Protein AF-0000000080287563 (afdb_homodimer)

Nearest PDB structures (foldseek):
  5fis-assembly1_B  TM=9.020E-01  e=1.893E-13  Bombyx mori
  5fiq-assembly1_A  TM=8.354E-01  e=3.726E-14  Bombyx mori
  2hbm-assembly1_A  TM=7.225E-01  e=1.061E-07  Saccharomyces cerevisiae
  2fbv-assembly1_A  TM=7.718E-01  e=6.057E-07  Homo sapiens
  2e6m-assembly1_A  TM=7.452E-01  e=3.262E-06  Mus musculus

Foldseek 3Di:
DPDDQPFDFDAQDADPVVRDTDHDRDRDRPLRCDDDDPDPPPDDPDDDDDDPDDDDDDDDDDPPPPPPPPPPPPPPPPPPVLLQEAADDSVRVVQLLVQLVPAAEALECDPSVVVVLVQQQPAQEKEWDWPPQVVQQVDATQWIWIDGPRHIYIYGCVSHVAQDVSNLVCQQDLPSAYQYAPVVSVQSNCCNRHVHRGHNYDHLLVLLCVQVVDNPDDDLLRLLCSRHVDDSCNLDDPVCVVDPFDRNDPDGDSSVSSSRSSSRNSSRVSSVCSVPSTVCVVVVVVVVVVVCPPVVD/DDDDQPFDFDAQDADPVVRDTDHDRDRQRPVRCDDDDPPPPPPDPDDDPDDPDDCDDDDDDDDDPPDDPPPPPPPPPPPPVLLQEAADDPVRVVQLLVQLVPAAEALECDPSVVVVLVQQQPAQEKEWDWPPQVVQQVDATQWIWIDGPRHIYIYGCVSHVAQDVSNLVCQQDLPSAYQYAPVVSVQSNCCNNHVHRGHNYDHLLVLLCVQVVDNPDDDLLRLLCSRHVDDSCVLDDPVCVVDPFDRNDPDGDSNVSSSRSSSRNSSRVSSVCSVPSTVCVVVVVVVVVVVCPPVVD

pLDDT: mean 73.18, std 29.26, range [14.84, 98.81]

Structure (mmCIF, N/CA/C/O backbone):
data_AF-0000000080287563-model_v1
#
loop_
_entity.id
_entity.type
_entity.pdbx_description
1 polymer '3-5 exonuclease domain-containing protein'
#
loop_
_atom_site.group_PDB
_atom_site.id
_atom_site.type_symbol
_atom_site.label_atom_id
_atom_site.label_alt_id
_atom_site.label_comp_id
_atom_site.label_asym_id
_atom_site.label_entity_id
_atom_site.label_seq_id
_atom_site.pdbx_PDB_ins_code
_atom_site.Cartn_x
_atom_site.Cartn_y
_atom_site.Cartn_z
_atom_site.occupancy
_atom_site.B_iso_or_equiv
_atom_site.auth_seq_id
_atom_site.auth_comp_id
_atom_site.auth_asym_id
_atom_site.auth_atom_id
_atom_site.pdbx_PDB_model_num
ATOM 1 N N . MET A 1 1 ? -41.375 5.32 -1.979 1 19.98 1 MET A N 1
ATOM 2 C CA . MET A 1 1 ? -40.875 4.855 -0.683 1 19.98 1 MET A CA 1
ATOM 3 C C . MET A 1 1 ? -39.656 3.951 -0.852 1 19.98 1 MET A C 1
ATOM 5 O O . MET A 1 1 ? -39.781 2.867 -1.427 1 19.98 1 MET A O 1
ATOM 9 N N . HIS A 1 2 ? -38.594 4.203 -1.255 1 27.33 2 HIS A N 1
ATOM 10 C CA . HIS A 1 2 ? -37.5 3.541 -1.929 1 27.33 2 HIS A CA 1
ATOM 11 C C . HIS A 1 2 ? -36.844 2.488 -1.031 1 27.33 2 HIS A C 1
ATOM 13 O O . HIS A 1 2 ? -36.656 2.717 0.166 1 27.33 2 HIS A O 1
ATOM 19 N N . PRO A 1 3 ? -36.875 1.171 -1.39 1 26.02 3 PRO A N 1
ATOM 20 C CA . PRO A 1 3 ? -37.062 0.061 -0.452 1 26.02 3 PRO A CA 1
ATOM 21 C C . PRO A 1 3 ? -36.188 0.192 0.798 1 26.02 3 PRO A C 1
ATOM 23 O O . PRO A 1 3 ? -35.344 1.1 0.885 1 26.02 3 PRO A O 1
ATOM 26 N N . THR A 1 4 ? -35.531 -1.019 1.352 1 27.52 4 THR A N 1
ATOM 27 C CA . THR A 1 4 ? -35.625 -1.832 2.559 1 27.52 4 THR A CA 1
ATOM 28 C C . THR A 1 4 ? -34.5 -1.473 3.545 1 27.52 4 THR A C 1
ATOM 30 O O . THR A 1 4 ? -33.344 -1.868 3.365 1 27.52 4 THR A O 1
ATOM 33 N N . TYR A 1 5 ? -34.438 -0.316 3.891 1 27.59 5 TYR A N 1
ATOM 34 C CA . TYR A 1 5 ? -33.531 0.06 4.973 1 27.59 5 TYR A CA 1
ATOM 35 C C . TYR A 1 5 ? -33.844 -0.756 6.227 1 27.59 5 TYR A C 1
ATOM 37 O O . TYR A 1 5 ? -35 -0.951 6.598 1 27.59 5 TYR A O 1
ATOM 45 N N . PHE A 1 6 ? -33.156 -1.808 6.453 1 27.78 6 PHE A N 1
ATOM 46 C CA . PHE A 1 6 ? -33.375 -2.574 7.668 1 27.78 6 PHE A CA 1
ATOM 47 C C . PHE A 1 6 ? -33.094 -1.73 8.906 1 27.78 6 PHE A C 1
ATOM 49 O O . PHE A 1 6 ? -32.031 -1.108 9.008 1 27.78 6 PHE A O 1
ATOM 56 N N . ARG A 1 7 ? -34.062 -1.027 9.422 1 32.25 7 ARG A N 1
ATOM 57 C CA . ARG A 1 7 ? -34.094 -0.24 10.656 1 32.25 7 ARG A CA 1
ATOM 58 C C . ARG A 1 7 ? -34.156 -1.143 11.883 1 32.25 7 ARG A C 1
ATOM 60 O O . ARG A 1 7 ? -34.969 -2.066 11.953 1 32.25 7 ARG A O 1
ATOM 67 N N . ILE A 1 8 ? -32.969 -1.357 12.438 1 32.41 8 ILE A N 1
ATOM 68 C CA . ILE A 1 8 ? -33.094 -2.053 13.719 1 32.41 8 ILE A CA 1
ATOM 69 C C . ILE A 1 8 ? -33.312 -1.04 14.836 1 32.41 8 ILE A C 1
ATOM 71 O O . ILE A 1 8 ? -32.594 -0.06 14.953 1 32.41 8 ILE A O 1
ATOM 75 N N . GLU A 1 9 ? -34.469 -0.916 15.336 1 34.28 9 GLU A N 1
ATOM 76 C CA . GLU A 1 9 ? -34.875 -0.093 16.484 1 34.28 9 GLU A CA 1
ATOM 77 C C . GLU A 1 9 ? -34.656 -0.834 17.797 1 34.28 9 GLU A C 1
ATOM 79 O O . GLU A 1 9 ? -35.125 -1.952 17.969 1 34.28 9 GLU A O 1
ATOM 84 N N . LEU A 1 10 ? -33.438 -0.652 18.328 1 36.53 10 LEU A N 1
ATOM 85 C CA . LEU A 1 10 ? -33.219 -1.304 19.609 1 36.53 10 LEU A CA 1
ATOM 86 C C . LEU A 1 10 ? -33.844 -0.506 20.75 1 36.53 10 LEU A C 1
ATOM 88 O O . LEU A 1 10 ? -33.812 0.726 20.75 1 36.53 10 LEU A O 1
ATOM 92 N N . ASP A 1 11 ? -34.719 -1.098 21.391 1 42.31 11 ASP A N 1
ATOM 93 C CA . ASP A 1 11 ? -35.344 -0.576 22.594 1 42.31 11 ASP A CA 1
ATOM 94 C C . ASP A 1 11 ? -34.562 -1.013 23.844 1 42.31 11 ASP A C 1
ATOM 96 O O . ASP A 1 11 ? -34 -2.113 23.875 1 42.31 11 ASP A O 1
ATOM 100 N N . ASN A 1 12 ? -34.344 -0.079 24.781 1 45.94 12 ASN A N 1
ATOM 101 C CA . ASN A 1 12 ? -33.719 -0.268 26.094 1 45.94 12 ASN A CA 1
ATOM 102 C C . ASN A 1 12 ? -32.25 -0.589 25.953 1 45.94 12 ASN A C 1
ATOM 104 O O . ASN A 1 12 ? -31.781 -1.651 26.391 1 45.94 12 ASN A O 1
ATOM 108 N N . VAL A 1 13 ? -31.578 0.085 25.031 1 45.06 13 VAL A N 1
ATOM 109 C CA . VAL A 1 13 ? -30.156 -0.131 24.719 1 45.06 13 VAL A CA 1
ATOM 110 C C . VAL A 1 13 ? -29.297 0.541 25.797 1 45.06 13 VAL A C 1
ATOM 112 O O . VAL A 1 13 ? -29.594 1.649 26.234 1 45.06 13 VAL A O 1
ATOM 115 N N . CYS A 1 14 ? -28.438 -0.167 26.391 1 42.16 14 CYS A N 1
ATOM 116 C CA . CYS A 1 14 ? -27.484 0.313 27.391 1 42.16 14 CYS A CA 1
ATOM 117 C C . CYS A 1 14 ? -26.078 0.396 26.812 1 42.16 14 CYS A C 1
ATOM 119 O O . CYS A 1 14 ? -25.656 -0.501 26.078 1 42.16 14 CYS A O 1
ATOM 121 N N . ASP A 1 15 ? -25.453 1.433 26.953 1 40.62 15 ASP A N 1
ATOM 122 C CA . ASP A 1 15 ? -24.031 1.584 26.688 1 40.62 15 ASP A CA 1
ATOM 123 C C . ASP A 1 15 ? -23.188 0.876 27.734 1 40.62 15 ASP A C 1
ATOM 125 O O . ASP A 1 15 ? -23.234 1.231 28.922 1 40.62 15 ASP A O 1
ATOM 129 N N . ILE A 1 16 ? -22.578 -0.118 27.312 1 47.34 16 ILE A N 1
ATOM 130 C CA . ILE A 1 16 ? -21.875 -0.931 28.297 1 47.34 16 ILE A CA 1
ATOM 131 C C . ILE A 1 16 ? -20.734 -0.117 28.922 1 47.34 16 ILE A C 1
ATOM 133 O O . ILE A 1 16 ? -20.422 -0.293 30.109 1 47.34 16 ILE A O 1
ATOM 137 N N . LYS A 1 17 ? -20.141 0.7 28.203 1 42.28 17 LYS A N 1
ATOM 138 C CA . LYS A 1 17 ? -19.031 1.443 28.766 1 42.28 17 LYS A CA 1
ATOM 139 C C . LYS A 1 17 ? -19.516 2.496 29.75 1 42.28 17 LYS A C 1
ATOM 141 O O . LYS A 1 17 ? -18.891 2.693 30.812 1 42.28 17 LYS A O 1
ATOM 146 N N . THR A 1 18 ? -20.578 3.102 29.391 1 44.66 18 THR A N 1
ATOM 147 C CA . THR A 1 18 ? -21.016 4.203 30.234 1 44.66 18 THR A CA 1
ATOM 148 C C . THR A 1 18 ? -22.219 3.791 31.078 1 44.66 18 THR A C 1
ATOM 150 O O . THR A 1 18 ? -22.672 4.547 31.938 1 44.66 18 THR A O 1
ATOM 153 N N . SER A 1 19 ? -22.719 2.693 31.078 1 47.81 19 SER A N 1
ATOM 154 C CA . SER A 1 19 ? -23.906 2.168 31.766 1 47.81 19 SER A CA 1
ATOM 155 C C . SER A 1 19 ? -25.125 3.045 31.5 1 47.81 19 SER A C 1
ATOM 157 O O . SER A 1 19 ? -26.078 3.035 32.281 1 47.81 19 SER A O 1
ATOM 159 N N . PHE A 1 20 ? -25.078 3.879 30.531 1 43.38 20 PHE A N 1
ATOM 160 C CA . PHE A 1 20 ? -26.203 4.773 30.25 1 43.38 20 PHE A CA 1
ATOM 161 C C . PHE A 1 20 ? -27.328 4.035 29.547 1 43.38 20 PHE A C 1
ATOM 163 O O . PHE A 1 20 ? -27.094 3.328 28.562 1 43.38 20 PHE A O 1
ATOM 170 N N . ASN A 1 21 ? -28.516 3.979 30.188 1 47.66 21 ASN A N 1
ATOM 171 C CA . ASN A 1 21 ? -29.75 3.393 29.656 1 47.66 21 ASN A CA 1
ATOM 172 C C . ASN A 1 21 ? -30.484 4.371 28.75 1 47.66 21 ASN A C 1
ATOM 174 O O . ASN A 1 21 ? -30.766 5.5 29.141 1 47.66 21 ASN A O 1
ATOM 178 N N . TYR A 1 22 ? -30.578 4.059 27.5 1 44.16 22 TYR A N 1
ATOM 179 C CA . TYR A 1 22 ? -31.328 4.941 26.594 1 44.16 22 TYR A CA 1
ATOM 180 C C . TYR A 1 22 ? -32.812 4.738 26.75 1 44.16 22 TYR A C 1
ATOM 182 O O . TYR A 1 22 ? -33.312 3.602 26.797 1 44.16 22 TYR A O 1
ATOM 190 N N . THR A 1 23 ? -33.594 5.598 27.25 1 51.06 23 THR A N 1
ATOM 191 C CA . THR A 1 23 ? -35.031 5.523 27.516 1 51.06 23 THR A CA 1
ATOM 192 C C . THR A 1 23 ? -35.812 5.531 26.219 1 51.06 23 THR A C 1
ATOM 194 O O . THR A 1 23 ? -37.031 5.219 26.234 1 51.06 23 THR A O 1
ATOM 197 N N . GLY A 1 24 ? -35.438 6.062 25.125 1 46.19 24 GLY A N 1
ATOM 198 C CA . GLY A 1 24 ? -36.219 6.133 23.891 1 46.19 24 GLY A CA 1
ATOM 199 C C . GLY A 1 24 ? -35.531 5.441 22.719 1 46.19 24 GLY A C 1
ATOM 200 O O . GLY A 1 24 ? -34.375 5.043 22.828 1 46.19 24 GLY A O 1
ATOM 201 N N . ALA A 1 25 ? -36.375 5.137 21.875 1 40.81 25 ALA A N 1
ATOM 202 C CA . ALA A 1 25 ? -35.875 4.512 20.656 1 40.81 25 ALA A CA 1
ATOM 203 C C . ALA A 1 25 ? -34.75 5.332 20.047 1 40.81 25 ALA A C 1
ATOM 205 O O . ALA A 1 25 ? -34.812 6.562 20 1 40.81 25 ALA A O 1
ATOM 206 N N . GLN A 1 26 ? -33.625 4.953 20.234 1 38.62 26 GLN A N 1
ATOM 207 C CA . GLN A 1 26 ? -32.562 5.672 19.562 1 38.62 26 GLN A CA 1
ATOM 208 C C . GLN A 1 26 ? -32.438 5.23 18.109 1 38.62 26 GLN A C 1
ATOM 210 O O . GLN A 1 26 ? -32.562 4.043 17.797 1 38.62 26 GLN A O 1
ATOM 215 N N . ALA A 1 27 ? -32.719 6.035 17.281 1 37.75 27 ALA A N 1
ATOM 216 C CA . ALA A 1 27 ? -32.469 5.797 15.867 1 37.75 27 ALA A CA 1
ATOM 217 C C . ALA A 1 27 ? -30.969 5.785 15.57 1 37.75 27 ALA A C 1
ATOM 219 O O . ALA A 1 27 ? -30.25 6.734 15.906 1 37.75 27 ALA A O 1
ATOM 220 N N . LEU A 1 28 ? -30.531 4.691 15.648 1 37.06 28 LEU A N 1
ATOM 221 C CA . LEU A 1 28 ? -29.125 4.602 15.25 1 37.06 28 LEU A CA 1
ATOM 222 C C . LEU A 1 28 ? -29 4.359 13.75 1 37.06 28 LEU A C 1
ATOM 224 O O . LEU A 1 28 ? -29.781 3.6 13.172 1 37.06 28 LEU A O 1
ATOM 228 N N . ALA A 1 29 ? -28.469 5.207 13.156 1 36.72 29 ALA A N 1
ATOM 229 C CA . ALA A 1 29 ? -28.203 4.93 11.75 1 36.72 29 ALA A CA 1
ATOM 230 C C . ALA A 1 29 ? -27.438 3.617 11.586 1 36.72 29 ALA A C 1
ATOM 232 O O . ALA A 1 29 ? -26.703 3.203 12.484 1 36.72 29 ALA A O 1
ATOM 233 N N . TYR A 1 30 ? -27.797 2.91 10.617 1 37.69 30 TYR A N 1
ATOM 234 C CA . TYR A 1 30 ? -27.203 1.599 10.367 1 37.69 30 TYR A CA 1
ATOM 235 C C . TYR A 1 30 ? -25.719 1.602 10.664 1 37.69 30 TYR A C 1
ATOM 237 O O . TYR A 1 30 ? -25.203 0.668 11.281 1 37.69 30 TYR A O 1
ATOM 245 N N . ASN A 1 31 ? -25.219 2.674 10.266 1 37.44 31 ASN A N 1
ATOM 246 C CA . ASN A 1 31 ? -23.766 2.822 10.328 1 37.44 31 ASN A CA 1
ATOM 247 C C . ASN A 1 31 ? -23.281 2.986 11.766 1 37.44 31 ASN A C 1
ATOM 249 O O . ASN A 1 31 ? -22.078 2.926 12.031 1 37.44 31 ASN A O 1
ATOM 253 N N . ASP A 1 32 ? -24.172 3.223 12.562 1 37.06 32 ASP A N 1
ATOM 254 C CA . ASP A 1 32 ? -23.844 3.453 13.961 1 37.06 32 ASP A CA 1
ATOM 255 C C . ASP A 1 32 ? -23.953 2.16 14.773 1 37.06 32 ASP A C 1
ATOM 257 O O . ASP A 1 32 ? -23.609 2.133 15.953 1 37.06 32 ASP A O 1
ATOM 261 N N . ILE A 1 33 ? -24.609 1.185 14.227 1 35.31 33 ILE A N 1
ATOM 262 C CA . ILE A 1 33 ? -24.875 -0.052 14.953 1 35.31 33 ILE A CA 1
ATOM 263 C C . ILE A 1 33 ? -23.719 -1.034 14.742 1 35.31 33 ILE A C 1
ATOM 265 O O . ILE A 1 33 ? -23.453 -1.445 13.609 1 35.31 33 ILE A O 1
ATOM 269 N N . ILE A 1 34 ? -22.812 -1.144 15.594 1 33.78 34 ILE A N 1
ATOM 270 C CA . ILE A 1 34 ? -21.656 -2.018 15.477 1 33.78 34 ILE A CA 1
ATOM 271 C C . ILE A 1 34 ? -22.062 -3.465 15.742 1 33.78 34 ILE A C 1
ATOM 273 O O . ILE A 1 34 ? -21.672 -4.371 15 1 33.78 34 ILE A O 1
ATOM 277 N N . ASP A 1 35 ? -22.438 -3.881 16.734 1 33.03 35 ASP A N 1
ATOM 278 C CA . ASP A 1 35 ? -22.875 -5.211 17.156 1 33.03 35 ASP A CA 1
ATOM 279 C C . ASP A 1 35 ? -24.188 -5.141 17.922 1 33.03 35 ASP A C 1
ATOM 281 O O . ASP A 1 35 ? -24.469 -4.145 18.594 1 33.03 35 ASP A O 1
ATOM 285 N N . VAL A 1 36 ? -25.266 -5.738 17.266 1 32.78 36 VAL A N 1
ATOM 286 C CA . VAL A 1 36 ? -26.516 -5.875 18.016 1 32.78 36 VAL A CA 1
ATOM 287 C C . VAL A 1 36 ? -26.547 -7.227 18.719 1 32.78 36 VAL A C 1
ATOM 289 O O . VAL A 1 36 ? -26.406 -8.273 18.078 1 32.78 36 VAL A O 1
ATOM 292 N N . LYS A 1 37 ? -26.078 -7.336 19.844 1 30.94 37 LYS A N 1
ATOM 293 C CA . LYS A 1 37 ? -26.297 -8.547 20.625 1 30.94 37 LYS A CA 1
ATOM 294 C C . LYS A 1 37 ? -27.656 -8.531 21.312 1 30.94 37 LYS A C 1
ATOM 296 O O . LYS A 1 37 ? -28.047 -7.516 21.891 1 30.94 37 LYS A O 1
ATOM 301 N N . PHE A 1 38 ? -28.5 -9.391 20.781 1 27.83 38 PHE A N 1
ATOM 302 C CA . PHE A 1 38 ? -29.781 -9.602 21.453 1 27.83 38 PHE A CA 1
ATOM 303 C C . PHE A 1 38 ? -29.578 -10.336 22.781 1 27.83 38 PHE A C 1
ATOM 305 O O . PHE A 1 38 ? -29.016 -11.438 22.797 1 27.83 38 PHE A O 1
ATOM 312 N N . VAL A 1 39 ? -29.281 -9.641 23.703 1 28.97 39 VAL A N 1
ATOM 313 C CA . VAL A 1 39 ? -29.266 -10.297 25.016 1 28.97 39 VAL A CA 1
ATOM 314 C C . VAL A 1 39 ? -30.688 -10.484 25.531 1 28.97 39 VAL A C 1
ATOM 316 O O . VAL A 1 39 ? -31.453 -9.523 25.594 1 28.97 39 VAL A O 1
ATOM 319 N N . SER A 1 40 ? -31.25 -11.648 25.219 1 28.69 40 SER A N 1
ATOM 320 C CA . SER A 1 40 ? -32.5 -12.047 25.844 1 28.69 40 SER A CA 1
ATOM 321 C C . SER A 1 40 ? -32.5 -11.773 27.344 1 28.69 40 SER A C 1
ATOM 323 O O . SER A 1 40 ? -31.578 -12.188 28.047 1 28.69 40 SER A O 1
ATOM 325 N N . ASN A 1 41 ? -32.906 -10.492 27.531 1 29.19 41 ASN A N 1
ATOM 326 C CA . ASN A 1 41 ? -33.156 -10.281 28.953 1 29.19 41 ASN A CA 1
ATOM 327 C C . ASN A 1 41 ? -34.062 -11.375 29.531 1 29.19 41 ASN A C 1
ATOM 329 O O . ASN A 1 41 ? -35.25 -11.43 29.219 1 29.19 41 ASN A O 1
ATOM 333 N N . LYS A 1 42 ? -33.719 -12.508 29.656 1 28.02 42 LYS A N 1
ATOM 334 C CA . LYS A 1 42 ? -34.594 -13.383 30.438 1 28.02 42 LYS A CA 1
ATOM 335 C C . LYS A 1 42 ? -35.031 -12.711 31.734 1 28.02 42 LYS A C 1
ATOM 337 O O . LYS A 1 42 ? -35.562 -13.375 32.625 1 28.02 42 LYS A O 1
ATOM 342 N N . GLY A 1 43 ? -34.594 -11.391 31.875 1 24 43 GLY A N 1
ATOM 343 C CA . GLY A 1 43 ? -35 -11.281 33.281 1 24 43 GLY A CA 1
ATOM 344 C C . GLY A 1 43 ? -36.5 -11.367 33.469 1 24 43 GLY A C 1
ATOM 345 O O . GLY A 1 43 ? -37.25 -11.562 32.531 1 24 43 GLY A O 1
ATOM 346 N N . ASP A 1 44 ? -37.094 -10.289 34.344 1 20.89 44 ASP A N 1
ATOM 347 C CA . ASP A 1 44 ? -38.156 -10.305 35.312 1 20.89 44 ASP A CA 1
ATOM 348 C C . ASP A 1 44 ? -39.531 -10.242 34.656 1 20.89 44 ASP A C 1
ATOM 350 O O . ASP A 1 44 ? -39.719 -9.461 33.719 1 20.89 44 ASP A O 1
ATOM 354 N N . LYS A 1 45 ? -40.344 -11.25 35.031 1 21.86 45 LYS A N 1
ATOM 355 C CA . LYS A 1 45 ? -41.75 -11.617 34.906 1 21.86 45 LYS A CA 1
ATOM 356 C C . LYS A 1 45 ? -42.656 -10.414 35.125 1 21.86 45 LYS A C 1
ATOM 358 O O . LYS A 1 45 ? -43.75 -10.32 34.531 1 21.86 45 LYS A O 1
ATOM 363 N N . ASN A 1 46 ? -42.688 -9.68 36.312 1 17.58 46 ASN A N 1
ATOM 364 C CA . ASN A 1 46 ? -43.969 -9.453 36.938 1 17.58 46 ASN A CA 1
ATOM 365 C C . ASN A 1 46 ? -44.656 -8.203 36.375 1 17.58 46 ASN A C 1
ATOM 367 O O . ASN A 1 46 ? -45.656 -7.75 36.938 1 17.58 46 ASN A O 1
ATOM 371 N N . VAL A 1 47 ? -44.031 -7.207 35.812 1 18.28 47 VAL A N 1
ATOM 372 C CA . VAL A 1 47 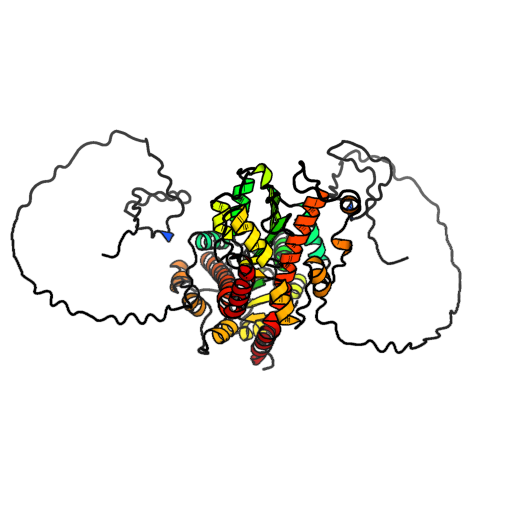? -44.75 -5.992 36.219 1 18.28 47 VAL A CA 1
ATOM 373 C C . VAL A 1 47 ? -46.125 -5.945 35.562 1 18.28 47 VAL A C 1
ATOM 375 O O . VAL A 1 47 ? -46.25 -6.289 34.375 1 18.28 47 VAL A O 1
ATOM 378 N N . ASP A 1 48 ? -47.125 -5.496 36.406 1 16.36 48 ASP A N 1
ATOM 379 C CA . ASP A 1 48 ? -48.562 -5.516 36.531 1 16.36 48 ASP A CA 1
ATOM 380 C C . ASP A 1 48 ? -49.219 -4.742 35.406 1 16.36 48 ASP A C 1
ATOM 382 O O . ASP A 1 48 ? -48.531 -4.16 34.562 1 16.36 48 ASP A O 1
ATOM 386 N N . ARG A 1 49 ? -50.125 -3.768 35.938 1 15.7 49 ARG A N 1
ATOM 387 C CA . ARG A 1 49 ? -51.562 -3.66 35.844 1 15.7 49 ARG A CA 1
ATOM 388 C C . ARG A 1 49 ? -52 -2.793 34.656 1 15.7 49 ARG A C 1
ATOM 390 O O . ARG A 1 49 ? -52.844 -3.195 33.875 1 15.7 49 ARG A O 1
ATOM 397 N N . ILE A 1 50 ? -51.781 -1.383 34.812 1 15.41 50 ILE A N 1
ATOM 398 C CA . ILE A 1 50 ? -53.031 -0.649 34.969 1 15.41 50 ILE A CA 1
ATOM 399 C C . ILE A 1 50 ? -53.594 -0.302 33.562 1 15.41 50 ILE A C 1
ATOM 401 O O . ILE A 1 50 ? -54.75 -0.579 33.281 1 15.41 50 ILE A O 1
ATOM 405 N N . LYS A 1 51 ? -53.406 1.028 33.188 1 15.36 51 LYS A N 1
ATOM 406 C CA . LYS A 1 51 ? -54.562 1.915 33.062 1 15.36 51 LYS A CA 1
ATOM 407 C C . LYS A 1 51 ? -55.125 1.898 31.656 1 15.36 51 LYS A C 1
ATOM 409 O O . LYS A 1 51 ? -54.406 2.135 30.688 1 15.36 51 LYS A O 1
ATOM 414 N N . LYS A 1 52 ? -56.25 1.329 31.469 1 16.97 52 LYS A N 1
ATOM 415 C CA . LYS A 1 52 ? -57.094 1.105 30.312 1 16.97 52 LYS A CA 1
ATOM 416 C C . LYS A 1 52 ? -57.594 2.428 29.719 1 16.97 52 LYS A C 1
ATOM 418 O O . LYS A 1 52 ? -58.562 2.459 28.969 1 16.97 52 LYS A O 1
ATOM 423 N N . SER A 1 53 ? -56.781 3.549 29.891 1 15.04 53 SER A N 1
ATOM 424 C CA . SER A 1 53 ? -57.656 4.68 29.641 1 15.04 53 SER A CA 1
ATOM 425 C C . SER A 1 53 ? -58.312 4.586 28.266 1 15.04 53 SER A C 1
ATOM 427 O O . SER A 1 53 ? -57.75 3.982 27.344 1 15.04 53 SER A O 1
ATOM 429 N N . THR A 1 54 ? -59.469 5.312 28.125 1 15.17 54 THR A N 1
ATOM 430 C CA . THR A 1 54 ? -60.781 5.359 27.516 1 15.17 54 THR A CA 1
ATOM 431 C C . THR A 1 54 ? -60.719 5.832 26.078 1 15.17 54 THR A C 1
ATOM 433 O O . THR A 1 54 ? -60.938 5.051 25.141 1 15.17 54 THR A O 1
ATOM 436 N N . ASN A 1 55 ? -61.438 6.969 25.766 1 14.84 55 ASN A N 1
ATOM 437 C CA . ASN A 1 55 ? -62.656 7 24.984 1 14.84 55 ASN A CA 1
ATOM 438 C C . ASN A 1 55 ? -62.406 7.434 23.531 1 14.84 55 ASN A C 1
ATOM 440 O O . ASN A 1 55 ? -62.969 6.871 22.594 1 14.84 55 ASN A O 1
ATOM 444 N N . LEU A 1 56 ? -61.75 8.602 23.25 1 15.95 56 LEU A N 1
ATOM 445 C CA . LEU A 1 56 ? -62.625 9.531 22.547 1 15.95 56 LEU A CA 1
ATOM 446 C C . LEU A 1 56 ? -62.688 9.203 21.062 1 15.95 56 LEU A C 1
ATOM 448 O O . LEU A 1 56 ? -61.719 8.711 20.484 1 15.95 56 LEU A O 1
ATOM 452 N N . SER A 1 57 ? -63.812 9.617 20.422 1 15.02 57 SER A N 1
ATOM 453 C CA . SER A 1 57 ? -64.75 9.273 19.344 1 15.02 57 SER A CA 1
ATOM 454 C C . SER A 1 57 ? -64.188 9.68 17.984 1 15.02 57 SER A C 1
ATOM 456 O O . SER A 1 57 ? -64.125 8.867 17.062 1 15.02 57 SER A O 1
ATOM 458 N N . ASN A 1 58 ? -64.188 11 17.641 1 16.5 58 ASN A N 1
ATOM 459 C CA . ASN A 1 58 ? -65.062 11.344 16.531 1 16.5 58 ASN A CA 1
ATOM 460 C C . ASN A 1 58 ? -64.375 11.18 15.188 1 16.5 58 ASN A C 1
ATOM 462 O O . ASN A 1 58 ? -63.156 11.289 15.102 1 16.5 58 ASN A O 1
ATOM 466 N N . GLN A 1 59 ? -65.188 10.969 14.07 1 15.38 59 GLN A N 1
ATOM 467 C CA . GLN A 1 59 ? -65.312 10.297 12.781 1 15.38 59 GLN A CA 1
ATOM 468 C C . GLN A 1 59 ? -64.688 11.156 11.672 1 15.38 59 GLN A C 1
ATOM 470 O O . GLN A 1 59 ? -64.188 10.625 10.688 1 15.38 59 GLN A O 1
ATOM 475 N N . HIS A 1 60 ? -64.75 12.531 11.727 1 17.19 60 HIS A N 1
ATOM 476 C CA . HIS A 1 60 ? -65.312 12.93 10.453 1 17.19 60 HIS A CA 1
ATOM 477 C C . HIS A 1 60 ? -64.375 12.695 9.305 1 17.19 60 HIS A C 1
ATOM 479 O O . HIS A 1 60 ? -63.125 12.664 9.523 1 17.19 60 HIS A O 1
ATOM 485 N N . GLU A 1 61 ? -64.875 12.461 8.07 1 16.52 61 GLU A N 1
ATOM 486 C CA . GLU A 1 61 ? -64.688 11.805 6.777 1 16.52 61 GLU A CA 1
ATOM 487 C C . GLU A 1 61 ? -63.938 12.688 5.816 1 16.52 61 GLU A C 1
ATOM 489 O O . GLU A 1 61 ? -63.406 12.203 4.812 1 16.52 61 GLU A O 1
ATOM 494 N N . ILE A 1 62 ? -63.562 13.945 6.129 1 18.12 62 ILE A N 1
ATOM 495 C CA . ILE A 1 62 ? -63.719 14.719 4.898 1 18.12 62 ILE A CA 1
ATOM 496 C C . ILE A 1 62 ? -62.719 14.227 3.855 1 18.12 62 ILE A C 1
ATOM 498 O O . ILE A 1 62 ? -61.562 13.953 4.18 1 18.12 62 ILE A O 1
ATOM 502 N N . SER A 1 63 ? -63.219 13.93 2.695 1 16.94 63 SER A N 1
ATOM 503 C CA . SER A 1 63 ? -62.906 13.297 1.423 1 16.94 63 SER A CA 1
ATOM 504 C C . SER A 1 63 ? -61.906 14.133 0.625 1 16.94 63 SER A C 1
ATOM 506 O O . SER A 1 63 ? -61.5 13.758 -0.48 1 16.94 63 SER A O 1
ATOM 508 N N . GLU A 1 64 ? -61.219 15.109 1.16 1 17.22 64 GLU A N 1
ATOM 509 C CA . GLU A 1 64 ? -60.844 16.016 0.081 1 17.22 64 GLU A CA 1
ATOM 510 C C . GLU A 1 64 ? -59.938 15.305 -0.939 1 17.22 64 GLU A C 1
ATOM 512 O O . GLU A 1 64 ? -59.062 14.516 -0.569 1 17.22 64 GLU A O 1
ATOM 517 N N . ARG A 1 65 ? -60.406 15.266 -2.166 1 17.62 65 ARG A N 1
ATOM 518 C CA . ARG A 1 65 ? -60 14.734 -3.461 1 17.62 65 ARG A CA 1
ATOM 519 C C . ARG A 1 65 ? -58.719 15.375 -3.939 1 17.62 65 ARG A C 1
ATOM 521 O O . ARG A 1 65 ? -58.594 15.75 -5.105 1 17.62 65 ARG A O 1
ATOM 528 N N . ASN A 1 66 ? -57.75 15.703 -3.09 1 16.73 66 ASN A N 1
ATOM 529 C CA . ASN A 1 66 ? -56.781 16.562 -3.756 1 16.73 66 ASN A CA 1
ATOM 530 C C . ASN A 1 66 ? -56.188 15.891 -4.98 1 16.73 66 ASN A C 1
ATOM 532 O O . ASN A 1 66 ? -55.906 14.688 -4.961 1 16.73 66 ASN A O 1
ATOM 536 N N . ASN A 1 67 ? -56.406 16.453 -6.184 1 19.16 67 ASN A N 1
ATOM 537 C CA . ASN A 1 67 ? -56.031 16.344 -7.586 1 19.16 67 ASN A CA 1
ATOM 538 C C . ASN A 1 67 ? -54.5 16.297 -7.75 1 19.16 67 ASN A C 1
ATOM 540 O O . ASN A 1 67 ? -53.812 17.266 -7.41 1 19.16 67 ASN A O 1
ATOM 544 N N . SER A 1 68 ? -53.875 15.188 -7.5 1 18.2 68 SER A N 1
ATOM 545 C CA . SER A 1 68 ? -52.438 15.07 -7.578 1 18.2 68 SER A CA 1
ATOM 546 C C . SER A 1 68 ? -51.938 15.234 -9.008 1 18.2 68 SER A C 1
ATOM 548 O O . SER A 1 68 ? -52.312 14.461 -9.898 1 18.2 68 SER A O 1
ATOM 550 N N . ASN A 1 69 ? -52 16.516 -9.539 1 19.39 69 ASN A N 1
ATOM 551 C CA . ASN A 1 69 ? -51.312 16.766 -10.805 1 19.39 69 ASN A CA 1
ATOM 552 C C . ASN A 1 69 ? -49.906 16.141 -10.805 1 19.39 69 ASN A C 1
ATOM 554 O O . ASN A 1 69 ? -49.094 16.453 -9.945 1 19.39 69 ASN A O 1
ATOM 558 N N . LYS A 1 70 ? -49.75 14.961 -11.438 1 19.98 70 LYS A N 1
ATOM 559 C CA . LYS A 1 70 ? -48.562 14.141 -11.664 1 19.98 70 LYS A CA 1
ATOM 560 C C . LYS A 1 70 ? -47.531 14.891 -12.477 1 19.98 70 LYS A C 1
ATOM 562 O O . LYS A 1 70 ? -47.656 15.047 -13.695 1 19.98 70 LYS A O 1
ATOM 567 N N . GLU A 1 71 ? -47.094 16.109 -12.07 1 20.67 71 GLU A N 1
ATOM 568 C CA . GLU A 1 71 ? -46.031 16.641 -12.906 1 20.67 71 GLU A CA 1
ATOM 569 C C . GLU A 1 71 ? -44.906 15.617 -13.07 1 20.67 71 GLU A C 1
ATOM 571 O O . GLU A 1 71 ? -44.375 15.102 -12.078 1 20.67 71 GLU A O 1
ATOM 576 N N . VAL A 1 72 ? -44.844 14.945 -14.219 1 20.8 72 VAL A N 1
ATOM 577 C CA . VAL A 1 72 ? -43.812 14.062 -14.727 1 20.8 72 VAL A CA 1
ATOM 578 C C . VAL A 1 72 ? -42.469 14.781 -14.711 1 20.8 72 VAL A C 1
ATOM 580 O O . VAL A 1 72 ? -42.25 15.734 -15.469 1 20.8 72 VAL A O 1
ATOM 583 N N . VAL A 1 73 ? -41.906 15.172 -13.602 1 22.39 73 VAL A N 1
ATOM 584 C CA . VAL A 1 73 ? -40.562 15.719 -13.648 1 22.39 73 VAL A CA 1
ATOM 585 C C . VAL A 1 73 ? -39.625 14.727 -14.344 1 22.39 73 VAL A C 1
ATOM 587 O O . VAL A 1 73 ? -39.5 13.578 -13.922 1 22.39 73 VAL A O 1
ATOM 590 N N . ASN A 1 74 ? -39.469 14.82 -15.664 1 22.72 74 ASN A N 1
ATOM 591 C CA . ASN A 1 74 ? -38.406 14.211 -16.484 1 22.72 74 ASN A CA 1
ATOM 592 C C . ASN A 1 74 ? -37.031 14.375 -15.859 1 22.72 74 ASN A C 1
ATOM 594 O O . ASN A 1 74 ? -36.469 15.469 -15.859 1 22.72 74 ASN A O 1
ATOM 598 N N . GLU A 1 75 ? -36.812 13.836 -14.727 1 26.61 75 GLU A N 1
ATOM 599 C CA . GLU A 1 75 ? -35.469 13.836 -14.156 1 26.61 75 GLU A CA 1
ATOM 600 C C . GLU A 1 75 ? -34.469 13.242 -15.141 1 26.61 75 GLU A C 1
ATOM 602 O O . GLU A 1 75 ? -34.5 12.039 -15.414 1 26.61 75 GLU A O 1
ATOM 607 N N . GLY A 1 76 ? -34.219 13.867 -16.328 1 27.25 76 GLY A N 1
ATOM 608 C CA . GLY A 1 76 ? -33.031 13.547 -17.078 1 27.25 76 GLY A CA 1
ATOM 609 C C . GLY A 1 76 ? -31.859 13.133 -16.188 1 27.25 76 GLY A C 1
ATOM 610 O O . GLY A 1 76 ? -31.328 13.945 -15.422 1 27.25 76 GLY A O 1
ATOM 611 N N . THR A 1 77 ? -31.938 11.93 -15.75 1 29.39 77 THR A N 1
ATOM 612 C CA . THR A 1 77 ? -30.891 11.258 -15 1 29.39 77 THR A CA 1
ATOM 613 C C . THR A 1 77 ? -29.531 11.469 -15.672 1 29.39 77 THR A C 1
ATOM 615 O O . THR A 1 77 ? -29.328 11.039 -16.812 1 29.39 77 THR A O 1
ATOM 618 N N . ASP A 1 78 ? -29.016 12.703 -15.75 1 31.25 78 ASP A N 1
ATOM 619 C CA . ASP A 1 78 ? -27.609 12.883 -16.094 1 31.25 78 ASP A CA 1
ATOM 620 C C . ASP A 1 78 ? -26.781 11.68 -15.656 1 31.25 78 ASP A C 1
ATOM 622 O O . ASP A 1 78 ? -26.594 11.445 -14.461 1 31.25 78 ASP A O 1
ATOM 626 N N . ASN A 1 79 ? -26.969 10.578 -16.266 1 32 79 ASN A N 1
ATOM 627 C CA . ASN A 1 79 ? -26.234 9.32 -16.25 1 32 79 ASN A CA 1
ATOM 628 C C . ASN A 1 79 ? -24.719 9.547 -16.156 1 32 79 ASN A C 1
ATOM 630 O O . ASN A 1 79 ? -23.938 8.703 -16.578 1 32 79 ASN A O 1
ATOM 634 N N . ARG A 1 80 ? -24.281 10.805 -16.25 1 30.53 80 ARG A N 1
ATOM 635 C CA . ARG A 1 80 ? -22.859 10.836 -15.93 1 30.53 80 ARG A CA 1
ATOM 636 C C . ARG A 1 80 ? -22.547 9.945 -14.734 1 30.53 80 ARG A C 1
ATOM 638 O O . ARG A 1 80 ? -22.938 10.242 -13.609 1 30.53 80 ARG A O 1
ATOM 645 N N . GLU A 1 81 ? -22.703 8.68 -14.812 1 36.34 81 GLU A N 1
ATOM 646 C CA . GLU A 1 81 ? -22.094 7.773 -13.844 1 36.34 81 GLU A CA 1
ATOM 647 C C . GLU A 1 81 ? -21 8.469 -13.039 1 36.34 81 GLU A C 1
ATOM 649 O O . GLU A 1 81 ? -19.984 8.891 -13.594 1 36.34 81 GLU A O 1
ATOM 654 N N . ASN A 1 82 ? -21.234 9.414 -12.305 1 40.19 82 ASN A N 1
ATOM 655 C CA . ASN A 1 82 ? -20.344 10.141 -11.406 1 40.19 82 ASN A CA 1
ATOM 656 C C . ASN A 1 82 ? -19.188 9.258 -10.938 1 40.19 82 ASN A C 1
ATOM 658 O O . ASN A 1 82 ? -19.328 8.516 -9.969 1 40.19 82 ASN A O 1
ATOM 662 N N . THR A 1 83 ? -18.469 8.734 -11.836 1 46.28 83 THR A N 1
ATOM 663 C CA . THR A 1 83 ? -17.328 7.82 -11.93 1 46.28 83 THR A CA 1
ATOM 664 C C . THR A 1 83 ? -16.359 8.055 -10.773 1 46.28 83 THR A C 1
ATOM 666 O O . THR A 1 83 ? -15.555 7.176 -10.438 1 46.28 83 THR A O 1
ATOM 669 N N . PHE A 1 84 ? -16.516 9.25 -10.148 1 50 84 PHE A N 1
ATOM 670 C CA . PHE A 1 84 ? -15.492 9.562 -9.156 1 50 84 PHE A CA 1
ATOM 671 C C . PHE A 1 84 ? -15.93 9.102 -7.773 1 50 84 PHE A C 1
ATOM 673 O O . PHE A 1 84 ? -15.188 9.266 -6.801 1 50 84 PHE A O 1
ATOM 680 N N . LEU A 1 85 ? -17.125 8.57 -7.734 1 55.31 85 LEU A N 1
ATOM 681 C CA . LEU A 1 85 ? -17.578 8.414 -6.359 1 55.31 85 LEU A CA 1
ATOM 682 C C . LEU A 1 85 ? -17.516 6.949 -5.926 1 55.31 85 LEU A C 1
ATOM 684 O O . LEU A 1 85 ? -18.094 6.078 -6.57 1 55.31 85 LEU A O 1
ATOM 688 N N . LEU A 1 86 ? -16.438 6.707 -5.188 1 63.5 86 LEU A N 1
ATOM 689 C CA . LEU A 1 86 ? -16.312 5.391 -4.57 1 63.5 86 LEU A CA 1
ATOM 690 C C . LEU A 1 86 ? -16.938 5.379 -3.18 1 63.5 86 LEU A C 1
ATOM 692 O O . LEU A 1 86 ? -16.875 6.375 -2.455 1 63.5 86 LEU A O 1
ATOM 696 N N . HIS A 1 87 ? -17.734 4.348 -3.027 1 70.44 87 HIS A N 1
ATOM 697 C CA . HIS A 1 87 ? -18.25 4.121 -1.683 1 70.44 87 HIS A CA 1
ATOM 698 C C . HIS A 1 87 ? -17.391 3.119 -0.92 1 70.44 87 HIS A C 1
ATOM 700 O O . HIS A 1 87 ? -17.094 2.037 -1.43 1 70.44 87 HIS A O 1
ATOM 706 N N . LEU A 1 88 ? -16.906 3.621 0.211 1 74.44 88 LEU A N 1
ATOM 707 C CA . LEU A 1 88 ? -16.219 2.674 1.079 1 74.44 88 LEU A CA 1
ATOM 708 C C . LEU A 1 88 ? -17.172 1.593 1.573 1 74.44 88 LEU A C 1
ATOM 710 O O . LEU A 1 88 ? -18.328 1.881 1.903 1 74.44 88 LEU A O 1
ATOM 714 N N . SER A 1 89 ? -16.734 0.393 1.526 1 70.69 89 SER A N 1
ATOM 715 C CA . SER A 1 89 ? -17.547 -0.714 2.035 1 70.69 89 SER A CA 1
ATOM 716 C C . SER A 1 89 ? -17.719 -0.626 3.549 1 70.69 89 SER A C 1
ATOM 718 O O . SER A 1 89 ? -16.984 0.113 4.215 1 70.69 89 SER A O 1
ATOM 720 N N . ASN A 1 90 ? -18.609 -1.349 4.105 1 68.5 90 ASN A N 1
ATOM 721 C CA . ASN A 1 90 ? -18.812 -1.405 5.547 1 68.5 90 ASN A CA 1
ATOM 722 C C . ASN A 1 90 ? -17.578 -1.94 6.27 1 68.5 90 ASN A C 1
ATOM 724 O O . ASN A 1 90 ? -17.25 -1.478 7.359 1 68.5 90 ASN A O 1
ATOM 728 N N . PHE A 1 91 ? -17.016 -2.846 5.629 1 67.94 91 PHE A N 1
ATOM 729 C CA . PHE A 1 91 ? -15.797 -3.412 6.207 1 67.94 91 PHE A CA 1
ATOM 730 C C . PHE A 1 91 ? -14.703 -2.357 6.309 1 67.94 91 PHE A C 1
ATOM 732 O O . PHE A 1 91 ? -14.047 -2.232 7.348 1 67.94 91 PHE A O 1
ATOM 739 N N . GLU A 1 92 ? -14.547 -1.608 5.215 1 75.81 92 GLU A N 1
ATOM 740 C CA . GLU A 1 92 ? -13.539 -0.549 5.195 1 75.81 92 GLU A CA 1
ATOM 741 C C . GLU A 1 92 ? -13.844 0.518 6.246 1 75.81 92 GLU A C 1
ATOM 743 O O . GLU A 1 92 ? -12.938 1.004 6.922 1 75.81 92 GLU A O 1
ATOM 748 N N . LEU A 1 93 ? -15.078 0.841 6.352 1 80.19 93 LEU A N 1
ATOM 749 C CA . LEU A 1 93 ? -15.492 1.864 7.305 1 80.19 93 LEU A CA 1
ATOM 750 C C . LEU A 1 93 ? -15.258 1.399 8.734 1 80.19 93 LEU A C 1
ATOM 752 O O . LEU A 1 93 ? -14.789 2.174 9.578 1 80.19 93 LEU A O 1
ATOM 756 N N . ASN A 1 94 ? -15.523 0.125 9.031 1 79.38 94 ASN A N 1
ATOM 757 C CA . ASN A 1 94 ? -15.273 -0.438 10.352 1 79.38 94 ASN A CA 1
ATOM 758 C C . ASN A 1 94 ? -13.781 -0.458 10.68 1 79.38 94 ASN A C 1
ATOM 760 O O . ASN A 1 94 ? -13.391 -0.164 11.812 1 79.38 94 ASN A O 1
ATOM 764 N N . LYS A 1 95 ? -13.055 -0.827 9.719 1 80.94 95 LYS A N 1
ATOM 765 C CA . LYS A 1 95 ? -11.609 -0.833 9.891 1 80.94 95 LYS A CA 1
ATOM 766 C C . LYS A 1 95 ? -11.086 0.568 10.195 1 80.94 95 LYS A C 1
ATOM 768 O O . LYS A 1 95 ? -10.266 0.749 11.094 1 80.94 95 LYS A O 1
ATOM 773 N N . LEU A 1 96 ? -11.602 1.509 9.453 1 86.88 96 LEU A N 1
ATOM 774 C CA . LEU A 1 96 ? -11.227 2.902 9.664 1 86.88 96 LEU A CA 1
ATOM 775 C C . LEU A 1 96 ? -11.578 3.357 11.07 1 86.88 96 LEU A C 1
ATOM 777 O O . LEU A 1 96 ? -10.766 3.994 11.742 1 86.88 96 LEU A O 1
ATOM 781 N N . GLN A 1 97 ? -12.719 3.016 11.492 1 87.62 97 GLN A N 1
ATOM 782 C CA . GLN A 1 97 ? -13.18 3.406 12.82 1 87.62 97 GLN A CA 1
ATOM 783 C C . GLN A 1 97 ? -12.289 2.797 13.906 1 87.62 97 GLN A C 1
ATOM 785 O O . GLN A 1 97 ? -11.938 3.473 14.875 1 87.62 97 GLN A O 1
ATOM 790 N N . THR A 1 98 ? -11.953 1.584 13.719 1 89.12 98 THR A N 1
ATOM 791 C CA . THR A 1 98 ? -11.094 0.911 14.68 1 89.12 98 THR A CA 1
ATOM 792 C C . THR A 1 98 ? -9.711 1.568 14.719 1 89.12 98 THR A C 1
ATOM 794 O O . THR A 1 98 ? -9.164 1.808 15.797 1 89.12 98 THR A O 1
ATOM 797 N N . GLN A 1 99 ? -9.18 1.847 13.547 1 90.81 99 GLN A N 1
ATOM 798 C CA . GLN A 1 99 ? -7.871 2.477 13.461 1 90.81 99 GLN A CA 1
ATOM 799 C C . GLN A 1 99 ? -7.883 3.861 14.102 1 90.81 99 GLN A C 1
ATOM 801 O O . GLN A 1 99 ? -6.906 4.266 14.734 1 90.81 99 GLN A O 1
ATOM 806 N N . VAL A 1 100 ? -8.977 4.594 13.969 1 93.81 100 VAL A N 1
ATOM 807 C CA . VAL A 1 100 ? -9.109 5.922 14.562 1 93.81 100 VAL A CA 1
ATOM 808 C C . VAL A 1 100 ? -9.18 5.805 16.078 1 93.81 100 VAL A C 1
ATOM 810 O O . VAL A 1 100 ? -8.609 6.629 16.797 1 93.81 100 VAL A O 1
ATOM 813 N N . LYS A 1 101 ? -9.867 4.789 16.531 1 92.12 101 LYS A N 1
ATOM 814 C CA . LYS A 1 101 ? -10 4.57 17.969 1 92.12 101 LYS A CA 1
ATOM 815 C C . LYS A 1 101 ? -8.664 4.156 18.578 1 92.12 101 LYS A C 1
ATOM 817 O O . LYS A 1 101 ? -8.367 4.516 19.719 1 92.12 101 LYS A O 1
ATOM 822 N N . ASP A 1 102 ? -7.875 3.467 17.797 1 94.88 102 ASP A N 1
ATOM 823 C CA . ASP A 1 102 ? -6.676 2.852 18.359 1 94.88 102 ASP A CA 1
ATOM 824 C C . ASP A 1 102 ? -5.426 3.637 17.969 1 94.88 102 ASP A C 1
ATOM 826 O O . ASP A 1 102 ? -4.32 3.086 17.938 1 94.88 102 ASP A O 1
ATOM 830 N N . PHE A 1 103 ? -5.641 4.906 17.625 1 97.38 103 PHE A N 1
ATOM 831 C CA . PHE A 1 103 ? -4.449 5.664 17.266 1 97.38 103 PHE A CA 1
ATOM 832 C C . PHE A 1 103 ? -3.447 5.684 18.406 1 97.38 103 PHE A C 1
ATOM 834 O O . PHE A 1 103 ? -3.83 5.598 19.578 1 97.38 103 PHE A O 1
ATOM 841 N N . VAL A 1 104 ? -2.15 5.754 18.094 1 97.94 104 VAL A N 1
ATOM 842 C CA . VAL A 1 104 ? -1.081 5.785 19.078 1 97.94 104 VAL A CA 1
ATOM 843 C C . VAL A 1 104 ? -0.6 7.219 19.281 1 97.94 104 VAL A C 1
ATOM 845 O O . VAL A 1 104 ? -0.134 7.859 18.328 1 97.94 104 VAL A O 1
ATOM 848 N N . TYR A 1 105 ? -0.792 7.68 20.453 1 98.31 105 TYR A N 1
ATOM 849 C CA . TYR A 1 105 ? -0.393 9.031 20.828 1 98.31 105 TYR A CA 1
ATOM 850 C C . TYR A 1 105 ? 1.015 9.047 21.406 1 98.31 105 TYR A C 1
ATOM 852 O O . TYR A 1 105 ? 1.281 8.398 22.422 1 98.31 105 TYR A O 1
ATOM 860 N N . ILE A 1 106 ? 1.93 9.734 20.766 1 98.56 106 ILE A N 1
ATOM 861 C CA . ILE A 1 106 ? 3.348 9.695 21.094 1 98.56 106 ILE A CA 1
ATOM 862 C C . ILE A 1 106 ? 3.781 11.039 21.672 1 98.56 106 ILE A C 1
ATOM 864 O O . ILE A 1 106 ? 3.795 12.047 20.969 1 98.56 106 ILE A O 1
ATOM 868 N N . ILE A 1 107 ? 4.16 11.062 22.922 1 97.88 107 ILE A N 1
ATOM 869 C CA . ILE A 1 107 ? 4.488 12.312 23.594 1 97.88 107 ILE A CA 1
ATOM 870 C C . ILE A 1 107 ? 5.926 12.258 24.109 1 97.88 107 ILE A C 1
ATOM 872 O O . ILE A 1 107 ? 6.414 13.227 24.703 1 97.88 107 ILE A O 1
ATOM 876 N N . GLN A 1 108 ? 6.598 11.133 23.953 1 97.12 108 GLN A N 1
ATOM 877 C CA . GLN A 1 108 ? 7.992 10.945 24.328 1 97.12 108 GLN A CA 1
ATOM 878 C C . GLN A 1 108 ? 8.664 9.883 23.453 1 97.12 108 GLN A C 1
ATOM 880 O O . GLN A 1 108 ? 7.988 9.164 22.719 1 97.12 108 GLN A O 1
ATOM 885 N N . THR A 1 109 ? 9.984 9.836 23.484 1 96.12 109 THR A N 1
ATOM 886 C CA . THR A 1 109 ? 10.742 8.898 22.656 1 96.12 109 THR A CA 1
ATOM 887 C C . THR A 1 109 ? 10.922 7.566 23.375 1 96.12 109 THR A C 1
ATOM 889 O O . THR A 1 109 ? 12.047 7.109 23.578 1 96.12 109 THR A O 1
ATOM 892 N N . ASP A 1 110 ? 9.875 6.973 23.734 1 96.12 110 ASP A N 1
ATOM 893 C CA . ASP A 1 110 ? 9.891 5.66 24.375 1 96.12 110 ASP A CA 1
ATOM 894 C C . ASP A 1 110 ? 9.688 4.547 23.359 1 96.12 110 ASP A C 1
ATOM 896 O O . ASP A 1 110 ? 9.938 4.742 22.156 1 96.12 110 ASP A O 1
ATOM 900 N N . GLN A 1 111 ? 9.336 3.432 23.797 1 94.5 111 GLN A N 1
ATOM 901 C CA . GLN A 1 111 ? 9.195 2.268 22.938 1 94.5 111 GLN A CA 1
ATOM 902 C C . GLN A 1 111 ? 8.117 2.492 21.875 1 94.5 111 GLN A C 1
ATOM 904 O O . GLN A 1 111 ? 8.25 2.041 20.734 1 94.5 111 GLN A O 1
ATOM 909 N N . LYS A 1 112 ? 7.066 3.17 22.266 1 94.94 112 LYS A N 1
ATOM 910 C CA . LYS A 1 112 ? 5.996 3.482 21.312 1 94.94 112 LYS A CA 1
ATOM 911 C C . LYS A 1 112 ? 6.527 4.301 20.141 1 94.94 112 LYS A C 1
ATOM 913 O O . LYS A 1 112 ? 6.152 4.055 18.984 1 94.94 112 LYS A O 1
ATOM 918 N N . TYR A 1 113 ? 7.379 5.215 20.531 1 97.06 113 TYR A N 1
ATOM 919 C CA . TYR A 1 113 ? 8 6.07 19.516 1 97.06 113 TYR A CA 1
ATOM 920 C C . TYR A 1 113 ? 8.828 5.246 18.547 1 97.06 113 TYR A C 1
ATOM 922 O O . TYR A 1 113 ? 8.664 5.359 17.328 1 97.06 113 TYR A O 1
ATOM 930 N N . HIS A 1 114 ? 9.578 4.387 19 1 93.81 114 HIS A N 1
ATOM 931 C CA . HIS A 1 114 ? 10.484 3.609 18.156 1 93.81 114 HIS A CA 1
ATOM 932 C C . HIS A 1 114 ? 9.719 2.559 17.359 1 93.81 114 HIS A C 1
ATOM 934 O O . HIS A 1 114 ? 10.055 2.289 16.203 1 93.81 114 HIS A O 1
ATOM 940 N N . ASN A 1 115 ? 8.742 1.991 17.953 1 91.88 115 ASN A N 1
ATOM 941 C CA . ASN A 1 115 ? 7.891 1.056 17.234 1 91.88 115 ASN A CA 1
ATOM 942 C C . ASN A 1 115 ? 7.168 1.739 16.078 1 91.88 115 ASN A C 1
ATOM 944 O O . ASN A 1 115 ? 7.023 1.158 14.992 1 91.88 115 ASN A O 1
ATOM 948 N N . ALA A 1 116 ? 6.723 2.912 16.328 1 95.81 116 ALA A N 1
ATOM 949 C CA . ALA A 1 116 ? 6.043 3.684 15.289 1 95.81 116 ALA A CA 1
ATOM 950 C C . ALA A 1 116 ? 6.973 3.943 14.102 1 95.81 116 ALA A C 1
ATOM 952 O O . ALA A 1 116 ? 6.594 3.715 12.953 1 95.81 116 ALA A O 1
ATOM 953 N N . LEU A 1 117 ? 8.164 4.375 14.43 1 94.62 117 LEU A N 1
ATOM 954 C CA . LEU A 1 117 ? 9.109 4.676 13.359 1 94.62 117 LEU A CA 1
ATOM 955 C C . LEU A 1 117 ? 9.445 3.422 12.555 1 94.62 117 LEU A C 1
ATOM 957 O O . LEU A 1 117 ? 9.586 3.48 11.336 1 94.62 117 LEU A O 1
ATOM 961 N N . ALA A 1 118 ? 9.555 2.338 13.234 1 86.38 118 ALA A N 1
ATOM 962 C CA . ALA A 1 118 ? 9.82 1.073 12.555 1 86.38 118 ALA A CA 1
ATOM 963 C C . ALA A 1 118 ? 8.688 0.702 11.609 1 86.38 118 ALA A C 1
ATOM 965 O O . ALA A 1 118 ? 8.922 0.313 10.469 1 86.38 118 ALA A O 1
ATOM 966 N N . ASP A 1 119 ? 7.504 0.83 12.078 1 87 119 ASP A N 1
ATOM 967 C CA . ASP A 1 119 ? 6.332 0.533 11.266 1 87 119 ASP A CA 1
ATOM 968 C C . ASP A 1 119 ? 6.254 1.46 10.055 1 87 119 ASP A C 1
ATOM 970 O O . ASP A 1 119 ? 6.082 1 8.922 1 87 119 ASP A O 1
ATOM 974 N N . ILE A 1 120 ? 6.473 2.732 10.273 1 93.19 120 ILE A N 1
ATOM 975 C CA . ILE A 1 120 ? 6.383 3.746 9.227 1 93.19 120 ILE A CA 1
ATOM 976 C C . ILE A 1 120 ? 7.434 3.477 8.148 1 93.19 120 ILE A C 1
ATOM 978 O O . ILE A 1 120 ? 7.133 3.531 6.957 1 93.19 120 ILE A O 1
ATOM 982 N N . THR A 1 121 ? 8.609 3.146 8.602 1 86.62 121 THR A N 1
ATOM 983 C CA . THR A 1 121 ? 9.734 2.936 7.699 1 86.62 121 THR A CA 1
ATOM 984 C C . THR A 1 121 ? 9.469 1.756 6.77 1 86.62 121 THR A C 1
ATOM 986 O O . THR A 1 121 ? 9.938 1.743 5.629 1 86.62 121 THR A O 1
ATOM 989 N N . ASN A 1 122 ? 8.656 0.908 7.145 1 75.12 122 ASN A N 1
ATOM 990 C CA . ASN A 1 122 ? 8.461 -0.329 6.395 1 75.12 122 ASN A CA 1
ATOM 991 C C . ASN A 1 122 ? 7.258 -0.236 5.465 1 75.12 122 ASN A C 1
ATOM 993 O O . ASN A 1 122 ? 6.879 -1.223 4.828 1 75.12 122 ASN A O 1
ATOM 997 N N . GLN A 1 123 ? 6.707 0.899 5.34 1 82.94 123 GLN A N 1
ATOM 998 C CA . GLN A 1 123 ? 5.566 1.1 4.457 1 82.94 123 GLN A CA 1
ATOM 999 C C . GLN A 1 123 ? 6.012 1.583 3.08 1 82.94 123 GLN A C 1
ATOM 1001 O O . GLN A 1 123 ? 7.105 2.133 2.934 1 82.94 123 GLN A O 1
ATOM 1006 N N . SER A 1 124 ? 5.234 1.299 2.072 1 81.62 124 SER A N 1
ATOM 1007 C CA . SER A 1 124 ? 5.48 1.881 0.757 1 81.62 124 SER A CA 1
ATOM 1008 C C . SER A 1 124 ? 4.883 3.281 0.652 1 81.62 124 SER A C 1
ATOM 1010 O O . SER A 1 124 ? 5.445 4.152 -0.014 1 81.62 124 SER A O 1
ATOM 1012 N N . LEU A 1 125 ? 3.764 3.391 1.336 1 90.38 125 LEU A N 1
ATOM 1013 C CA . LEU A 1 125 ? 2.984 4.625 1.285 1 90.38 125 LEU A CA 1
ATOM 1014 C C . LEU A 1 125 ? 2.459 4.992 2.67 1 90.38 125 LEU A C 1
ATOM 1016 O O . LEU A 1 125 ? 1.955 4.133 3.396 1 90.38 125 LEU A O 1
ATOM 1020 N N . ILE A 1 126 ? 2.639 6.23 3.098 1 96.06 126 ILE A N 1
ATOM 1021 C CA . ILE A 1 126 ? 2.117 6.742 4.359 1 96.06 126 ILE A CA 1
ATOM 1022 C C . ILE A 1 126 ? 1.425 8.086 4.129 1 96.06 126 ILE A C 1
ATOM 1024 O O . ILE A 1 126 ? 1.72 8.781 3.156 1 96.06 126 ILE A O 1
ATOM 1028 N N . ALA A 1 127 ? 0.485 8.398 4.977 1 98.56 127 ALA A N 1
ATOM 1029 C CA . ALA A 1 127 ? -0.114 9.734 4.941 1 98.56 127 ALA A CA 1
ATOM 1030 C C . ALA A 1 127 ? 0.459 10.617 6.043 1 98.56 127 ALA A C 1
ATOM 1032 O O . ALA A 1 127 ? 0.731 10.148 7.148 1 98.56 127 ALA A O 1
ATOM 1033 N N . LEU A 1 128 ? 0.626 11.844 5.773 1 98.69 128 LEU A N 1
ATOM 1034 C CA . LEU A 1 128 ? 1.212 12.82 6.684 1 98.69 128 LEU A CA 1
ATOM 1035 C C . LEU A 1 128 ? 0.302 14.039 6.832 1 98.69 128 LEU A C 1
ATOM 1037 O O . LEU A 1 128 ? -0.099 14.641 5.836 1 98.69 128 LEU A O 1
ATOM 1041 N N . ILE A 1 129 ? -0.036 14.375 8.07 1 98.25 129 ILE A N 1
ATOM 1042 C CA . ILE A 1 129 ? -0.82 15.562 8.398 1 98.25 129 ILE A CA 1
ATOM 1043 C C . ILE A 1 129 ? -0.083 16.391 9.445 1 98.25 129 ILE A C 1
ATOM 1045 O O . ILE A 1 129 ? 0.479 15.844 10.398 1 98.25 129 ILE A O 1
ATOM 1049 N N . ILE A 1 130 ? -0.067 17.656 9.25 1 97.94 130 ILE A N 1
ATOM 1050 C CA . ILE A 1 130 ? 0.451 18.594 10.242 1 97.94 130 ILE A CA 1
ATOM 1051 C C . ILE A 1 130 ? -0.665 19.531 10.695 1 97.94 130 ILE A C 1
ATOM 1053 O O . ILE A 1 130 ? -1.406 20.078 9.867 1 97.94 130 ILE A O 1
ATOM 1057 N N . GLU A 1 131 ? -0.782 19.672 11.992 1 96.19 131 GLU A N 1
ATOM 1058 C CA . GLU A 1 131 ? -1.757 20.625 12.523 1 96.19 131 GLU A CA 1
ATOM 1059 C C . GLU A 1 131 ? -1.116 21.562 13.547 1 96.19 131 GLU A C 1
ATOM 1061 O O . GLU A 1 131 ? -0.423 21.109 14.461 1 96.19 131 GLU A O 1
ATOM 1066 N N . PRO A 1 132 ? -1.359 22.781 13.422 1 94.88 132 PRO A N 1
ATOM 1067 C CA . PRO A 1 132 ? -1.979 23.438 12.273 1 94.88 132 PRO A CA 1
ATOM 1068 C C . PRO A 1 132 ? -1.004 23.656 11.117 1 94.88 132 PRO A C 1
ATOM 1070 O O . PRO A 1 132 ? 0.212 23.672 11.328 1 94.88 132 PRO A O 1
ATOM 1073 N N . VAL A 1 133 ? -1.572 23.75 9.883 1 91.19 133 VAL A N 1
ATOM 1074 C CA . VAL A 1 133 ? -0.661 23.938 8.758 1 91.19 133 VAL A CA 1
ATOM 1075 C C . VAL A 1 133 ? -1.152 25.078 7.875 1 91.19 133 VAL A C 1
ATOM 1077 O O . VAL A 1 133 ? -0.451 25.516 6.953 1 91.19 133 VAL A O 1
ATOM 1080 N N . GLU A 1 134 ? -2.285 25.703 8.156 1 83.94 134 GLU A N 1
ATOM 1081 C CA . GLU A 1 134 ? -2.932 26.688 7.293 1 83.94 134 GLU A CA 1
ATOM 1082 C C . GLU A 1 134 ? -2.045 27.922 7.094 1 83.94 134 GLU A C 1
ATOM 1084 O O . GLU A 1 134 ? -2.023 28.516 6.012 1 83.94 134 GLU A O 1
ATOM 1089 N N . SER A 1 135 ? -1.326 28.25 8.117 1 82.12 135 SER A N 1
ATOM 1090 C CA . SER A 1 135 ? -0.492 29.453 8.023 1 82.12 135 SER A CA 1
ATOM 1091 C C . SER A 1 135 ? 0.944 29.094 7.656 1 82.12 135 SER A C 1
ATOM 1093 O O . SER A 1 135 ? 1.845 29.922 7.773 1 82.12 135 SER A O 1
ATOM 1095 N N . CYS A 1 136 ? 1.124 27.875 7.297 1 83.69 136 CYS A N 1
ATOM 1096 C CA . CYS A 1 136 ? 2.42 27.406 6.809 1 83.69 136 CYS A CA 1
ATOM 1097 C C . CYS A 1 136 ? 3.512 27.656 7.844 1 83.69 136 CYS A C 1
ATOM 1099 O O . CYS A 1 136 ? 3.434 27.172 8.969 1 83.69 136 CYS A O 1
ATOM 1101 N N . ARG A 1 137 ? 4.398 28.516 7.457 1 82.5 137 ARG A N 1
ATOM 1102 C CA . ARG A 1 137 ? 5.578 28.719 8.297 1 82.5 137 ARG A CA 1
ATOM 1103 C C . ARG A 1 137 ? 5.254 29.609 9.492 1 82.5 137 ARG A C 1
ATOM 1105 O O . ARG A 1 137 ? 6.043 29.703 10.438 1 82.5 137 ARG A O 1
ATOM 1112 N N . ASN A 1 138 ? 4.094 30.188 9.539 1 85.25 138 ASN A N 1
ATOM 1113 C CA . ASN A 1 138 ? 3.783 31.188 10.562 1 85.25 138 ASN A CA 1
ATOM 1114 C C . ASN A 1 138 ? 3.252 30.547 11.836 1 85.25 138 ASN A C 1
ATOM 1116 O O . ASN A 1 138 ? 3.102 31.219 12.859 1 85.25 138 ASN A O 1
ATOM 1120 N N . ASN A 1 139 ? 2.998 29.328 11.797 1 89.44 139 ASN A N 1
ATOM 1121 C CA . ASN A 1 139 ? 2.529 28.594 12.969 1 89.44 139 ASN A CA 1
ATOM 1122 C C . ASN A 1 139 ? 3.564 27.594 13.453 1 89.44 139 ASN A C 1
ATOM 1124 O O . ASN A 1 139 ? 4.266 26.969 12.641 1 89.44 139 ASN A O 1
ATOM 1128 N N . LYS A 1 140 ? 3.654 27.516 14.797 1 94.12 140 LYS A N 1
ATOM 1129 C CA . LYS A 1 140 ? 4.438 26.422 15.375 1 94.12 140 LYS A CA 1
ATOM 1130 C C . LYS A 1 140 ? 3.797 25.078 15.078 1 94.12 140 LYS A C 1
ATOM 1132 O O . LYS A 1 140 ? 2.576 24.984 14.938 1 94.12 140 LYS A O 1
ATOM 1137 N N . THR A 1 141 ? 4.66 24.109 15 1 97.12 141 THR A N 1
ATOM 1138 C CA . THR A 1 141 ? 4.148 22.766 14.805 1 97.12 141 THR A CA 1
ATOM 1139 C C . THR A 1 141 ? 3.545 22.219 16.094 1 97.12 141 THR A C 1
ATOM 1141 O O . THR A 1 141 ? 4.211 22.188 17.141 1 97.12 141 THR A O 1
ATOM 1144 N N . SER A 1 142 ? 2.338 21.859 16.062 1 97.75 142 SER A N 1
ATOM 1145 C CA . SER A 1 142 ? 1.712 21.281 17.25 1 97.75 142 SER A CA 1
ATOM 1146 C C . SER A 1 142 ? 1.779 19.75 17.219 1 97.75 142 SER A C 1
ATOM 1148 O O . SER A 1 142 ? 2.396 19.141 18.078 1 97.75 142 SER A O 1
ATOM 1150 N N . VAL A 1 143 ? 1.184 19.109 16.141 1 98.19 143 VAL A N 1
ATOM 1151 C CA . VAL A 1 143 ? 1.219 17.656 16.031 1 98.19 143 VAL A CA 1
ATOM 1152 C C . VAL A 1 143 ? 1.507 17.266 14.586 1 98.19 143 VAL A C 1
ATOM 1154 O O . VAL A 1 143 ? 1.184 18 13.656 1 98.19 143 VAL A O 1
ATOM 1157 N N . ILE A 1 144 ? 2.137 16.141 14.414 1 98.75 144 ILE A N 1
ATOM 1158 C CA . ILE A 1 144 ? 2.322 15.445 13.148 1 98.75 144 ILE A CA 1
ATOM 1159 C C . ILE A 1 144 ? 1.685 14.055 13.227 1 98.75 144 ILE A C 1
ATOM 1161 O O . ILE A 1 144 ? 1.998 13.273 14.125 1 98.75 144 ILE A O 1
ATOM 1165 N N . ALA A 1 145 ? 0.772 13.828 12.328 1 98.81 145 ALA A N 1
ATOM 1166 C CA . ALA A 1 145 ? 0.132 12.516 12.297 1 98.81 145 ALA A CA 1
ATOM 1167 C C . ALA A 1 145 ? 0.57 11.719 11.07 1 98.81 145 ALA A C 1
ATOM 1169 O O . ALA A 1 145 ? 0.684 12.273 9.977 1 98.81 145 ALA A O 1
ATOM 1170 N N . ILE A 1 146 ? 0.853 10.445 11.25 1 98.81 146 ILE A N 1
ATOM 1171 C CA . ILE A 1 146 ? 1.223 9.523 10.188 1 98.81 146 ILE A CA 1
ATOM 1172 C C . ILE A 1 146 ? 0.255 8.336 10.164 1 98.81 146 ILE A C 1
ATOM 1174 O O . ILE A 1 146 ? 0.059 7.672 11.188 1 98.81 146 ILE A O 1
ATOM 1178 N N . ALA A 1 147 ? -0.352 8.109 9.039 1 97.75 147 ALA A N 1
ATOM 1179 C CA . ALA A 1 147 ? -1.171 6.914 8.875 1 97.75 147 ALA A CA 1
ATOM 1180 C C . ALA A 1 147 ? -0.46 5.879 8 1 97.75 147 ALA A C 1
ATOM 1182 O O . ALA A 1 147 ? 0.124 6.223 6.973 1 97.75 147 ALA A O 1
ATOM 1183 N N . THR A 1 148 ? -0.403 4.699 8.469 1 92.19 148 THR A N 1
ATOM 1184 C CA . THR A 1 148 ? -0.012 3.535 7.68 1 92.19 148 THR A CA 1
ATOM 1185 C C . THR A 1 148 ? -1.235 2.711 7.293 1 92.19 148 THR A C 1
ATOM 1187 O O . THR A 1 148 ? -2.369 3.094 7.586 1 92.19 148 THR A O 1
ATOM 1190 N N . ALA A 1 149 ? -0.982 1.644 6.605 1 82.06 149 ALA A N 1
ATOM 1191 C CA . ALA A 1 149 ? -2.09 0.789 6.188 1 82.06 149 ALA A CA 1
ATOM 1192 C C . ALA A 1 149 ? -2.852 0.249 7.395 1 82.06 149 ALA A C 1
ATOM 1194 O O . ALA A 1 149 ? -4.059 -0.001 7.316 1 82.06 149 ALA A O 1
ATOM 1195 N N . THR A 1 150 ? -2.186 0.207 8.555 1 80.88 150 THR A N 1
ATOM 1196 C CA . THR A 1 150 ? -2.809 -0.507 9.664 1 80.88 150 THR A CA 1
ATOM 1197 C C . THR A 1 150 ? -2.904 0.386 10.898 1 80.88 150 THR A C 1
ATOM 1199 O O . THR A 1 150 ? -3.748 0.165 11.766 1 80.88 150 THR A O 1
ATOM 1202 N N . ASN A 1 151 ? -2.086 1.41 10.992 1 91 151 ASN A N 1
ATOM 1203 C CA . ASN A 1 151 ? -2.008 2.188 12.227 1 91 151 ASN A CA 1
ATOM 1204 C C . ASN A 1 151 ? -2.016 3.688 11.945 1 91 151 ASN A C 1
ATOM 1206 O O . ASN A 1 151 ? -1.756 4.113 10.812 1 91 151 ASN A O 1
ATOM 1210 N N . VAL A 1 152 ? -2.369 4.441 12.969 1 97.62 152 VAL A N 1
ATOM 1211 C CA . VAL A 1 152 ? -2.213 5.891 12.969 1 97.62 152 VAL A CA 1
ATOM 1212 C C . VAL A 1 152 ? -1.37 6.324 14.164 1 97.62 152 VAL A C 1
ATOM 1214 O O . VAL A 1 152 ? -1.643 5.926 15.297 1 97.62 152 VAL A O 1
ATOM 1217 N N . TYR A 1 153 ? -0.36 7.09 13.891 1 98.62 153 TYR A N 1
ATOM 1218 C CA . TYR A 1 153 ? 0.521 7.641 14.914 1 98.62 153 TYR A CA 1
ATOM 1219 C C . TYR A 1 153 ? 0.408 9.156 14.977 1 98.62 153 TYR A C 1
ATOM 1221 O O . TYR A 1 153 ? 0.518 9.836 13.953 1 98.62 153 TYR A O 1
ATOM 1229 N N . ILE A 1 154 ? 0.154 9.664 16.156 1 98.81 154 ILE A N 1
ATOM 1230 C CA . ILE A 1 154 ? 0.12 11.109 16.344 1 98.81 154 ILE A CA 1
ATOM 1231 C C . ILE A 1 154 ? 1.283 11.539 17.234 1 98.81 154 ILE A C 1
ATOM 1233 O O . ILE A 1 154 ? 1.29 11.266 18.438 1 98.81 154 ILE A O 1
ATOM 1237 N N . PHE A 1 155 ? 2.221 12.195 16.594 1 98.81 155 PHE A N 1
ATOM 1238 C CA . PHE A 1 155 ? 3.373 12.75 17.297 1 98.81 155 PHE A CA 1
ATOM 1239 C C . PHE A 1 155 ? 3.068 14.141 17.828 1 98.81 155 PHE A C 1
ATOM 1241 O O . PHE A 1 155 ? 2.838 15.07 17.062 1 98.81 155 PHE A O 1
ATOM 1248 N N . ASP A 1 156 ? 3.072 14.297 19.156 1 98.62 156 ASP A N 1
ATOM 1249 C CA . ASP A 1 156 ? 2.873 15.609 19.766 1 98.62 156 ASP A CA 1
ATOM 1250 C C . ASP A 1 156 ? 4.191 16.375 19.875 1 98.62 156 ASP A C 1
ATOM 1252 O O . ASP A 1 156 ? 4.969 16.156 20.797 1 98.62 156 ASP A O 1
ATOM 1256 N N . ILE A 1 157 ? 4.34 17.266 19 1 98.19 157 ILE A N 1
ATOM 1257 C CA . ILE A 1 157 ? 5.621 17.938 18.828 1 98.19 157 ILE A CA 1
ATOM 1258 C C . ILE A 1 157 ? 5.848 18.922 19.984 1 98.19 157 ILE A C 1
ATOM 1260 O O . ILE A 1 157 ? 6.992 19.219 20.328 1 98.19 157 ILE A O 1
ATOM 1264 N N . LEU A 1 158 ? 4.797 19.422 20.578 1 97.12 158 LEU A N 1
ATOM 1265 C CA . LEU A 1 158 ? 4.977 20.297 21.734 1 97.12 158 LEU A CA 1
ATOM 1266 C C . LEU A 1 158 ? 5.59 19.547 22.906 1 97.12 158 LEU A C 1
ATOM 1268 O O . LEU A 1 158 ? 6.422 20.094 23.641 1 97.12 158 LEU A O 1
ATOM 1272 N N . TYR A 1 159 ? 5.156 18.297 23.109 1 96.81 159 TYR A N 1
ATOM 1273 C CA . TYR A 1 159 ? 5.738 17.469 24.156 1 96.81 159 TYR A CA 1
ATOM 1274 C C . TYR A 1 159 ? 7.125 16.984 23.766 1 96.81 159 TYR A C 1
ATOM 1276 O O . TYR A 1 159 ? 8.023 16.906 24.609 1 96.81 159 TYR A O 1
ATOM 1284 N N . LEU A 1 160 ? 7.297 16.688 22.5 1 97.25 160 LEU A N 1
ATOM 1285 C CA . LEU A 1 160 ? 8.57 16.156 22.016 1 97.25 160 LEU A CA 1
ATOM 1286 C C . LEU A 1 160 ? 9.586 17.266 21.828 1 97.25 160 LEU A C 1
ATOM 1288 O O . LEU A 1 160 ? 10.789 17.016 21.734 1 97.25 160 LEU A O 1
ATOM 1292 N N . ASP A 1 161 ? 9.125 18.484 21.719 1 95.38 161 ASP A N 1
ATOM 1293 C CA . ASP A 1 161 ? 9.922 19.703 21.531 1 95.38 161 ASP A CA 1
ATOM 1294 C C . ASP A 1 161 ? 10.273 19.922 20.062 1 95.38 161 ASP A C 1
ATOM 1296 O O . ASP A 1 161 ? 10.305 21.062 19.594 1 95.38 161 ASP A O 1
ATOM 1300 N N . LYS A 1 162 ? 10.547 18.828 19.328 1 96.06 162 LYS A N 1
ATOM 1301 C CA . LYS A 1 162 ? 10.891 18.922 17.906 1 96.06 162 LYS A CA 1
ATOM 1302 C C . LYS A 1 162 ? 10.781 17.562 17.234 1 96.06 162 LYS A C 1
ATOM 1304 O O . LYS A 1 162 ? 10.578 16.531 17.891 1 96.06 162 LYS A O 1
ATOM 1309 N N . VAL A 1 163 ? 10.906 17.594 15.93 1 97 163 VAL A N 1
ATOM 1310 C CA . VAL A 1 163 ? 11.07 16.359 15.172 1 97 163 VAL A CA 1
ATOM 1311 C C . VAL A 1 163 ? 12.508 15.844 15.32 1 97 163 VAL A C 1
ATOM 1313 O O . VAL A 1 163 ? 13.453 16.5 14.883 1 97 163 VAL A O 1
ATOM 1316 N N . TYR A 1 164 ? 12.641 14.703 15.883 1 96.62 164 TYR A N 1
ATOM 1317 C CA . TYR A 1 164 ? 13.969 14.141 16.094 1 96.62 164 TYR A CA 1
ATOM 1318 C C . TYR A 1 164 ? 14.57 13.648 14.789 1 96.62 164 TYR A C 1
ATOM 1320 O O . TYR A 1 164 ? 13.844 13.32 13.852 1 96.62 164 TYR A O 1
ATOM 1328 N N . PRO A 1 165 ? 15.844 13.562 14.711 1 95.38 165 PRO A N 1
ATOM 1329 C CA . PRO A 1 165 ? 16.547 13.234 13.469 1 95.38 165 PRO A CA 1
ATOM 1330 C C . PRO A 1 165 ? 16.094 11.906 12.867 1 95.38 165 PRO A C 1
ATOM 1332 O O . PRO A 1 165 ? 16.047 11.758 11.648 1 95.38 165 PRO A O 1
ATOM 1335 N N . ASP A 1 166 ? 15.875 10.945 13.711 1 95.5 166 ASP A N 1
ATOM 1336 C CA . ASP A 1 166 ? 15.461 9.648 13.195 1 95.5 166 ASP A CA 1
ATOM 1337 C C . ASP A 1 166 ? 14.117 9.742 12.477 1 95.5 166 ASP A C 1
ATOM 1339 O O . ASP A 1 166 ? 13.945 9.188 11.391 1 95.5 166 ASP A O 1
ATOM 1343 N N . PHE A 1 167 ? 13.195 10.469 13.062 1 97.81 167 PHE A N 1
ATOM 1344 C CA . PHE A 1 167 ? 11.914 10.727 12.406 1 97.81 167 PHE A CA 1
ATOM 1345 C C . PHE A 1 167 ? 12.102 11.617 11.188 1 97.81 167 PHE A C 1
ATOM 1347 O O . PHE A 1 167 ? 11.539 11.352 10.125 1 97.81 167 PHE A O 1
ATOM 1354 N N . GLY A 1 168 ? 12.914 12.641 11.305 1 97.5 168 GLY A N 1
ATOM 1355 C CA . GLY A 1 168 ? 13.227 13.531 10.203 1 97.5 168 GLY A CA 1
ATOM 1356 C C . GLY A 1 168 ? 13.797 12.812 9 1 97.5 168 GLY A C 1
ATOM 1357 O O . GLY A 1 168 ? 13.43 13.109 7.859 1 97.5 168 GLY A O 1
ATOM 1358 N N . ARG A 1 169 ? 14.633 11.891 9.234 1 95.5 169 ARG A N 1
ATOM 1359 C CA . ARG A 1 169 ? 15.258 11.133 8.156 1 95.5 169 ARG A CA 1
ATOM 1360 C C . ARG A 1 169 ? 14.219 10.344 7.367 1 95.5 169 ARG A C 1
ATOM 1362 O O . ARG A 1 169 ? 14.336 10.195 6.148 1 95.5 169 ARG A O 1
ATOM 1369 N N . ILE A 1 170 ? 13.211 9.82 8.07 1 95.69 170 ILE A N 1
ATOM 1370 C CA . ILE A 1 170 ? 12.133 9.102 7.402 1 95.69 170 ILE A CA 1
ATOM 1371 C C . ILE A 1 170 ? 11.367 10.047 6.488 1 95.69 170 ILE A C 1
ATOM 1373 O O . ILE A 1 170 ? 11.07 9.711 5.34 1 95.69 170 ILE A O 1
ATOM 1377 N N . LEU A 1 171 ? 11.109 11.266 6.992 1 97.56 171 LEU A N 1
ATOM 1378 C CA . LEU A 1 171 ? 10.359 12.258 6.23 1 97.56 171 LEU A CA 1
ATOM 1379 C C . LEU A 1 171 ? 11.172 12.766 5.047 1 97.56 171 LEU A C 1
ATOM 1381 O O . LEU A 1 171 ? 10.617 13.102 4 1 97.56 171 LEU A O 1
ATOM 1385 N N . GLU A 1 172 ? 12.477 12.742 5.16 1 95.75 172 GLU A N 1
ATOM 1386 C CA . GLU A 1 172 ? 13.359 13.266 4.125 1 95.75 172 GLU A CA 1
ATOM 1387 C C . GLU A 1 172 ? 13.68 12.195 3.084 1 95.75 172 GLU A C 1
ATOM 1389 O O . GLU A 1 172 ? 14.156 12.508 1.992 1 95.75 172 GLU A O 1
ATOM 1394 N N . ALA A 1 173 ? 13.492 10.977 3.449 1 91 173 ALA A N 1
ATOM 1395 C CA . ALA A 1 173 ? 13.781 9.883 2.527 1 91 173 ALA A CA 1
ATOM 1396 C C . ALA A 1 173 ? 12.742 9.812 1.41 1 91 173 ALA A C 1
ATOM 1398 O O . ALA A 1 173 ? 11.594 10.211 1.603 1 91 173 ALA A O 1
ATOM 1399 N N . LYS A 1 174 ? 13.18 9.359 0.257 1 86 174 LYS A N 1
ATOM 1400 C CA . LYS A 1 174 ? 12.258 9.195 -0.865 1 86 174 LYS A CA 1
ATOM 1401 C C . LYS A 1 174 ? 11.148 8.203 -0.527 1 86 174 LYS A C 1
ATOM 1403 O O . LYS A 1 174 ? 10.016 8.359 -0.967 1 86 174 LYS A O 1
ATOM 1408 N N . TYR A 1 175 ? 11.516 7.113 0.208 1 84.44 175 TYR A N 1
ATOM 1409 C CA . TYR A 1 175 ? 10.562 6.098 0.637 1 84.44 175 TYR A CA 1
ATOM 1410 C C . TYR A 1 175 ? 10.508 6.008 2.158 1 84.44 175 TYR A C 1
ATOM 1412 O O . TYR A 1 175 ? 11.531 6.148 2.83 1 84.44 175 TYR A O 1
ATOM 1420 N N . PRO A 1 176 ? 9.398 5.723 2.738 1 90.25 176 PRO A N 1
ATOM 1421 C CA . PRO A 1 176 ? 8.109 5.594 2.064 1 90.25 176 PRO A CA 1
ATOM 1422 C C . PRO A 1 176 ? 7.648 6.895 1.411 1 90.25 176 PRO A C 1
ATOM 1424 O O . PRO A 1 176 ? 8.133 7.973 1.77 1 90.25 176 PRO A O 1
ATOM 1427 N N . ARG A 1 177 ? 6.781 6.742 0.349 1 92.62 177 ARG A N 1
ATOM 1428 C CA . ARG A 1 177 ? 6.145 7.934 -0.202 1 92.62 177 ARG A CA 1
ATOM 1429 C C . ARG A 1 177 ? 5.223 8.586 0.823 1 92.62 177 ARG A C 1
ATOM 1431 O O . ARG A 1 177 ? 4.512 7.895 1.555 1 92.62 177 ARG A O 1
ATOM 1438 N N . LYS A 1 178 ? 5.219 9.93 0.884 1 97.31 178 LYS A N 1
ATOM 1439 C CA . LYS A 1 178 ? 4.395 10.68 1.83 1 97.31 178 LYS A CA 1
ATOM 1440 C C . LYS A 1 178 ? 3.18 11.289 1.139 1 97.31 178 LYS A C 1
ATOM 1442 O O . LYS A 1 178 ? 3.318 12.203 0.324 1 97.31 178 LYS A O 1
ATOM 1447 N N . VAL A 1 179 ? 2.033 10.758 1.489 1 98.19 179 VAL A N 1
ATOM 1448 C CA . VAL A 1 179 ? 0.783 11.297 0.97 1 98.19 179 VAL A CA 1
ATOM 1449 C C . VAL A 1 179 ? 0.402 12.555 1.748 1 98.19 179 VAL A C 1
ATOM 1451 O O . VAL A 1 179 ? 0.221 12.508 2.967 1 98.19 179 VAL A O 1
ATOM 1454 N N . VAL A 1 180 ? 0.338 13.633 1.074 1 98.12 180 VAL A N 1
ATOM 1455 C CA . VAL A 1 180 ? -0.086 14.906 1.654 1 98.12 180 VAL A CA 1
ATOM 1456 C C . VAL A 1 180 ? -1.127 15.562 0.751 1 98.12 180 VAL A C 1
ATOM 1458 O O . VAL A 1 180 ? -1.425 15.055 -0.334 1 98.12 180 VAL A O 1
ATOM 1461 N N . HIS A 1 181 ? -1.785 16.562 1.259 1 97.06 181 HIS A N 1
ATOM 1462 C CA . HIS A 1 181 ? -2.697 17.406 0.498 1 97.06 181 HIS A CA 1
ATOM 1463 C C . HIS A 1 181 ? -2.244 18.859 0.516 1 97.06 181 HIS A C 1
ATOM 1465 O O . HIS A 1 181 ? -2 19.422 1.585 1 97.06 181 HIS A O 1
ATOM 1471 N N . ASN A 1 182 ? -2.074 19.422 -0.607 1 91.75 182 ASN A N 1
ATOM 1472 C CA . ASN A 1 182 ? -1.518 20.766 -0.703 1 91.75 182 ASN A CA 1
ATOM 1473 C C . ASN A 1 182 ? -0.097 20.828 -0.147 1 91.75 182 ASN A C 1
ATOM 1475 O O . ASN A 1 182 ? 0.178 21.578 0.784 1 91.75 182 ASN A O 1
ATOM 1479 N N . SER A 1 183 ? 0.782 20.125 -0.821 1 95.06 183 SER A N 1
ATOM 1480 C CA . SER A 1 183 ? 2.129 19.828 -0.347 1 95.06 183 SER A CA 1
ATOM 1481 C C . SER A 1 183 ? 2.928 21.109 -0.11 1 95.06 183 SER A C 1
ATOM 1483 O O . SER A 1 183 ? 3.807 21.141 0.755 1 95.06 183 SER A O 1
ATOM 1485 N N . HIS A 1 184 ? 2.629 22.156 -0.77 1 89.88 184 HIS A N 1
ATOM 1486 C CA . HIS A 1 184 ? 3.4 23.391 -0.626 1 89.88 184 HIS A CA 1
ATOM 1487 C C . HIS A 1 184 ? 3.332 23.922 0.803 1 89.88 184 HIS A C 1
ATOM 1489 O O . HIS A 1 184 ? 4.316 24.438 1.322 1 89.88 184 HIS A O 1
ATOM 1495 N N . LYS A 1 185 ? 2.184 23.797 1.479 1 92.38 185 LYS A N 1
ATOM 1496 C CA . LYS A 1 185 ? 2.035 24.25 2.861 1 92.38 185 LYS A CA 1
ATOM 1497 C C . LYS A 1 185 ? 2.828 23.359 3.814 1 92.38 185 LYS A C 1
ATOM 1499 O O . LYS A 1 185 ? 3.477 23.844 4.738 1 92.38 185 LYS A O 1
ATOM 1504 N N . ILE A 1 186 ? 2.789 22.062 3.537 1 95.75 186 ILE A N 1
ATOM 1505 C CA . ILE A 1 186 ? 3.443 21.078 4.387 1 95.75 186 ILE A CA 1
ATOM 1506 C C . ILE A 1 186 ? 4.961 21.234 4.289 1 95.75 186 ILE A C 1
ATOM 1508 O O . ILE A 1 186 ? 5.652 21.266 5.312 1 95.75 186 ILE A O 1
ATOM 1512 N N . VAL A 1 187 ? 5.453 21.344 3.055 1 94.94 187 VAL A N 1
ATOM 1513 C CA . VAL A 1 187 ? 6.887 21.469 2.799 1 94.94 187 VAL A CA 1
ATOM 1514 C C . VAL A 1 187 ? 7.414 22.766 3.406 1 94.94 187 VAL A C 1
ATOM 1516 O O . VAL A 1 187 ? 8.438 22.766 4.09 1 94.94 187 VAL A O 1
ATOM 1519 N N . ASP A 1 188 ? 6.676 23.859 3.201 1 93.06 188 ASP A N 1
ATOM 1520 C CA . ASP A 1 188 ? 7.055 25.141 3.768 1 93.06 188 ASP A CA 1
ATOM 1521 C C . ASP A 1 188 ? 7.125 25.078 5.293 1 93.06 188 ASP A C 1
ATOM 1523 O O . ASP A 1 188 ? 8.086 25.562 5.895 1 93.06 188 ASP A O 1
ATOM 1527 N N . HIS A 1 189 ? 6.156 24.484 5.859 1 95.25 189 HIS A N 1
ATOM 1528 C CA . HIS A 1 189 ? 6.078 24.359 7.312 1 95.25 189 HIS A CA 1
ATOM 1529 C C . HIS A 1 189 ? 7.223 23.531 7.863 1 95.25 189 HIS A C 1
ATOM 1531 O O . HIS A 1 189 ? 7.934 23.953 8.773 1 95.25 189 HIS A O 1
ATOM 1537 N N . LEU A 1 190 ? 7.445 22.359 7.312 1 96.38 190 LEU A N 1
ATOM 1538 C CA . LEU A 1 190 ? 8.461 21.438 7.812 1 96.38 190 LEU A CA 1
ATOM 1539 C C . LEU A 1 190 ? 9.859 22.031 7.664 1 96.38 190 LEU A C 1
ATOM 1541 O O . LEU A 1 190 ? 10.688 21.891 8.562 1 96.38 190 LEU A O 1
ATOM 1545 N N . GLN A 1 191 ? 10.078 22.641 6.551 1 94.5 191 GLN A N 1
ATOM 1546 C CA . GLN A 1 191 ? 11.398 23.203 6.301 1 94.5 191 GLN A CA 1
ATOM 1547 C C . GLN A 1 191 ? 11.711 24.328 7.285 1 94.5 191 GLN A C 1
ATOM 1549 O O . GLN A 1 191 ? 12.789 24.359 7.879 1 94.5 191 GLN A O 1
ATOM 1554 N N . HIS A 1 192 ? 10.781 25.172 7.594 1 94.06 192 HIS A N 1
ATOM 1555 C CA . HIS A 1 192 ? 11.047 26.375 8.375 1 94.06 192 HIS A CA 1
ATOM 1556 C C . HIS A 1 192 ? 10.867 26.125 9.867 1 94.06 192 HIS A C 1
ATOM 1558 O O . HIS A 1 192 ? 11.57 26.703 10.695 1 94.06 192 HIS A O 1
ATOM 1564 N N . ARG A 1 193 ? 10 25.25 10.203 1 94.31 193 ARG A N 1
ATOM 1565 C CA . ARG A 1 193 ? 9.672 25.062 11.609 1 94.31 193 ARG A CA 1
ATOM 1566 C C . ARG A 1 193 ? 10.398 23.859 12.195 1 94.31 193 ARG A C 1
ATOM 1568 O O . ARG A 1 193 ? 10.594 23.781 13.414 1 94.31 193 ARG A O 1
ATOM 1575 N N . GLN A 1 194 ? 10.812 22.938 11.328 1 96.06 194 GLN A N 1
ATOM 1576 C CA . GLN A 1 194 ? 11.398 21.703 11.852 1 96.06 194 GLN A CA 1
ATOM 1577 C C . GLN A 1 194 ? 12.719 21.391 11.156 1 96.06 194 GLN A C 1
ATOM 1579 O O . GLN A 1 194 ? 13.383 20.406 11.5 1 96.06 194 GLN A O 1
ATOM 1584 N N . ASN A 1 195 ? 13.078 22.156 10.188 1 95.88 195 ASN A N 1
ATOM 1585 C CA . ASN A 1 195 ? 14.289 21.922 9.414 1 95.88 195 ASN A CA 1
ATOM 1586 C C . ASN A 1 195 ? 14.289 20.531 8.773 1 95.88 195 ASN A C 1
ATOM 1588 O O . ASN A 1 195 ? 15.273 19.797 8.859 1 95.88 195 ASN A O 1
ATOM 1592 N N . VAL A 1 196 ? 13.203 20.188 8.266 1 96.81 196 VAL A N 1
ATOM 1593 C CA . VAL A 1 196 ? 13.031 18.922 7.574 1 96.81 196 VAL A CA 1
ATOM 1594 C C . VAL A 1 196 ? 12.688 19.172 6.105 1 96.81 196 VAL A C 1
ATOM 1596 O O . VAL A 1 196 ? 11.742 19.906 5.801 1 96.81 196 VAL A O 1
ATOM 1599 N N . ASN A 1 197 ? 13.477 18.641 5.199 1 95.12 197 ASN A N 1
ATOM 1600 C CA . ASN A 1 197 ? 13.195 18.703 3.768 1 95.12 197 ASN A CA 1
ATOM 1601 C C . ASN A 1 197 ? 12.414 17.469 3.299 1 95.12 197 ASN A C 1
ATOM 1603 O O . ASN A 1 197 ? 13 16.453 2.955 1 95.12 197 ASN A O 1
ATOM 1607 N N . LEU A 1 198 ? 11.102 17.625 3.236 1 96.25 198 LEU A N 1
ATOM 1608 C CA . LEU A 1 198 ? 10.219 16.516 2.891 1 96.25 198 LEU A CA 1
ATOM 1609 C C . LEU A 1 198 ? 10.484 16.031 1.47 1 96.25 198 LEU A C 1
ATOM 1611 O O . LEU A 1 198 ? 10.664 16.844 0.556 1 96.25 198 LEU A O 1
ATOM 1615 N N . SER A 1 199 ? 10.586 14.711 1.273 1 93 199 SER A N 1
ATOM 1616 C CA . SER A 1 199 ? 10.781 14.102 -0.04 1 93 199 SER A CA 1
ATOM 1617 C C . SER A 1 199 ? 9.797 12.961 -0.269 1 93 199 SER A C 1
ATOM 1619 O O . SER A 1 199 ? 9.078 12.555 0.648 1 93 199 SER A O 1
ATOM 1621 N N . GLY A 1 200 ? 9.703 12.5 -1.575 1 93.25 200 GLY A N 1
ATOM 1622 C CA . GLY A 1 200 ? 8.805 11.406 -1.888 1 93.25 200 GLY A CA 1
ATOM 1623 C C . GLY A 1 200 ? 7.34 11.781 -1.77 1 93.25 200 GLY A C 1
ATOM 1624 O O . GLY A 1 200 ? 6.531 11.016 -1.242 1 93.25 200 GLY A O 1
ATOM 1625 N N . ILE A 1 201 ? 6.961 12.922 -2.277 1 95.75 201 ILE A N 1
ATOM 1626 C CA . ILE A 1 201 ? 5.664 13.531 -2.002 1 95.75 201 ILE A CA 1
ATOM 1627 C C . ILE A 1 201 ? 4.629 13.016 -3 1 95.75 201 ILE A C 1
ATOM 1629 O O . ILE A 1 201 ? 4.852 13.062 -4.211 1 95.75 201 ILE A O 1
ATOM 1633 N N . PHE A 1 202 ? 3.59 12.43 -2.5 1 96.31 202 PHE A N 1
ATOM 1634 C CA . PHE A 1 202 ? 2.344 12.195 -3.221 1 96.31 202 PHE A CA 1
ATOM 1635 C C . PHE A 1 202 ? 1.279 13.203 -2.803 1 96.31 202 PHE A C 1
ATOM 1637 O O . PHE A 1 202 ? 0.683 13.078 -1.73 1 96.31 202 PHE A O 1
ATOM 1644 N N . ASP A 1 203 ? 0.995 14.172 -3.607 1 96.5 203 ASP A N 1
ATOM 1645 C CA . ASP A 1 203 ? 0.012 15.211 -3.295 1 96.5 203 ASP A CA 1
ATOM 1646 C C . ASP A 1 203 ? -1.366 14.836 -3.836 1 96.5 203 ASP A C 1
ATOM 1648 O O . ASP A 1 203 ? -1.583 14.844 -5.051 1 96.5 203 ASP A O 1
ATOM 1652 N N . THR A 1 204 ? -2.262 14.602 -2.986 1 96.75 204 THR A N 1
ATOM 1653 C CA . THR A 1 204 ? -3.58 14.117 -3.387 1 96.75 204 THR A CA 1
ATOM 1654 C C . THR A 1 204 ? -4.324 15.188 -4.184 1 96.75 204 THR A C 1
ATOM 1656 O O . THR A 1 204 ? -5.16 14.867 -5.031 1 96.75 204 THR A O 1
ATOM 1659 N N . PHE A 1 205 ? -4.066 16.516 -3.904 1 94.19 205 PHE A N 1
ATOM 1660 C CA . PHE A 1 205 ? -4.719 17.547 -4.699 1 94.19 205 PHE A CA 1
ATOM 1661 C C . PHE A 1 205 ? -4.203 17.531 -6.133 1 94.19 205 PHE A C 1
ATOM 1663 O O . PHE A 1 205 ? -4.98 17.656 -7.082 1 94.19 205 PHE A O 1
ATOM 1670 N N . VAL A 1 206 ? -2.9 17.375 -6.277 1 91.69 206 VAL A N 1
ATOM 1671 C CA . VAL A 1 206 ? -2.309 17.281 -7.605 1 91.69 206 VAL A CA 1
ATOM 1672 C C . VAL A 1 206 ? -2.873 16.078 -8.344 1 91.69 206 VAL A C 1
ATOM 1674 O O . VAL A 1 206 ? -3.229 16.172 -9.523 1 91.69 206 VAL A O 1
ATOM 1677 N N . ALA A 1 207 ? -2.932 14.961 -7.641 1 93.31 207 ALA A N 1
ATOM 1678 C CA . ALA A 1 207 ? -3.496 13.75 -8.227 1 93.31 207 ALA A CA 1
ATOM 1679 C C . ALA A 1 207 ? -4.945 13.969 -8.656 1 93.31 207 ALA A C 1
ATOM 1681 O O . ALA A 1 207 ? -5.348 13.555 -9.742 1 93.31 207 ALA A O 1
ATOM 1682 N N . TYR A 1 208 ? -5.738 14.625 -7.781 1 91.25 208 TYR A N 1
ATOM 1683 C CA . TYR A 1 208 ? -7.137 14.93 -8.062 1 91.25 208 TYR A CA 1
ATOM 1684 C C . TYR A 1 208 ? -7.262 15.766 -9.328 1 91.25 208 TYR A C 1
ATOM 1686 O O . TYR A 1 208 ? -8.094 15.477 -10.195 1 91.25 208 TYR A O 1
ATOM 1694 N N . CYS A 1 209 ? -6.426 16.75 -9.438 1 89.12 209 CYS A N 1
ATOM 1695 C CA . CYS A 1 209 ? -6.438 17.625 -10.602 1 89.12 209 CYS A CA 1
ATOM 1696 C C . CYS A 1 209 ? -6.129 16.844 -11.875 1 89.12 209 CYS A C 1
ATOM 1698 O O . CYS A 1 209 ? -6.77 17.047 -12.906 1 89.12 209 CYS A O 1
ATOM 1700 N N . LEU A 1 210 ? -5.145 15.977 -11.797 1 85.94 210 LEU A N 1
ATOM 1701 C CA . LEU A 1 210 ? -4.691 15.195 -12.938 1 85.94 210 LEU A CA 1
ATOM 1702 C C . LEU A 1 210 ? -5.816 14.32 -13.484 1 85.94 210 LEU A C 1
ATOM 1704 O O . LEU A 1 210 ? -5.973 14.188 -14.695 1 85.94 210 LEU A O 1
ATOM 1708 N N . VAL A 1 211 ? -6.66 13.773 -12.578 1 86.94 211 VAL A N 1
ATOM 1709 C CA . VAL A 1 211 ? -7.633 12.773 -13.016 1 86.94 211 VAL A CA 1
ATOM 1710 C C . VAL A 1 211 ? -8.969 13.445 -13.305 1 86.94 211 VAL A C 1
ATOM 1712 O O . VAL A 1 211 ? -9.773 12.922 -14.078 1 86.94 211 VAL A O 1
ATOM 1715 N N . SER A 1 212 ? -9.289 14.562 -12.688 1 85.44 212 SER A N 1
ATOM 1716 C CA . SER A 1 212 ? -10.578 15.227 -12.852 1 85.44 212 SER A CA 1
ATOM 1717 C C . SER A 1 212 ? -10.492 16.375 -13.859 1 85.44 212 SER A C 1
ATOM 1719 O O . SER A 1 212 ? -11.516 16.875 -14.328 1 85.44 212 SER A O 1
ATOM 1721 N N . ASP A 1 213 ? -9.312 16.828 -14.148 1 82.69 213 ASP A N 1
ATOM 1722 C CA . ASP A 1 213 ? -9.062 18 -14.984 1 82.69 213 ASP A CA 1
ATOM 1723 C C . ASP A 1 213 ? -9.688 19.25 -14.367 1 82.69 213 ASP A C 1
ATOM 1725 O O . ASP A 1 213 ? -10.07 20.172 -15.086 1 82.69 213 ASP A O 1
ATOM 1729 N N . ASP A 1 214 ? -9.992 19.266 -13.062 1 84.38 214 ASP A N 1
ATOM 1730 C CA . ASP A 1 214 ? -10.469 20.391 -12.266 1 84.38 214 ASP A CA 1
ATOM 1731 C C . ASP A 1 214 ? -9.352 20.938 -11.383 1 84.38 214 ASP A C 1
ATOM 1733 O O . ASP A 1 214 ? -8.891 20.266 -10.453 1 84.38 214 ASP A O 1
ATOM 1737 N N . LYS A 1 215 ? -8.992 22.156 -11.602 1 84.81 215 LYS A N 1
ATOM 1738 C CA . LYS A 1 215 ? -7.863 22.75 -10.883 1 84.81 215 LYS A CA 1
ATOM 1739 C C . LYS A 1 215 ? -8.344 23.688 -9.781 1 84.81 215 LYS A C 1
ATOM 1741 O O . LYS A 1 215 ? -7.539 24.391 -9.164 1 84.81 215 LYS A O 1
ATOM 1746 N N . THR A 1 216 ? -9.672 23.703 -9.539 1 88.31 216 THR A N 1
ATOM 1747 C CA . THR A 1 216 ? -10.211 24.531 -8.461 1 88.31 216 THR A CA 1
ATOM 1748 C C . THR A 1 216 ? -9.695 24.047 -7.105 1 88.31 216 THR A C 1
ATOM 1750 O O . THR A 1 216 ? -9.688 22.844 -6.832 1 88.31 216 THR A O 1
ATOM 1753 N N . HIS A 1 217 ? -9.258 24.984 -6.375 1 88.62 217 HIS A N 1
ATOM 1754 C CA . HIS A 1 217 ? -8.742 24.641 -5.059 1 88.62 217 HIS A CA 1
ATOM 1755 C C . HIS A 1 217 ? -9.789 23.906 -4.234 1 88.62 217 HIS A C 1
ATOM 1757 O O . HIS A 1 217 ? -10.969 24.266 -4.246 1 88.62 217 HIS A O 1
ATOM 1763 N N . ARG A 1 218 ? -9.328 22.875 -3.537 1 92.38 218 ARG A N 1
ATOM 1764 C CA . ARG A 1 218 ? -10.18 22.062 -2.664 1 92.38 218 ARG A CA 1
ATOM 1765 C C . ARG A 1 218 ? -9.43 21.641 -1.41 1 92.38 218 ARG A C 1
ATOM 1767 O O . ARG A 1 218 ? -8.242 21.297 -1.477 1 92.38 218 ARG A O 1
ATOM 1774 N N . SER A 1 219 ? -10.18 21.719 -0.363 1 95.19 219 SER A N 1
ATOM 1775 C CA . SER A 1 219 ? -9.633 21.188 0.876 1 95.19 219 SER A CA 1
ATOM 1776 C C . SER A 1 219 ? -9.578 19.656 0.835 1 95.19 219 SER A C 1
ATOM 1778 O O . SER A 1 219 ? -10.172 19.031 -0.046 1 95.19 219 SER A O 1
ATOM 1780 N N . LEU A 1 220 ? -8.805 19.094 1.727 1 96.81 220 LEU A N 1
ATOM 1781 C CA . LEU A 1 220 ? -8.742 17.641 1.851 1 96.81 220 LEU A CA 1
ATOM 1782 C C . LEU A 1 220 ? -10.141 17.062 2.039 1 96.81 220 LEU A C 1
ATOM 1784 O O . LEU A 1 220 ? -10.508 16.094 1.361 1 96.81 220 LEU A O 1
ATOM 1788 N N . GLU A 1 221 ? -10.938 17.672 2.961 1 95.31 221 GLU A N 1
ATOM 1789 C CA . GLU A 1 221 ? -12.281 17.188 3.277 1 95.31 221 GLU A CA 1
ATOM 1790 C C . GLU A 1 221 ? -13.188 17.234 2.055 1 95.31 221 GLU A C 1
ATOM 1792 O O . GLU A 1 221 ? -13.945 16.297 1.796 1 95.31 221 GLU A O 1
ATOM 1797 N N . GLU A 1 222 ? -13.094 18.266 1.317 1 94.31 222 GLU A N 1
ATOM 1798 C CA . GLU A 1 222 ? -13.883 18.406 0.099 1 94.31 222 GLU A CA 1
ATOM 1799 C C . GLU A 1 222 ? -13.492 17.344 -0.93 1 94.31 222 GLU A C 1
ATOM 1801 O O . GLU A 1 222 ? -14.359 16.781 -1.599 1 94.31 222 GLU A O 1
ATOM 1806 N N . THR A 1 223 ? -12.188 17.172 -1.062 1 95.19 223 THR A N 1
ATOM 1807 C CA . THR A 1 223 ? -11.703 16.203 -2.021 1 95.19 223 THR A CA 1
ATOM 1808 C C . THR A 1 223 ? -12.148 14.789 -1.635 1 95.19 223 THR A C 1
ATOM 1810 O O . THR A 1 223 ? -12.531 13.992 -2.496 1 95.19 223 THR A O 1
ATOM 1813 N N . ILE A 1 224 ? -12.055 14.492 -0.333 1 94.94 224 ILE A N 1
ATOM 1814 C CA . ILE A 1 224 ? -12.508 13.203 0.186 1 94.94 224 ILE A CA 1
ATOM 1815 C C . ILE A 1 224 ? -14 13.031 -0.086 1 94.94 224 ILE A C 1
ATOM 1817 O O . ILE A 1 224 ? -14.438 11.953 -0.502 1 94.94 224 ILE A O 1
ATOM 1821 N N . GLN A 1 225 ? -14.773 14.07 0.103 1 91.88 225 GLN A N 1
ATOM 1822 C CA . GLN A 1 225 ? -16.203 14.016 -0.183 1 91.88 225 GLN A CA 1
ATOM 1823 C C . GLN A 1 225 ? -16.453 13.711 -1.656 1 91.88 225 GLN A C 1
ATOM 1825 O O . GLN A 1 225 ? -17.25 12.828 -1.985 1 91.88 225 GLN A O 1
ATOM 1830 N N . ASP A 1 226 ? -15.758 14.336 -2.475 1 89.44 226 ASP A N 1
ATOM 1831 C CA . ASP A 1 226 ? -15.969 14.227 -3.914 1 89.44 226 ASP A CA 1
ATOM 1832 C C . ASP A 1 226 ? -15.516 12.867 -4.438 1 89.44 226 ASP A C 1
ATOM 1834 O O . ASP A 1 226 ? -16.047 12.367 -5.434 1 89.44 226 ASP A O 1
ATOM 1838 N N . THR A 1 227 ? -14.547 12.312 -3.783 1 89.56 227 THR A N 1
ATOM 1839 C CA . THR A 1 227 ? -13.914 11.117 -4.332 1 89.56 227 THR A CA 1
ATOM 1840 C C . THR A 1 227 ? -14.406 9.867 -3.602 1 89.56 227 THR A C 1
ATOM 1842 O O . THR A 1 227 ? -14.688 8.844 -4.23 1 89.56 227 THR A O 1
ATOM 1845 N N . LEU A 1 228 ? -14.508 9.938 -2.303 1 89.62 228 LEU A N 1
ATOM 1846 C CA . LEU A 1 228 ? -14.844 8.773 -1.493 1 89.62 228 LEU A CA 1
ATOM 1847 C C . LEU A 1 228 ? -16.281 8.852 -0.984 1 89.62 228 LEU A C 1
ATOM 1849 O O . LEU A 1 228 ? -16.719 8 -0.215 1 89.62 228 LEU A O 1
ATOM 1853 N N . ASN A 1 229 ? -16.969 9.867 -1.305 1 88 229 ASN A N 1
ATOM 1854 C CA . ASN A 1 229 ? -18.375 10.062 -0.954 1 88 229 ASN A CA 1
ATOM 1855 C C . ASN A 1 229 ? -18.578 10.086 0.559 1 88 229 ASN A C 1
ATOM 1857 O O . ASN A 1 229 ? -19.531 9.492 1.07 1 88 229 ASN A O 1
ATOM 1861 N N . MET A 1 230 ? -17.609 10.602 1.198 1 89.25 230 MET A N 1
ATOM 1862 C CA . MET A 1 230 ? -17.734 10.852 2.631 1 89.25 230 MET A CA 1
ATOM 1863 C C . MET A 1 230 ? -18.219 12.273 2.893 1 89.25 230 MET A C 1
ATOM 1865 O O . MET A 1 230 ? -17.578 13.242 2.486 1 89.25 230 MET A O 1
ATOM 1869 N N . PRO A 1 231 ? -19.375 12.422 3.502 1 87.25 231 PRO A N 1
ATOM 1870 C CA . PRO A 1 231 ? -19.891 13.773 3.707 1 87.25 231 PRO A CA 1
ATOM 1871 C C . PRO A 1 231 ? -19 14.617 4.621 1 87.25 231 PRO A C 1
ATOM 1873 O O . PRO A 1 231 ? -18.344 14.078 5.508 1 87.25 231 PRO A O 1
ATOM 1876 N N . LEU A 1 232 ? -19.047 15.914 4.445 1 90.31 232 LEU A N 1
ATOM 1877 C CA . LEU A 1 232 ? -18.25 16.844 5.246 1 90.31 232 LEU A CA 1
ATOM 1878 C C . LEU A 1 232 ? -18.594 16.703 6.73 1 90.31 232 LEU A C 1
ATOM 1880 O O . LEU A 1 232 ? -17.75 16.953 7.59 1 90.31 232 LEU A O 1
ATOM 1884 N N . THR A 1 233 ? -19.766 16.297 7.043 1 88.31 233 THR A N 1
ATOM 1885 C CA . THR A 1 233 ? -20.219 16.141 8.422 1 88.31 233 THR A CA 1
ATOM 1886 C C . THR A 1 233 ? -19.438 15.031 9.125 1 88.31 233 THR A C 1
ATOM 1888 O O . THR A 1 233 ? -19.406 14.969 10.352 1 88.31 233 THR A O 1
ATOM 1891 N N . TYR A 1 234 ? -18.828 14.148 8.32 1 89.69 234 TYR A N 1
ATOM 1892 C CA . TYR A 1 234 ? -18 13.07 8.859 1 89.69 234 TYR A CA 1
ATOM 1893 C C . TYR A 1 234 ? -16.766 13.625 9.547 1 89.69 234 TYR A C 1
ATOM 1895 O O . TYR A 1 234 ? -16.156 12.945 10.375 1 89.69 234 TYR A O 1
ATOM 1903 N N . PHE A 1 235 ? -16.406 14.867 9.266 1 92.25 235 PHE A N 1
ATOM 1904 C CA . PHE A 1 235 ? -15.203 15.484 9.812 1 92.25 235 PHE A CA 1
ATOM 1905 C C . PHE A 1 235 ? -15.562 16.484 10.906 1 92.25 235 PHE A C 1
ATOM 1907 O O . PHE A 1 235 ? -14.75 17.328 11.266 1 92.25 235 PHE A O 1
ATOM 1914 N N . GLU A 1 236 ? -16.75 16.422 11.328 1 88.12 236 GLU A N 1
ATOM 1915 C CA . GLU A 1 236 ? -17.219 17.297 12.398 1 88.12 236 GLU A CA 1
ATOM 1916 C C . GLU A 1 236 ? -18 16.5 13.445 1 88.12 236 GLU A C 1
ATOM 1918 O O . GLU A 1 236 ? -18.75 15.578 13.109 1 88.12 236 GLU A O 1
ATOM 1923 N N . THR A 1 237 ? -17.703 16.781 14.719 1 86.06 237 THR A N 1
ATOM 1924 C CA . THR A 1 237 ? -18.5 16.281 15.82 1 86.06 237 THR A CA 1
ATOM 1925 C C . THR A 1 237 ? -19.047 17.422 16.672 1 86.06 237 THR A C 1
ATOM 1927 O O . THR A 1 237 ? -18.609 18.562 16.531 1 86.06 237 THR A O 1
ATOM 1930 N N . GLU A 1 238 ? -20.062 17.094 17.484 1 87.38 238 GLU A N 1
ATOM 1931 C CA . GLU A 1 238 ? -20.578 18.109 18.406 1 87.38 238 GLU A CA 1
ATOM 1932 C C . GLU A 1 238 ? -19.469 18.688 19.266 1 87.38 238 GLU A C 1
ATOM 1934 O O . GLU A 1 238 ? -19.422 19.891 19.516 1 87.38 238 GLU A O 1
ATOM 1939 N N . GLU A 1 239 ? -18.609 17.875 19.656 1 90 239 GLU A N 1
ATOM 1940 C CA . GLU A 1 239 ? -17.5 18.297 20.516 1 90 239 GLU A CA 1
ATOM 1941 C C . GLU A 1 239 ? -16.578 19.266 19.781 1 90 239 GLU A C 1
ATOM 1943 O O . GLU A 1 239 ? -16.156 20.281 20.344 1 90 239 GLU A O 1
ATOM 1948 N N . THR A 1 240 ? -16.266 18.953 18.547 1 90.44 240 THR A N 1
ATOM 1949 C CA . THR A 1 240 ? -15.344 19.812 17.812 1 90.44 240 THR A CA 1
ATOM 1950 C C . THR A 1 240 ? -16.047 21.094 17.375 1 90.44 240 THR A C 1
ATOM 1952 O O . THR A 1 240 ? -15.391 22.125 17.188 1 90.44 240 THR A O 1
ATOM 1955 N N . ARG A 1 241 ? -17.344 21.094 17.297 1 89.5 241 ARG A N 1
ATOM 1956 C CA . ARG A 1 241 ? -18.109 22.297 16.938 1 89.5 241 ARG A CA 1
ATOM 1957 C C . ARG A 1 241 ? -18.172 23.266 18.109 1 89.5 241 ARG A C 1
ATOM 1959 O O . ARG A 1 241 ? -18.047 24.484 17.922 1 89.5 241 ARG A O 1
ATOM 1966 N N . THR A 1 242 ? -18.281 22.703 19.25 1 92.31 242 THR A N 1
ATOM 1967 C CA . THR A 1 242 ? -18.484 23.531 20.438 1 92.31 242 THR A CA 1
ATOM 1968 C C . THR A 1 242 ? -17.141 23.922 21.047 1 92.31 242 THR A C 1
ATOM 1970 O O . THR A 1 242 ? -17.062 24.859 21.844 1 92.31 242 THR A O 1
ATOM 1973 N N . ASN A 1 243 ? -16.156 23.188 20.719 1 92.75 243 ASN A N 1
ATOM 1974 C CA . ASN A 1 243 ? -14.82 23.453 21.234 1 92.75 243 ASN A CA 1
ATOM 1975 C C . ASN A 1 243 ? -13.812 23.625 20.109 1 92.75 243 ASN A C 1
ATOM 1977 O O . ASN A 1 243 ? -13.234 22.641 19.625 1 92.75 243 ASN A O 1
ATOM 1981 N N . PRO A 1 244 ? -13.602 24.828 19.781 1 92.31 244 PRO A N 1
ATOM 1982 C CA . PRO A 1 244 ? -12.656 25.062 18.688 1 92.31 244 PRO A CA 1
ATOM 1983 C C . PRO A 1 244 ? -11.281 24.438 18.953 1 92.31 244 PRO A C 1
ATOM 1985 O O . PRO A 1 244 ? -10.883 24.281 20.109 1 92.31 244 PRO A O 1
ATOM 1988 N N . PHE A 1 245 ? -10.555 24.141 17.859 1 92.75 245 PHE A N 1
ATOM 1989 C CA . PHE A 1 245 ? -9.227 23.547 17.969 1 92.75 245 PHE A CA 1
ATOM 1990 C C . PHE A 1 245 ? -8.242 24.547 18.547 1 92.75 245 PHE A C 1
ATOM 1992 O O . PHE A 1 245 ? -8.086 25.656 18.047 1 92.75 245 PHE A O 1
ATOM 1999 N N . THR A 1 246 ? -7.664 24.25 19.641 1 94.75 246 THR A N 1
ATOM 2000 C CA . THR A 1 246 ? -6.59 25 20.281 1 94.75 246 THR A CA 1
ATOM 2001 C C . THR A 1 246 ? -5.266 24.25 20.172 1 94.75 246 THR A C 1
ATOM 2003 O O . THR A 1 246 ? -4.875 23.547 21.109 1 94.75 246 THR A O 1
ATOM 2006 N N . PRO A 1 247 ? -4.516 24.484 19.141 1 95.56 247 PRO A N 1
ATOM 2007 C CA . PRO A 1 247 ? -3.381 23.625 18.812 1 95.56 247 PRO A CA 1
ATOM 2008 C C . PRO A 1 247 ? -2.273 23.672 19.859 1 95.56 247 PRO A C 1
ATOM 2010 O O . PRO A 1 247 ? -1.467 22.75 19.953 1 95.56 247 PRO A O 1
ATOM 2013 N N . TYR A 1 248 ? -2.264 24.719 20.719 1 96.38 248 TYR A N 1
ATOM 2014 C CA . TYR A 1 248 ? -1.099 24.891 21.578 1 96.38 248 TYR A CA 1
ATOM 2015 C C . TYR A 1 248 ? -1.477 24.719 23.047 1 96.38 248 TYR A C 1
ATOM 2017 O O . TYR A 1 248 ? -0.628 24.859 23.922 1 96.38 248 TYR A O 1
ATOM 2025 N N . LYS A 1 249 ? -2.672 24.453 23.297 1 95.88 249 LYS A N 1
ATOM 2026 C CA . LYS A 1 249 ? -3.107 24.125 24.656 1 95.88 249 LYS A CA 1
ATOM 2027 C C . LYS A 1 249 ? -3.057 22.625 24.906 1 95.88 249 LYS A C 1
ATOM 2029 O O . LYS A 1 249 ? -3.43 21.828 24.047 1 95.88 249 LYS A O 1
ATOM 2034 N N . ARG A 1 250 ? -2.654 22.266 26.156 1 96.62 250 ARG A N 1
ATOM 2035 C CA . ARG A 1 250 ? -2.596 20.859 26.531 1 96.62 250 ARG A CA 1
ATOM 2036 C C . ARG A 1 250 ? -3.357 20.609 27.828 1 96.62 250 ARG A C 1
ATOM 2038 O O . ARG A 1 250 ? -3.4 21.484 28.703 1 96.62 250 ARG A O 1
ATOM 2045 N N . PRO A 1 251 ? -3.932 19.406 27.875 1 95.88 251 PRO A N 1
ATOM 2046 C CA . PRO A 1 251 ? -3.951 18.328 26.906 1 95.88 251 PRO A CA 1
ATOM 2047 C C . PRO A 1 251 ? -4.879 18.609 25.719 1 95.88 251 PRO A C 1
ATOM 2049 O O . PRO A 1 251 ? -5.859 19.344 25.875 1 95.88 251 PRO A O 1
ATOM 2052 N N . LEU A 1 252 ? -4.52 18.078 24.562 1 96.75 252 LEU A N 1
ATOM 2053 C CA . LEU A 1 252 ? -5.438 18.156 23.438 1 96.75 252 LEU A CA 1
ATOM 2054 C C . LEU A 1 252 ? -6.688 17.328 23.688 1 96.75 252 LEU A C 1
ATOM 2056 O O . LEU A 1 252 ? -6.605 16.234 24.266 1 96.75 252 LEU A O 1
ATOM 2060 N N . MET A 1 253 ? -7.742 17.859 23.156 1 95.44 253 MET A N 1
ATOM 2061 C CA . MET A 1 253 ? -8.992 17.109 23.281 1 95.44 253 MET A CA 1
ATOM 2062 C C . MET A 1 253 ? -8.953 15.859 22.422 1 95.44 253 MET A C 1
ATOM 2064 O O . MET A 1 253 ? -8.5 15.906 21.281 1 95.44 253 MET A O 1
ATOM 2068 N N . ASN A 1 254 ? -9.492 14.75 22.953 1 95.62 254 ASN A N 1
ATOM 2069 C CA . ASN A 1 254 ? -9.539 13.484 22.234 1 95.62 254 ASN A CA 1
ATOM 2070 C C . ASN A 1 254 ? -10.305 13.609 20.922 1 95.62 254 ASN A C 1
ATOM 2072 O O . ASN A 1 254 ? -9.961 12.961 19.938 1 95.62 254 ASN A O 1
ATOM 2076 N N . ALA A 1 255 ? -11.336 14.43 20.938 1 94.69 255 ALA A N 1
ATOM 2077 C CA . ALA A 1 255 ? -12.148 14.617 19.734 1 94.69 255 ALA A CA 1
ATOM 2078 C C . ALA A 1 255 ? -11.305 15.141 18.578 1 94.69 255 ALA A C 1
ATOM 2080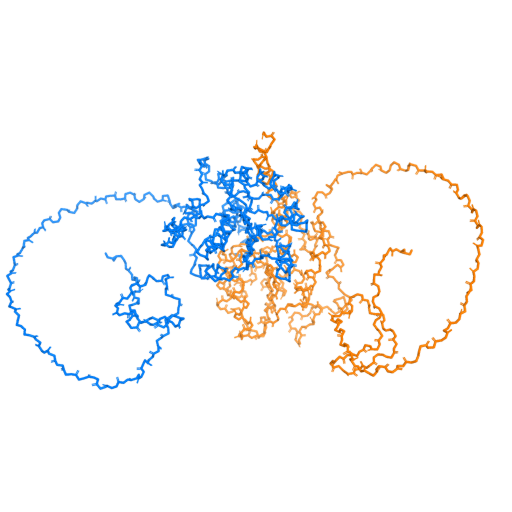 O O . ALA A 1 255 ? -11.477 14.711 17.438 1 94.69 255 ALA A O 1
ATOM 2081 N N . TRP A 1 256 ? -10.414 15.992 18.875 1 96.75 256 TRP A N 1
ATOM 2082 C CA . TRP A 1 256 ? -9.547 16.562 17.844 1 96.75 256 TRP A CA 1
ATOM 2083 C C . TRP A 1 256 ? -8.5 15.547 17.391 1 96.75 256 TRP A C 1
ATOM 2085 O O . TRP A 1 256 ? -8.188 15.453 16.203 1 96.75 256 TRP A O 1
ATOM 2095 N N . LEU A 1 257 ? -8 14.789 18.375 1 97.75 257 LEU A N 1
ATOM 2096 C CA . LEU A 1 257 ? -7.047 13.734 18.031 1 97.75 257 LEU A CA 1
ATOM 2097 C C . LEU A 1 257 ? -7.688 12.703 17.125 1 97.75 257 LEU A C 1
ATOM 2099 O O . LEU A 1 257 ? -7.082 12.281 16.125 1 97.75 257 LEU A O 1
ATOM 2103 N N . SER A 1 258 ? -8.859 12.359 17.406 1 96.69 258 SER A N 1
ATOM 2104 C CA . SER A 1 258 ? -9.602 11.414 16.578 1 96.69 258 SER A CA 1
ATOM 2105 C C . SER A 1 258 ? -9.836 11.961 15.18 1 96.69 258 SER A C 1
ATOM 2107 O O . SER A 1 258 ? -9.742 11.227 14.195 1 96.69 258 SER A O 1
ATOM 2109 N N . LEU A 1 259 ? -10.172 13.211 15.133 1 96.69 259 LEU A N 1
ATOM 2110 C CA . LEU A 1 259 ? -10.414 13.844 13.836 1 96.69 259 LEU A CA 1
ATOM 2111 C C . LEU A 1 259 ? -9.141 13.883 13.008 1 96.69 259 LEU A C 1
ATOM 2113 O O . LEU A 1 259 ? -9.172 13.648 11.797 1 96.69 259 LEU A O 1
ATOM 2117 N N . ILE A 1 260 ? -8.039 14.18 13.625 1 97.75 260 ILE A N 1
ATOM 2118 C CA . ILE A 1 260 ? -6.754 14.203 12.945 1 97.75 260 ILE A CA 1
ATOM 2119 C C . ILE A 1 260 ? -6.418 12.812 12.422 1 97.75 260 ILE A C 1
ATOM 2121 O O . ILE A 1 260 ? -5.973 12.656 11.281 1 97.75 260 ILE A O 1
ATOM 2125 N N . ALA A 1 261 ? -6.633 11.812 13.25 1 98 261 ALA A N 1
ATOM 2126 C CA . ALA A 1 261 ? -6.422 10.43 12.844 1 98 261 ALA A CA 1
ATOM 2127 C C . ALA A 1 261 ? -7.305 10.062 11.656 1 98 261 ALA A C 1
ATOM 2129 O O . ALA A 1 261 ? -6.84 9.438 10.695 1 98 261 ALA A O 1
ATOM 2130 N N . LYS A 1 262 ? -8.523 10.484 11.75 1 96.38 262 LYS A N 1
ATOM 2131 C CA . LYS A 1 262 ? -9.492 10.227 10.688 1 96.38 262 LYS A CA 1
ATOM 2132 C C . LYS A 1 262 ? -9.031 10.852 9.367 1 96.38 262 LYS A C 1
ATOM 2134 O O . LYS A 1 262 ? -9.086 10.203 8.32 1 96.38 262 LYS A O 1
ATOM 2139 N N . LYS A 1 263 ? -8.625 12.031 9.43 1 97.31 263 LYS A N 1
ATOM 2140 C CA . LYS A 1 263 ? -8.148 12.734 8.25 1 97.31 263 LYS A CA 1
ATOM 2141 C C . LYS A 1 263 ? -6.938 12.039 7.641 1 97.31 263 LYS A C 1
ATOM 2143 O O . LYS A 1 263 ? -6.844 11.891 6.422 1 97.31 263 LYS A O 1
ATOM 2148 N N . ALA A 1 264 ? -6.016 11.617 8.484 1 98.19 264 ALA A N 1
ATOM 2149 C CA . ALA A 1 264 ? -4.812 10.945 8 1 98.19 264 ALA A CA 1
ATOM 2150 C C . ALA A 1 264 ? -5.16 9.648 7.277 1 98.19 264 ALA A C 1
ATOM 2152 O O . ALA A 1 264 ? -4.652 9.383 6.188 1 98.19 264 ALA A O 1
ATOM 2153 N N . LEU A 1 265 ? -6.016 8.914 7.848 1 96.12 265 LEU A N 1
ATOM 2154 C CA . LEU A 1 265 ? -6.398 7.633 7.27 1 96.12 265 LEU A CA 1
ATOM 2155 C C . LEU A 1 265 ? -7.125 7.828 5.941 1 96.12 265 LEU A C 1
ATOM 2157 O O . LEU A 1 265 ? -6.84 7.133 4.965 1 96.12 265 LEU A O 1
ATOM 2161 N N . LEU A 1 266 ? -8.023 8.773 5.934 1 95.88 266 LEU A N 1
ATOM 2162 C CA . LEU A 1 266 ? -8.812 8.992 4.723 1 95.88 266 LEU A CA 1
ATOM 2163 C C . LEU A 1 266 ? -7.953 9.617 3.627 1 95.88 266 LEU A C 1
ATOM 2165 O O . LEU A 1 266 ? -8.18 9.367 2.441 1 95.88 266 LEU A O 1
ATOM 2169 N N . GLN A 1 267 ? -6.988 10.438 4.043 1 97.81 267 GLN A N 1
ATOM 2170 C CA . GLN A 1 267 ? -6.027 10.961 3.076 1 97.81 267 GLN A CA 1
ATOM 2171 C C . GLN A 1 267 ? -5.266 9.82 2.398 1 97.81 267 GLN A C 1
ATOM 2173 O O . GLN A 1 267 ? -5.047 9.852 1.186 1 97.81 267 GLN A O 1
ATOM 2178 N N . LEU A 1 268 ? -4.848 8.836 3.168 1 95.88 268 LEU A N 1
ATOM 2179 C CA . LEU A 1 268 ? -4.16 7.668 2.625 1 95.88 268 LEU A CA 1
ATOM 2180 C C . LEU A 1 268 ? -5.07 6.898 1.675 1 95.88 268 LEU A C 1
ATOM 2182 O O . LEU A 1 268 ? -4.66 6.547 0.565 1 95.88 268 LEU A O 1
ATOM 2186 N N . LYS A 1 269 ? -6.281 6.676 2.107 1 91.62 269 LYS A N 1
ATOM 2187 C CA . LYS A 1 269 ? -7.25 5.957 1.286 1 91.62 269 LYS A CA 1
ATOM 2188 C C . LYS A 1 269 ? -7.535 6.707 -0.011 1 91.62 269 LYS A C 1
ATOM 2190 O O . LYS A 1 269 ? -7.684 6.094 -1.07 1 91.62 269 LYS A O 1
ATOM 2195 N N . LEU A 1 270 ? -7.688 7.996 0.123 1 94.38 270 LEU A N 1
ATOM 2196 C CA . LEU A 1 270 ? -7.902 8.852 -1.041 1 94.38 270 LEU A CA 1
ATOM 2197 C C . LEU A 1 270 ? -6.809 8.641 -2.08 1 94.38 270 LEU A C 1
ATOM 2199 O O . LEU A 1 270 ? -7.094 8.469 -3.268 1 94.38 270 LEU A O 1
ATOM 2203 N N . ALA A 1 271 ? -5.527 8.68 -1.622 1 94.94 271 ALA A N 1
ATOM 2204 C CA . ALA A 1 271 ? -4.395 8.477 -2.52 1 94.94 271 ALA A CA 1
ATOM 2205 C C . ALA A 1 271 ? -4.469 7.109 -3.199 1 94.94 271 ALA A C 1
ATOM 2207 O O . ALA A 1 271 ? -4.277 7 -4.41 1 94.94 271 ALA A O 1
ATOM 2208 N N . GLU A 1 272 ? -4.695 6.102 -2.408 1 89.19 272 GLU A N 1
ATOM 2209 C CA . GLU A 1 272 ? -4.785 4.746 -2.938 1 89.19 272 GLU A CA 1
ATOM 2210 C C . GLU A 1 272 ? -5.879 4.637 -3.998 1 89.19 272 GLU A C 1
ATOM 2212 O O . GLU A 1 272 ? -5.68 4.012 -5.039 1 89.19 272 GLU A O 1
ATOM 2217 N N . TYR A 1 273 ? -6.953 5.266 -3.736 1 87.25 273 TYR A N 1
ATOM 2218 C CA . TYR A 1 273 ? -8.078 5.211 -4.66 1 87.25 273 TYR A CA 1
ATOM 2219 C C . TYR A 1 273 ? -7.754 5.949 -5.957 1 87.25 273 TYR A C 1
ATOM 2221 O O . TYR A 1 273 ? -7.969 5.422 -7.051 1 87.25 273 TYR A O 1
ATOM 2229 N N . ILE A 1 274 ? -7.352 7.18 -5.777 1 90.19 274 ILE A N 1
ATOM 2230 C CA . ILE A 1 274 ? -7.055 7.961 -6.973 1 90.19 274 ILE A CA 1
ATOM 2231 C C . ILE A 1 274 ? -6.02 7.227 -7.824 1 90.19 274 ILE A C 1
ATOM 2233 O O . ILE A 1 274 ? -6.133 7.184 -9.055 1 90.19 274 ILE A O 1
ATOM 2237 N N . LEU A 1 275 ? -5.062 6.648 -7.145 1 89.69 275 LEU A N 1
ATOM 2238 C CA . LEU A 1 275 ? -3.979 5.949 -7.828 1 89.69 275 LEU A CA 1
ATOM 2239 C C . LEU A 1 275 ? -4.504 4.723 -8.562 1 89.69 275 LEU A C 1
ATOM 2241 O O . LEU A 1 275 ? -4.332 4.605 -9.781 1 89.69 275 LEU A O 1
ATOM 2245 N N . HIS A 1 276 ? -5.141 3.799 -7.871 1 84.56 276 HIS A N 1
ATOM 2246 C CA . HIS A 1 276 ? -5.453 2.479 -8.406 1 84.56 276 HIS A CA 1
ATOM 2247 C C . HIS A 1 276 ? -6.762 2.498 -9.188 1 84.56 276 HIS A C 1
ATOM 2249 O O . HIS A 1 276 ? -6.988 1.645 -10.047 1 84.56 276 HIS A O 1
ATOM 2255 N N . LYS A 1 277 ? -7.566 3.445 -9.008 1 78.19 277 LYS A N 1
ATOM 2256 C CA . LYS A 1 277 ? -8.859 3.447 -9.68 1 78.19 277 LYS A CA 1
ATOM 2257 C C . LYS A 1 277 ? -8.867 4.422 -10.852 1 78.19 277 LYS A C 1
ATOM 2259 O O . LYS A 1 277 ? -9.586 4.215 -11.836 1 78.19 277 LYS A O 1
ATOM 2264 N N . ARG A 1 278 ? -8.039 5.418 -10.688 1 80.38 278 ARG A N 1
ATOM 2265 C CA . ARG A 1 278 ? -8.172 6.457 -11.703 1 80.38 278 ARG A CA 1
ATOM 2266 C C . ARG A 1 278 ? -6.871 6.648 -12.469 1 80.38 278 ARG A C 1
ATOM 2268 O O . ARG A 1 278 ? -6.844 6.551 -13.695 1 80.38 278 ARG A O 1
ATOM 2275 N N . MET A 1 279 ? -5.852 6.836 -11.773 1 85.38 279 MET A N 1
ATOM 2276 C CA . MET A 1 279 ? -4.586 7.141 -12.438 1 85.38 279 MET A CA 1
ATOM 2277 C C . MET A 1 279 ? -4.105 5.949 -13.266 1 85.38 279 MET A C 1
ATOM 2279 O O . MET A 1 279 ? -3.545 6.129 -14.352 1 85.38 279 MET A O 1
ATOM 2283 N N . LEU A 1 280 ? -4.367 4.742 -12.734 1 87.25 280 LEU A N 1
ATOM 2284 C CA . LEU A 1 280 ? -3.84 3.547 -13.383 1 87.25 280 LEU A CA 1
ATOM 2285 C C . LEU A 1 280 ? -4.941 2.799 -14.125 1 87.25 280 LEU A C 1
ATOM 2287 O O . LEU A 1 280 ? -4.816 1.601 -14.383 1 87.25 280 LEU A O 1
ATOM 2291 N N . LYS A 1 281 ? -5.996 3.49 -14.43 1 83.69 281 LYS A N 1
ATOM 2292 C CA . LYS A 1 281 ? -7.16 2.879 -15.062 1 83.69 281 LYS A CA 1
ATOM 2293 C C . LYS A 1 281 ? -6.773 2.172 -16.359 1 83.69 281 LYS A C 1
ATOM 2295 O O . LYS A 1 281 ? -7.16 1.022 -16.578 1 83.69 281 LYS A O 1
ATOM 2300 N N . ASN A 1 282 ? -6.023 2.861 -17.234 1 82.94 282 ASN A N 1
ATOM 2301 C CA . ASN A 1 282 ? -5.633 2.289 -18.516 1 82.94 282 ASN A CA 1
ATOM 2302 C C . ASN A 1 282 ? -4.703 1.094 -18.344 1 82.94 282 ASN A C 1
ATOM 2304 O O . ASN A 1 282 ? -4.801 0.111 -19.078 1 82.94 282 ASN A O 1
ATOM 2308 N N . PHE A 1 283 ? -3.857 1.247 -17.406 1 88.38 283 PHE A N 1
ATOM 2309 C CA . PHE A 1 283 ? -2.955 0.141 -17.125 1 88.38 283 PHE A CA 1
ATOM 2310 C C . PHE A 1 283 ? -3.736 -1.093 -16.688 1 88.38 283 PHE A C 1
ATOM 2312 O O . PHE A 1 283 ? -3.492 -2.195 -17.172 1 88.38 283 PHE A O 1
ATOM 2319 N N . TYR A 1 284 ? -4.648 -0.963 -15.812 1 86.69 284 TYR A N 1
ATOM 2320 C CA . TYR A 1 284 ? -5.434 -2.086 -15.312 1 86.69 284 TYR A CA 1
ATOM 2321 C C . TYR A 1 284 ? -6.293 -2.689 -16.422 1 86.69 284 TYR A C 1
ATOM 2323 O O . TYR A 1 284 ? -6.469 -3.908 -16.469 1 86.69 284 TYR A O 1
ATOM 2331 N N . HIS A 1 285 ? -6.836 -1.834 -17.25 1 86.38 285 HIS A N 1
ATOM 2332 C CA . HIS A 1 285 ? -7.578 -2.326 -18.406 1 86.38 285 HIS A CA 1
ATOM 2333 C C . HIS A 1 285 ? -6.691 -3.17 -19.312 1 86.38 285 HIS A C 1
ATOM 2335 O O . HIS A 1 285 ? -7.105 -4.234 -19.781 1 86.38 285 HIS A O 1
ATOM 2341 N N . HIS A 1 286 ? -5.488 -2.736 -19.531 1 87.19 286 HIS A N 1
ATOM 2342 C CA . HIS A 1 286 ? -4.527 -3.48 -20.328 1 87.19 286 HIS A CA 1
ATOM 2343 C C . HIS A 1 286 ? -4.191 -4.824 -19.703 1 87.19 286 HIS A C 1
ATOM 2345 O O . HIS A 1 286 ? -4.145 -5.848 -20.391 1 87.19 286 HIS A O 1
ATOM 2351 N N . CYS A 1 287 ? -3.975 -4.824 -18.406 1 89.44 287 CYS A N 1
ATOM 2352 C CA . CYS A 1 287 ? -3.723 -6.07 -17.688 1 89.44 287 CYS A CA 1
ATOM 2353 C C . CYS A 1 287 ? -4.883 -7.043 -17.859 1 89.44 287 CYS A C 1
ATOM 2355 O O . CYS A 1 287 ? -4.676 -8.242 -18.062 1 89.44 287 CYS A O 1
ATOM 2357 N N . GLU A 1 288 ? -6.07 -6.496 -17.734 1 87.81 288 GLU A N 1
ATOM 2358 C CA . GLU A 1 288 ? -7.262 -7.324 -17.875 1 87.81 288 GLU A CA 1
ATOM 2359 C C . GLU A 1 288 ? -7.332 -7.941 -19.281 1 87.81 288 GLU A C 1
ATOM 2361 O O . GLU A 1 288 ? -7.645 -9.125 -19.422 1 87.81 288 GLU A O 1
ATOM 2366 N N . GLN A 1 289 ? -7.035 -7.188 -20.266 1 85.25 289 GLN A N 1
ATOM 2367 C CA . GLN A 1 289 ? -7.062 -7.664 -21.641 1 85.25 289 GLN A CA 1
ATOM 2368 C C . GLN A 1 289 ? -6.023 -8.758 -21.859 1 85.25 289 GLN A C 1
ATOM 2370 O O . GLN A 1 289 ? -6.324 -9.797 -22.453 1 85.25 289 GLN A O 1
ATOM 2375 N N . ILE A 1 290 ? -4.852 -8.57 -21.344 1 85.31 290 ILE A N 1
ATOM 2376 C CA . ILE A 1 290 ? -3.76 -9.523 -21.516 1 85.31 290 ILE A CA 1
ATOM 2377 C C . ILE A 1 290 ? -4.059 -10.812 -20.75 1 85.31 290 ILE A C 1
ATOM 2379 O O . ILE A 1 290 ? -3.736 -11.906 -21.219 1 85.31 290 ILE A O 1
ATOM 2383 N N . SER A 1 291 ? -4.648 -10.625 -19.578 1 87.75 291 SER A N 1
ATOM 2384 C CA . SER A 1 291 ? -4.902 -11.773 -18.703 1 87.75 291 SER A CA 1
ATOM 2385 C C . SER A 1 291 ? -5.91 -12.727 -19.344 1 87.75 291 SER A C 1
ATOM 2387 O O . SER A 1 291 ? -5.902 -13.922 -19.047 1 87.75 291 SER A O 1
ATOM 2389 N N . ASN A 1 292 ? -6.77 -12.297 -20.188 1 81.62 292 ASN A N 1
ATOM 2390 C CA . ASN A 1 292 ? -7.855 -13.109 -20.734 1 81.62 292 ASN A CA 1
ATOM 2391 C C . ASN A 1 292 ? -7.52 -13.617 -22.141 1 81.62 292 ASN A C 1
ATOM 2393 O O . ASN A 1 292 ? -8.367 -14.211 -22.797 1 81.62 292 ASN A O 1
ATOM 2397 N N . THR A 1 293 ? -6.348 -13.391 -22.578 1 70.31 293 THR A N 1
ATOM 2398 C CA . THR A 1 293 ? -5.961 -13.773 -23.922 1 70.31 293 THR A CA 1
ATOM 2399 C C . THR A 1 293 ? -6.043 -15.289 -24.109 1 70.31 293 THR A C 1
ATOM 2401 O O . THR A 1 293 ? -6.41 -15.773 -25.172 1 70.31 293 THR A O 1
ATOM 2404 N N . TYR A 1 294 ? -5.773 -16.125 -23.078 1 60.59 294 TYR A N 1
ATOM 2405 C CA . TYR A 1 294 ? -5.695 -17.562 -23.297 1 60.59 294 TYR A CA 1
ATOM 2406 C C . TYR A 1 294 ? -6.867 -18.281 -22.625 1 60.59 294 TYR A C 1
ATOM 2408 O O . TYR A 1 294 ? -6.961 -19.5 -22.672 1 60.59 294 TYR A O 1
ATOM 2416 N N . VAL A 1 295 ? -7.715 -17.578 -21.953 1 63.34 295 VAL A N 1
ATOM 2417 C CA . VAL A 1 295 ? -8.781 -18.25 -21.203 1 63.34 295 VAL A CA 1
ATOM 2418 C C . VAL A 1 295 ? -9.781 -18.875 -22.172 1 63.34 295 VAL A C 1
ATOM 2420 O O . VAL A 1 295 ? -10.289 -19.969 -21.938 1 63.34 295 VAL A O 1
ATOM 2423 N N . ASP A 1 296 ? -10.344 -18.188 -23.125 1 54.03 296 ASP A N 1
ATOM 2424 C CA . ASP A 1 296 ? -11.406 -18.672 -24 1 54.03 296 ASP A CA 1
ATOM 2425 C C . ASP A 1 296 ? -10.906 -19.797 -24.906 1 54.03 296 ASP A C 1
ATOM 2427 O O . ASP A 1 296 ? -11.695 -20.484 -25.562 1 54.03 296 ASP A O 1
ATOM 2431 N N . LYS A 1 297 ? -9.609 -20.141 -24.859 1 50.72 297 LYS A N 1
ATOM 2432 C CA . LYS A 1 297 ? -9.258 -21.141 -25.859 1 50.72 297 LYS A CA 1
ATOM 2433 C C . LYS A 1 297 ? -9.164 -22.531 -25.219 1 50.72 297 LYS A C 1
ATOM 2435 O O . LYS A 1 297 ? -8.781 -22.672 -24.062 1 50.72 297 LYS A O 1
ATOM 2440 N N . MET B 1 1 ? 40.438 -8.703 5.004 1 21.73 1 MET B N 1
ATOM 2441 C CA . MET B 1 1 ? 39.844 -8.875 6.336 1 21.73 1 MET B CA 1
ATOM 2442 C C . MET B 1 1 ? 38.594 -8.016 6.5 1 21.73 1 MET B C 1
ATOM 2444 O O . MET B 1 1 ? 38.688 -6.793 6.641 1 21.73 1 MET B O 1
ATOM 2448 N N . HIS B 1 2 ? 37.625 -8 5.73 1 26.02 2 HIS B N 1
ATOM 2449 C CA . HIS B 1 2 ? 36.531 -7.191 5.191 1 26.02 2 HIS B CA 1
ATOM 2450 C C . HIS B 1 2 ? 35.5 -6.855 6.273 1 26.02 2 HIS B C 1
ATOM 2452 O O . HIS B 1 2 ? 35.188 -7.695 7.121 1 26.02 2 HIS B O 1
ATOM 2458 N N . PRO B 1 3 ? 35.125 -5.539 6.535 1 27.98 3 PRO B N 1
ATOM 2459 C CA . PRO B 1 3 ? 34.906 -4.906 7.836 1 27.98 3 PRO B CA 1
ATOM 2460 C C . PRO B 1 3 ? 33.969 -5.723 8.727 1 27.98 3 PRO B C 1
ATOM 2462 O O . PRO B 1 3 ? 33.375 -6.699 8.266 1 27.98 3 PRO B O 1
ATOM 2465 N N . THR B 1 4 ? 33.25 -5.035 9.828 1 28.47 4 THR B N 1
ATOM 2466 C CA . THR B 1 4 ? 33.125 -5.129 11.273 1 28.47 4 THR B CA 1
ATOM 2467 C C . THR B 1 4 ? 31.922 -6.008 11.641 1 28.47 4 THR B C 1
ATOM 2469 O O . THR B 1 4 ? 30.766 -5.633 11.391 1 28.47 4 THR B O 1
ATOM 2472 N N . TYR B 1 5 ? 32.094 -7.301 11.477 1 26.7 5 TYR B N 1
ATOM 2473 C CA . TYR B 1 5 ? 31.172 -8.344 11.906 1 26.7 5 TYR B CA 1
ATOM 2474 C C . TYR B 1 5 ? 30.906 -8.25 13.406 1 26.7 5 TYR B C 1
ATOM 2476 O O . TYR B 1 5 ? 31.844 -8.102 14.203 1 26.7 5 TYR B O 1
ATOM 2484 N N . PHE B 1 6 ? 29.984 -7.555 13.844 1 27.22 6 PHE B N 1
ATOM 2485 C CA . PHE B 1 6 ? 29.75 -7.625 15.281 1 27.22 6 PHE B CA 1
ATOM 2486 C C . PHE B 1 6 ? 29.391 -9.047 15.703 1 27.22 6 PHE B C 1
ATOM 2488 O O . PHE B 1 6 ? 28.547 -9.688 15.086 1 27.22 6 PHE B O 1
ATOM 2495 N N . ARG B 1 7 ? 30.375 -9.844 16.188 1 30.81 7 ARG B N 1
ATOM 2496 C CA . ARG B 1 7 ? 30.375 -11.195 16.734 1 30.81 7 ARG B CA 1
ATOM 2497 C C . ARG B 1 7 ? 29.844 -11.211 18.172 1 30.81 7 ARG B C 1
ATOM 2499 O O . ARG B 1 7 ? 30.266 -10.414 19 1 30.81 7 ARG B O 1
ATOM 2506 N N . ILE B 1 8 ? 28.641 -11.555 18.266 1 31 8 ILE B N 1
ATOM 2507 C CA . ILE B 1 8 ? 28.297 -11.773 19.672 1 31 8 ILE B CA 1
ATOM 2508 C C . ILE B 1 8 ? 28.562 -13.227 20.047 1 31 8 ILE B C 1
ATOM 2510 O O . ILE B 1 8 ? 28.109 -14.141 19.359 1 31 8 ILE B O 1
ATOM 2514 N N . GLU B 1 9 ? 29.578 -13.516 20.875 1 33.59 9 GLU B N 1
ATOM 2515 C CA . GLU B 1 9 ? 29.969 -14.812 21.422 1 33.59 9 GLU B CA 1
ATOM 2516 C C . GLU B 1 9 ? 29.25 -15.094 22.75 1 33.59 9 GLU B C 1
ATOM 2518 O O . GLU B 1 9 ? 29.297 -14.281 23.672 1 33.59 9 GLU B O 1
ATOM 2523 N N . LEU B 1 10 ? 28.141 -15.742 22.625 1 35.69 10 LEU B N 1
ATOM 2524 C CA . LEU B 1 10 ? 27.453 -16.078 23.859 1 35.69 10 LEU B CA 1
ATOM 2525 C C . LEU B 1 10 ? 28.062 -17.328 24.484 1 35.69 10 LEU B C 1
ATOM 2527 O O . LEU B 1 10 ? 28.344 -18.297 23.781 1 35.69 10 LEU B O 1
ATOM 2531 N N . ASP B 1 11 ? 28.547 -17.125 25.625 1 42.03 11 ASP B N 1
ATOM 2532 C CA . ASP B 1 11 ? 29.062 -18.203 26.469 1 42.03 11 ASP B CA 1
ATOM 2533 C C . ASP B 1 11 ? 27.953 -18.797 27.328 1 42.03 11 ASP B C 1
ATOM 2535 O O . ASP B 1 11 ? 27.031 -18.078 27.766 1 42.03 11 ASP B O 1
ATOM 2539 N N . ASN B 1 12 ? 27.969 -20.078 27.453 1 45.5 12 ASN B N 1
ATOM 2540 C CA . ASN B 1 12 ? 27.109 -20.875 28.312 1 45.5 12 ASN B CA 1
ATOM 2541 C C . ASN B 1 12 ? 25.641 -20.797 27.875 1 45.5 12 ASN B C 1
ATOM 2543 O O . ASN B 1 12 ? 24.797 -20.344 28.641 1 45.5 12 ASN B O 1
ATOM 2547 N N . VAL B 1 13 ? 25.422 -20.828 26.578 1 44.03 13 VAL B N 1
ATOM 2548 C CA . VAL B 1 13 ? 24.125 -20.672 25.938 1 44.03 13 VAL B CA 1
ATOM 2549 C C . VAL B 1 13 ? 23.359 -21.984 26.016 1 44.03 13 VAL B C 1
ATOM 2551 O O . VAL B 1 13 ? 23.938 -23.062 25.844 1 44.03 13 VAL B O 1
ATOM 2554 N N . CYS B 1 14 ? 22.266 -21.953 26.562 1 41 14 CYS B N 1
ATOM 2555 C CA . CYS B 1 14 ? 21.391 -23.125 26.688 1 41 14 CYS B CA 1
ATOM 2556 C C . CYS B 1 14 ? 20.219 -23.047 25.734 1 41 14 CYS B C 1
ATOM 2558 O O . CYS B 1 14 ? 19.641 -21.969 25.531 1 41 14 CYS B O 1
ATOM 2560 N N . ASP B 1 15 ? 19.938 -23.969 25.078 1 37.97 15 ASP B N 1
ATOM 2561 C CA . ASP B 1 15 ? 18.734 -24.156 24.297 1 37.97 15 ASP B CA 1
ATOM 2562 C C . ASP B 1 15 ? 17.531 -24.484 25.188 1 37.97 15 ASP B C 1
ATOM 2564 O O . ASP B 1 15 ? 17.516 -25.516 25.859 1 37.97 15 ASP B O 1
ATOM 2568 N N . ILE B 1 16 ? 16.688 -23.516 25.188 1 44.59 16 ILE B N 1
ATOM 2569 C CA . ILE B 1 16 ? 15.625 -23.703 26.172 1 44.59 16 ILE B CA 1
ATOM 2570 C C . ILE B 1 16 ? 14.734 -24.875 25.75 1 44.59 16 ILE B C 1
ATOM 2572 O O . ILE B 1 16 ? 14.219 -25.609 26.594 1 44.59 16 ILE B O 1
ATOM 2576 N N . LYS B 1 17 ? 14.57 -25.047 24.531 1 40.44 17 LYS B N 1
ATOM 2577 C CA . LYS B 1 17 ? 13.688 -26.141 24.109 1 40.44 17 LYS B CA 1
ATOM 2578 C C . LYS B 1 17 ? 14.328 -27.5 24.359 1 40.44 17 LYS B C 1
ATOM 2580 O O . LYS B 1 17 ? 13.656 -28.438 24.797 1 40.44 17 LYS B O 1
ATOM 2585 N N . THR B 1 18 ? 15.625 -27.5 24.125 1 43.03 18 THR B N 1
ATOM 2586 C CA . THR B 1 18 ? 16.266 -28.797 24.25 1 43.03 18 THR B CA 1
ATOM 2587 C C . THR B 1 18 ? 17.094 -28.859 25.531 1 43.03 18 THR B C 1
ATOM 2589 O O . THR B 1 18 ? 17.625 -29.922 25.875 1 43.03 18 THR B O 1
ATOM 2592 N N . SER B 1 19 ? 17.125 -28.031 26.344 1 45.38 19 SER B N 1
ATOM 2593 C CA . SER B 1 19 ? 17.922 -27.906 27.562 1 45.38 19 SER B CA 1
ATOM 2594 C C . SER B 1 19 ? 19.406 -28.172 27.297 1 45.38 19 SER B C 1
ATOM 2596 O O . SER B 1 19 ? 20.141 -28.531 28.203 1 45.38 19 SER B O 1
ATOM 2598 N N . PHE B 1 20 ? 19.797 -28.125 26.078 1 40.44 20 PHE B N 1
ATOM 2599 C CA . PHE B 1 20 ? 21.188 -28.438 25.766 1 40.44 20 PHE B CA 1
ATOM 2600 C C . PHE B 1 20 ? 22.094 -27.25 26.078 1 40.44 20 PHE B C 1
ATOM 2602 O O . PHE B 1 20 ? 21.828 -26.125 25.656 1 40.44 20 PHE B O 1
ATOM 2609 N N . ASN B 1 21 ? 23.016 -27.469 27.031 1 44.56 21 ASN B N 1
ATOM 2610 C CA . ASN B 1 21 ? 24.047 -26.516 27.422 1 44.56 21 ASN B CA 1
ATOM 2611 C C . ASN B 1 21 ? 25.219 -26.531 26.453 1 44.56 21 ASN B C 1
ATOM 2613 O O . ASN B 1 21 ? 25.797 -27.594 26.188 1 44.56 21 ASN B O 1
ATOM 2617 N N . TYR B 1 22 ? 25.453 -25.469 25.781 1 41.31 22 TYR B N 1
ATOM 2618 C CA . TYR B 1 22 ? 26.594 -25.438 24.875 1 41.31 22 TYR B CA 1
ATOM 2619 C C . TYR B 1 22 ? 27.891 -25.188 25.656 1 41.31 22 TYR B C 1
ATOM 2621 O O . TYR B 1 22 ? 27.938 -24.312 26.516 1 41.31 22 TYR B O 1
ATOM 2629 N N . THR B 1 23 ? 28.781 -26.016 25.797 1 47.03 23 THR B N 1
ATOM 2630 C CA . THR B 1 23 ? 30.031 -25.969 26.547 1 47.03 23 THR B CA 1
ATOM 2631 C C . THR B 1 23 ? 31 -24.969 25.906 1 47.03 23 THR B C 1
ATOM 2633 O O . THR B 1 23 ? 31.984 -24.562 26.531 1 47.03 23 THR B O 1
ATOM 2636 N N . GLY B 1 24 ? 31.047 -24.719 24.656 1 43.06 24 GLY B N 1
ATOM 2637 C CA . GLY B 1 24 ? 32 -23.828 24.031 1 43.06 24 GLY B CA 1
ATOM 2638 C C . GLY B 1 24 ? 31.375 -22.594 23.406 1 43.06 24 GLY B C 1
ATOM 2639 O O . GLY B 1 24 ? 30.156 -22.5 23.344 1 43.06 24 GLY B O 1
ATOM 2640 N N . ALA B 1 25 ? 32.219 -21.688 23.344 1 38.41 25 ALA B N 1
ATOM 2641 C CA . ALA B 1 25 ? 31.797 -20.453 22.703 1 38.41 25 ALA B CA 1
ATOM 2642 C C . ALA B 1 25 ? 31.094 -20.75 21.375 1 38.41 25 ALA B C 1
ATOM 2644 O O . ALA B 1 25 ? 31.547 -21.578 20.594 1 38.41 25 ALA B O 1
ATOM 2645 N N . GLN B 1 26 ? 29.906 -20.812 21.375 1 36.81 26 GLN B N 1
ATOM 2646 C CA . GLN B 1 26 ? 29.25 -21.031 20.094 1 36.81 26 GLN B CA 1
ATOM 2647 C C . GLN B 1 26 ? 29.234 -19.766 19.25 1 36.81 26 GLN B C 1
ATOM 2649 O O . GLN B 1 26 ? 29.016 -18.672 19.781 1 36.81 26 GLN B O 1
ATOM 2654 N N . ALA B 1 27 ? 29.938 -19.75 18.281 1 36.28 27 ALA B N 1
ATOM 2655 C CA . ALA B 1 27 ? 29.891 -18.672 17.297 1 36.28 27 ALA B CA 1
ATOM 2656 C C . ALA B 1 27 ? 28.547 -18.672 16.562 1 36.28 27 ALA B C 1
ATOM 2658 O O . ALA B 1 27 ? 28.125 -19.688 16.016 1 36.28 27 ALA B O 1
ATOM 2659 N N . LEU B 1 28 ? 27.797 -18.047 17.156 1 33.62 28 LEU B N 1
ATOM 2660 C CA . LEU B 1 28 ? 26.516 -17.938 16.453 1 33.62 28 LEU B CA 1
ATOM 2661 C C . LEU B 1 28 ? 26.547 -16.797 15.445 1 33.62 28 LEU B C 1
ATOM 2663 O O . LEU B 1 28 ? 27.047 -15.703 15.742 1 33.6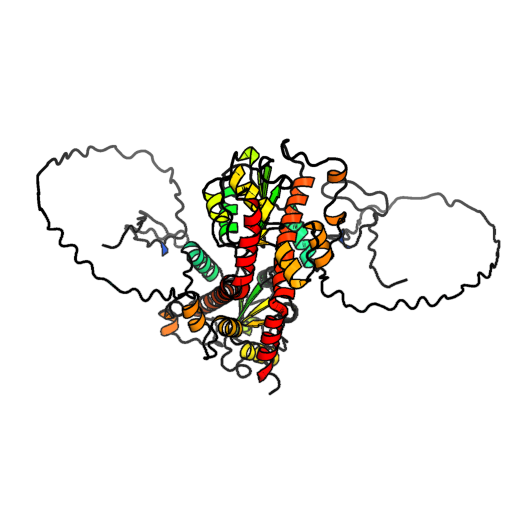2 28 LEU B O 1
ATOM 2667 N N . ALA B 1 29 ? 26.625 -17.125 14.344 1 33.88 29 ALA B N 1
ATOM 2668 C CA . ALA B 1 29 ? 26.5 -16.047 13.375 1 33.88 29 ALA B CA 1
ATOM 2669 C C . ALA B 1 29 ? 25.281 -15.18 13.656 1 33.88 29 ALA B C 1
ATOM 2671 O O . ALA B 1 29 ? 24.312 -15.648 14.25 1 33.88 29 ALA B O 1
ATOM 2672 N N . TYR B 1 30 ? 25.406 -13.984 13.391 1 33.22 30 TYR B N 1
ATOM 2673 C CA . TYR B 1 30 ? 24.312 -13.07 13.711 1 33.2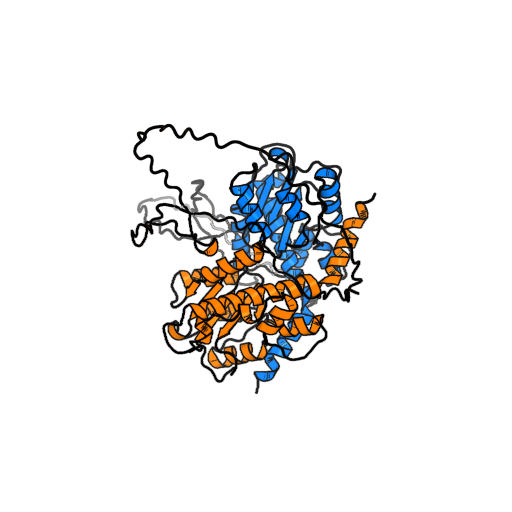2 30 TYR B CA 1
ATOM 2674 C C . TYR B 1 30 ? 22.969 -13.719 13.414 1 33.22 30 TYR B C 1
ATOM 2676 O O . TYR B 1 30 ? 22.016 -13.586 14.188 1 33.22 30 TYR B O 1
ATOM 2684 N N . ASN B 1 31 ? 23.156 -14.5 12.469 1 33.69 31 ASN B N 1
ATOM 2685 C CA . ASN B 1 31 ? 22 -15.109 11.82 1 33.69 31 ASN B CA 1
ATOM 2686 C C . ASN B 1 31 ? 21.406 -16.219 12.672 1 33.69 31 ASN B C 1
ATOM 2688 O O . ASN B 1 31 ? 20.297 -16.688 12.398 1 33.69 31 ASN B O 1
ATOM 2692 N N . ASP B 1 32 ? 22.125 -16.609 13.586 1 33.59 32 ASP B N 1
ATOM 2693 C CA . ASP B 1 32 ? 21.75 -17.797 14.352 1 33.59 32 ASP B CA 1
ATOM 2694 C C . ASP B 1 32 ? 21.172 -17.406 15.711 1 33.59 32 ASP B C 1
ATOM 2696 O O . ASP B 1 32 ? 20.75 -18.266 16.484 1 33.59 32 ASP B O 1
ATOM 2700 N N . ILE B 1 33 ? 21.375 -16.234 16.094 1 32.25 33 ILE B N 1
ATOM 2701 C CA . ILE B 1 33 ? 21.016 -15.805 17.438 1 32.25 33 ILE B CA 1
ATOM 2702 C C . ILE B 1 33 ? 19.609 -15.227 17.438 1 32.25 33 ILE B C 1
ATOM 2704 O O . ILE B 1 33 ? 19.328 -14.242 16.734 1 32.25 33 ILE B O 1
ATOM 2708 N N . ILE B 1 34 ? 18.609 -15.969 17.781 1 31.58 34 ILE B N 1
ATOM 2709 C CA . ILE B 1 34 ? 17.188 -15.633 17.734 1 31.58 34 ILE B CA 1
ATOM 2710 C C . ILE B 1 34 ? 16.859 -14.625 18.828 1 31.58 34 ILE B C 1
ATOM 2712 O O . ILE B 1 34 ? 16.141 -13.648 18.594 1 31.58 34 ILE B O 1
ATOM 2716 N N . ASP B 1 35 ? 16.891 -14.836 19.906 1 30.52 35 ASP B N 1
ATOM 2717 C CA . ASP B 1 35 ? 16.641 -14.062 21.125 1 30.52 35 ASP B CA 1
ATOM 2718 C C . ASP B 1 35 ? 17.734 -14.32 22.156 1 30.52 35 ASP B C 1
ATOM 2720 O O . ASP B 1 35 ? 18.297 -15.414 22.219 1 30.52 35 ASP B O 1
ATOM 2724 N N . VAL B 1 36 ? 18.547 -13.242 22.375 1 31.22 36 VAL B N 1
ATOM 2725 C CA . VAL B 1 36 ? 19.453 -13.383 23.516 1 31.22 36 VAL B CA 1
ATOM 2726 C C . VAL B 1 36 ? 18.812 -12.797 24.766 1 31.22 36 VAL B C 1
ATOM 2728 O O . VAL B 1 36 ? 18.422 -11.633 24.781 1 31.22 36 VAL B O 1
ATOM 2731 N N . LYS B 1 37 ? 18.078 -13.547 25.422 1 29.39 37 LYS B N 1
ATOM 2732 C CA . LYS B 1 37 ? 17.609 -13.125 26.734 1 29.39 37 LYS B CA 1
ATOM 2733 C C . LYS B 1 37 ? 18.719 -13.242 27.781 1 29.39 37 LYS B C 1
ATOM 2735 O O . LYS B 1 37 ? 19.422 -14.258 27.844 1 29.39 37 LYS B O 1
ATOM 2740 N N . PHE B 1 38 ? 19.172 -12.094 28.156 1 27.52 38 PHE B N 1
ATOM 2741 C CA . PHE B 1 38 ? 20.094 -12.078 29.297 1 27.52 38 PHE B CA 1
ATOM 2742 C C . PHE B 1 38 ? 19.328 -12.367 30.578 1 27.52 38 PHE B C 1
ATOM 2744 O O . PHE B 1 38 ? 18.375 -11.672 30.922 1 27.52 38 PHE B O 1
ATOM 2751 N N . VAL B 1 39 ? 19.141 -13.562 30.812 1 28.47 39 VAL B N 1
ATOM 2752 C CA . VAL B 1 39 ? 18.594 -13.875 32.125 1 28.47 39 VAL B CA 1
ATOM 2753 C C . VAL B 1 39 ? 19.703 -13.773 33.188 1 28.47 39 VAL B C 1
ATOM 2755 O O . VAL B 1 39 ? 20.75 -14.406 33.062 1 28.47 39 VAL B O 1
ATOM 2758 N N . SER B 1 40 ? 19.859 -12.547 33.719 1 27.98 40 SER B N 1
ATOM 2759 C CA . SER B 1 40 ? 20.719 -12.375 34.875 1 27.98 40 SER B CA 1
ATOM 2760 C C . SER B 1 40 ? 20.422 -13.43 35.938 1 27.98 40 SER B C 1
ATOM 2762 O O . SER B 1 40 ? 19.281 -13.617 36.344 1 27.98 40 SER B O 1
ATOM 2764 N N . ASN B 1 41 ? 21.156 -14.539 35.594 1 27.86 41 ASN B N 1
ATOM 2765 C CA . ASN B 1 41 ? 21.141 -15.406 36.781 1 27.86 41 ASN B CA 1
ATOM 2766 C C . ASN B 1 41 ? 21.594 -14.656 38.031 1 27.86 41 ASN B C 1
ATOM 2768 O O . ASN B 1 41 ? 22.734 -14.234 38.125 1 27.86 41 ASN B O 1
ATOM 2772 N N . LYS B 1 42 ? 20.844 -13.883 38.594 1 27.98 42 LYS B N 1
ATOM 2773 C CA . LYS B 1 42 ? 21.219 -13.398 39.938 1 27.98 42 LYS B CA 1
ATOM 2774 C C . LYS B 1 42 ? 21.797 -14.531 40.781 1 27.98 42 LYS B C 1
ATOM 2776 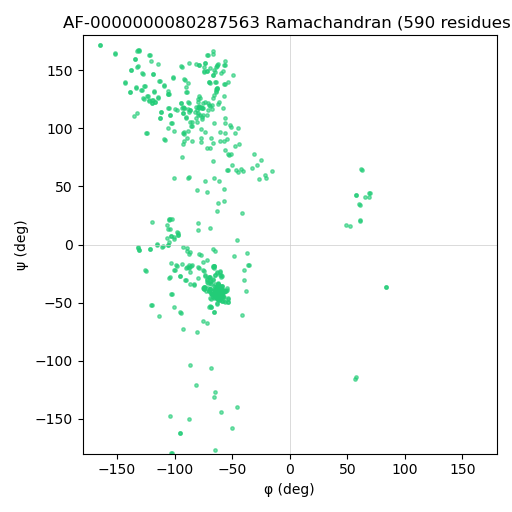O O . LYS B 1 42 ? 21.188 -14.938 41.781 1 27.98 42 LYS B O 1
ATOM 2781 N N . GLY B 1 43 ? 22.438 -15.602 39.906 1 24.73 43 GLY B N 1
ATOM 2782 C CA . GLY B 1 43 ? 22.969 -16.391 41.031 1 24.73 43 GLY B CA 1
ATOM 2783 C C . GLY B 1 43 ? 23.938 -15.609 41.906 1 24.73 43 GLY B C 1
ATOM 2784 O O . GLY B 1 43 ? 24.234 -14.445 41.625 1 24.73 43 GLY B O 1
ATOM 2785 N N . ASP B 1 44 ? 25.062 -16.438 42.438 1 22.34 44 ASP B N 1
ATOM 2786 C CA . ASP B 1 44 ? 25.969 -16.375 43.562 1 22.34 44 ASP B CA 1
ATOM 2787 C C . ASP B 1 44 ? 27.125 -15.422 43.312 1 22.34 44 ASP B C 1
ATOM 2789 O O . ASP B 1 44 ? 27.812 -15.531 42.281 1 22.34 44 ASP B O 1
ATOM 2793 N N . LYS B 1 45 ? 27.094 -14.266 43.938 1 23.53 45 LYS B N 1
ATOM 2794 C CA . LYS B 1 45 ? 28 -13.141 44.188 1 23.53 45 LYS B CA 1
ATOM 2795 C C . LYS B 1 45 ? 29.438 -13.625 44.375 1 23.53 45 LYS B C 1
ATOM 2797 O O . LYS B 1 45 ? 30.344 -12.812 44.531 1 23.53 45 LYS B O 1
ATOM 2802 N N . ASN B 1 46 ? 29.844 -14.891 44.656 1 19.64 46 ASN B N 1
ATOM 2803 C CA . ASN B 1 46 ? 31.016 -14.727 45.531 1 19.64 46 ASN B CA 1
ATOM 2804 C C . ASN B 1 46 ? 32.281 -14.578 44.688 1 19.64 46 ASN B C 1
ATOM 2806 O O . ASN B 1 46 ? 33.406 -14.539 45.25 1 19.64 46 ASN B O 1
ATOM 2810 N N . VAL B 1 47 ? 32.375 -14.953 43.312 1 18.98 47 VAL B N 1
ATOM 2811 C CA . VAL B 1 47 ? 33.75 -15.422 43.156 1 18.98 47 VAL B CA 1
ATOM 2812 C C . VAL B 1 47 ? 34.719 -14.227 43.156 1 18.98 47 VAL B C 1
ATOM 2814 O O . VAL B 1 47 ? 34.344 -13.133 42.719 1 18.98 47 VAL B O 1
ATOM 2817 N N . ASP B 1 48 ? 36.031 -14.414 43.594 1 17.06 48 ASP B N 1
ATOM 2818 C CA . ASP B 1 48 ? 37.25 -13.781 44.125 1 17.06 48 ASP B CA 1
ATOM 2819 C C . ASP B 1 48 ? 38.031 -13.094 43 1 17.06 48 ASP B C 1
ATOM 2821 O O . ASP B 1 48 ? 38.094 -13.586 41.875 1 17.06 48 ASP B O 1
ATOM 2825 N N . ARG B 1 49 ? 38.375 -11.82 43.188 1 17.56 49 ARG B N 1
ATOM 2826 C CA . ARG B 1 49 ? 39.031 -10.664 42.562 1 17.56 49 ARG B CA 1
ATOM 2827 C C . ARG B 1 49 ? 40.438 -10.992 42.156 1 17.56 49 ARG B C 1
ATOM 2829 O O . ARG B 1 49 ? 41.25 -10.094 41.906 1 17.56 49 ARG B O 1
ATOM 2836 N N . ILE B 1 50 ? 40.688 -12.352 41.625 1 15.86 50 ILE B N 1
ATOM 2837 C CA . ILE B 1 50 ? 42.156 -12.453 41.75 1 15.86 50 ILE B CA 1
ATOM 2838 C C . ILE B 1 50 ? 42.812 -11.438 40.844 1 15.86 50 ILE B C 1
ATOM 2840 O O . ILE B 1 50 ? 42.25 -11 39.844 1 15.86 50 ILE B O 1
ATOM 2844 N N . LYS B 1 51 ? 44.312 -11.492 40.812 1 16.7 51 LYS B N 1
ATOM 2845 C CA . LYS B 1 51 ? 45.5 -10.68 41.031 1 16.7 51 LYS B CA 1
ATOM 2846 C C . LYS B 1 51 ? 46.156 -10.336 39.688 1 16.7 51 LYS B C 1
ATOM 2848 O O . LYS B 1 51 ? 47.25 -9.742 39.656 1 16.7 51 LYS B O 1
ATOM 2853 N N . LYS B 1 52 ? 45.375 -10.492 38.469 1 16.08 52 LYS B N 1
ATOM 2854 C CA . LYS B 1 52 ? 46.406 -10.789 37.5 1 16.08 52 LYS B CA 1
ATOM 2855 C C . LYS B 1 52 ? 47.281 -9.555 37.219 1 16.08 52 LYS B C 1
ATOM 2857 O O . LYS B 1 52 ? 46.75 -8.484 36.906 1 16.08 52 LYS B O 1
ATOM 2862 N N . SER B 1 53 ? 48.594 -9.539 37.438 1 15.37 53 SER B N 1
ATOM 2863 C CA . SER B 1 53 ? 49.656 -8.539 37.5 1 15.37 53 SER B CA 1
ATOM 2864 C C . SER B 1 53 ? 50.125 -8.141 36.094 1 15.37 53 SER B C 1
ATOM 2866 O O . SER B 1 53 ? 50.656 -7.047 35.906 1 15.37 53 SER B O 1
ATOM 2868 N N . THR B 1 54 ? 50.062 -9.008 35 1 15.91 54 THR B N 1
ATOM 2869 C CA . THR B 1 54 ? 51.406 -8.984 34.406 1 15.91 54 THR B CA 1
ATOM 2870 C C . THR B 1 54 ? 51.5 -7.855 33.406 1 15.91 54 THR B C 1
ATOM 2872 O O . THR B 1 54 ? 50.688 -7.742 32.5 1 15.91 54 THR B O 1
ATOM 2875 N N . ASN B 1 55 ? 52.281 -6.785 33.531 1 15.88 55 ASN B N 1
ATOM 2876 C CA . ASN B 1 55 ? 52.469 -5.441 33 1 15.88 55 ASN B CA 1
ATOM 2877 C C . ASN B 1 55 ? 53.219 -5.465 31.672 1 15.88 55 ASN B C 1
ATOM 2879 O O . ASN B 1 55 ? 53.781 -4.457 31.266 1 15.88 55 ASN B O 1
ATOM 2883 N N . LEU B 1 56 ? 52.875 -6.32 30.688 1 16.3 56 LEU B N 1
ATOM 2884 C CA . LEU B 1 56 ? 53.938 -6.406 29.688 1 16.3 56 LEU B CA 1
ATOM 2885 C C . LEU B 1 56 ? 54.031 -5.121 28.875 1 16.3 56 LEU B C 1
ATOM 2887 O O . LEU B 1 56 ? 53.031 -4.68 28.297 1 16.3 56 LEU B O 1
ATOM 2891 N N . SER B 1 57 ? 55 -4.438 28.922 1 14.95 57 SER B N 1
ATOM 2892 C CA . SER B 1 57 ? 55.344 -3.074 28.531 1 14.95 57 SER B CA 1
ATOM 2893 C C . SER B 1 57 ? 55.344 -2.908 27.016 1 14.95 57 SER B C 1
ATOM 2895 O O . SER B 1 57 ? 54.656 -2.045 26.484 1 14.95 57 SER B O 1
ATOM 2897 N N . ASN B 1 58 ? 56.5 -2.803 26.281 1 15.2 58 ASN B N 1
ATOM 2898 C CA . ASN B 1 58 ? 56.969 -1.535 25.734 1 15.2 58 ASN B CA 1
ATOM 2899 C C . ASN B 1 58 ? 56.719 -1.423 24.234 1 15.2 58 ASN B C 1
ATOM 2901 O O . ASN B 1 58 ? 56.438 -2.42 23.578 1 15.2 58 ASN B O 1
ATOM 2905 N N . GLN B 1 59 ? 57.656 -0.668 23.328 1 15.33 59 GLN B N 1
ATOM 2906 C CA . GLN B 1 59 ? 57.625 0.616 22.641 1 15.33 59 GLN B CA 1
ATOM 2907 C C . GLN B 1 59 ? 57.594 0.425 21.125 1 15.33 59 GLN B C 1
ATOM 2909 O O . GLN B 1 59 ? 56.75 1.019 20.438 1 15.33 59 GLN B O 1
ATOM 2914 N N . HIS B 1 60 ? 58.625 -0.211 20.438 1 15.92 60 HIS B N 1
ATOM 2915 C CA . HIS B 1 60 ? 59.281 0.793 19.594 1 15.92 60 HIS B CA 1
ATOM 2916 C C . HIS B 1 60 ? 58.594 0.912 18.234 1 15.92 60 HIS B C 1
ATOM 2918 O O . HIS B 1 60 ? 57.844 0.037 17.844 1 15.92 60 HIS B O 1
ATOM 2924 N N . GLU B 1 61 ? 59.375 1.286 17.078 1 16.84 61 GLU B N 1
ATOM 2925 C CA . GLU B 1 61 ? 59.594 2.453 16.219 1 16.84 61 GLU B CA 1
ATOM 2926 C C . GLU B 1 61 ? 59.219 2.162 14.781 1 16.84 61 GLU B C 1
ATOM 2928 O O . GLU B 1 61 ? 59.156 3.074 13.953 1 16.84 61 GLU B O 1
ATOM 2933 N N . ILE B 1 62 ? 58.406 1.142 14.406 1 16.67 62 ILE B N 1
ATOM 2934 C CA . ILE B 1 62 ? 58.812 0.764 13.062 1 16.67 62 ILE B CA 1
ATOM 2935 C C . ILE B 1 62 ? 58.312 1.79 12.055 1 16.67 62 ILE B C 1
ATOM 2937 O O . ILE B 1 62 ? 57.125 2.117 12.039 1 16.67 62 ILE B O 1
ATOM 2941 N N . SER B 1 63 ? 59.156 2.523 11.305 1 16.7 63 SER B N 1
ATOM 2942 C CA . SER B 1 63 ? 59.094 3.695 10.438 1 16.7 63 SER B CA 1
ATOM 2943 C C . SER B 1 63 ? 58.562 3.336 9.055 1 16.7 63 SER B C 1
ATOM 2945 O O . SER B 1 63 ? 58.406 4.207 8.203 1 16.7 63 SER B O 1
ATOM 2947 N N . GLU B 1 64 ? 58 2.234 8.727 1 17.06 64 GLU B N 1
ATOM 2948 C CA . GLU B 1 64 ? 58.219 1.97 7.305 1 17.06 64 GLU B CA 1
ATOM 2949 C C . GLU B 1 64 ? 57.406 2.926 6.434 1 17.06 64 GLU B C 1
ATOM 2951 O O . GLU B 1 64 ? 56.25 3.207 6.723 1 17.06 64 GLU B O 1
ATOM 2956 N N . ARG B 1 65 ? 58.031 3.738 5.535 1 17.56 65 ARG B N 1
ATOM 2957 C CA . ARG B 1 65 ? 57.719 4.828 4.613 1 17.56 65 ARG B CA 1
ATOM 2958 C C . ARG B 1 65 ? 56.938 4.32 3.395 1 17.56 65 ARG B C 1
ATOM 2960 O O . ARG B 1 65 ? 57.531 3.729 2.488 1 17.56 65 ARG B O 1
ATOM 2967 N N . ASN B 1 66 ? 55.938 3.51 3.471 1 16.75 66 ASN B N 1
ATOM 2968 C CA . ASN B 1 66 ? 55.5 2.967 2.191 1 16.75 66 ASN B CA 1
ATOM 2969 C C . ASN B 1 66 ? 55.031 4.07 1.245 1 16.75 66 ASN B C 1
ATOM 2971 O O . ASN B 1 66 ? 54.406 5.043 1.678 1 16.75 66 ASN B O 1
ATOM 2975 N N . ASN B 1 67 ? 55.625 4.199 0.054 1 18.59 67 ASN B N 1
ATOM 2976 C CA . ASN B 1 67 ? 55.594 4.984 -1.174 1 18.59 67 ASN B CA 1
ATOM 2977 C C . ASN B 1 67 ? 54.219 4.941 -1.834 1 18.59 67 ASN B C 1
ATOM 2979 O O . ASN B 1 67 ? 53.594 3.889 -1.888 1 18.59 67 ASN B O 1
ATOM 2983 N N . SER B 1 68 ? 53.562 6.152 -2.186 1 17.77 68 SER B N 1
ATOM 2984 C CA . SER B 1 68 ? 52.25 6.723 -2.531 1 17.77 68 SER B CA 1
ATOM 2985 C C . SER B 1 68 ? 51.906 6.438 -3.986 1 17.77 68 SER B C 1
ATOM 2987 O O . SER B 1 68 ? 50.844 6.895 -4.477 1 17.77 68 SER B O 1
ATOM 2989 N N . ASN B 1 69 ? 52.438 5.508 -4.824 1 19.73 69 ASN B N 1
ATOM 2990 C CA . ASN B 1 69 ? 52.188 5.801 -6.23 1 19.73 69 ASN B CA 1
ATOM 2991 C C . ASN B 1 69 ? 50.719 5.727 -6.574 1 19.73 69 ASN B C 1
ATOM 2993 O O . ASN B 1 69 ? 50.094 4.688 -6.395 1 19.73 69 ASN B O 1
ATOM 2997 N N . LYS B 1 70 ? 49.906 6.891 -6.785 1 19.3 70 LYS B N 1
ATOM 2998 C CA . LYS B 1 70 ? 48.5 7.156 -7.043 1 19.3 70 LYS B CA 1
ATOM 2999 C C . LYS B 1 70 ? 48.125 6.777 -8.469 1 19.3 70 LYS B C 1
ATOM 3001 O O . LYS B 1 70 ? 48.469 7.496 -9.422 1 19.3 70 LYS B O 1
ATOM 3006 N N . GLU B 1 71 ? 48.312 5.617 -9.016 1 20.95 71 GLU B N 1
ATOM 3007 C CA . GLU B 1 71 ? 47.844 5.422 -10.391 1 20.95 71 GLU B CA 1
ATOM 3008 C C . GLU B 1 71 ? 46.344 5.742 -10.531 1 20.95 71 GLU B C 1
ATOM 3010 O O . GLU B 1 71 ? 45.531 5.219 -9.781 1 20.95 71 GLU B O 1
ATOM 3015 N N . VAL B 1 72 ? 45.938 6.898 -11.227 1 21.27 72 VAL B N 1
ATOM 3016 C CA . VAL B 1 72 ? 44.625 7.477 -11.586 1 21.27 72 VAL B CA 1
ATOM 3017 C C . VAL B 1 72 ? 43.906 6.566 -12.57 1 21.27 72 VAL B C 1
ATOM 3019 O O . VAL B 1 72 ? 44.344 6.426 -13.719 1 21.27 72 VAL B O 1
ATOM 3022 N N . VAL B 1 73 ? 43.594 5.348 -12.422 1 21.92 73 VAL B N 1
ATOM 3023 C CA . VAL B 1 73 ? 42.844 4.59 -13.43 1 21.92 73 VAL B CA 1
ATOM 3024 C C . VAL B 1 73 ? 41.531 5.289 -13.734 1 21.92 73 VAL B C 1
ATOM 3026 O O . VAL B 1 73 ? 40.75 5.582 -12.82 1 21.92 73 VAL B O 1
ATOM 3029 N N . ASN B 1 74 ? 41.344 6.004 -14.906 1 23.39 74 ASN B N 1
ATOM 3030 C CA . ASN B 1 74 ? 40.219 6.645 -15.594 1 23.39 74 ASN B CA 1
ATOM 3031 C C . ASN B 1 74 ? 39.094 5.652 -15.867 1 23.39 74 ASN B C 1
ATOM 3033 O O . ASN B 1 74 ? 39.156 4.898 -16.844 1 23.39 74 ASN B O 1
ATOM 3037 N N . GLU B 1 75 ? 38.594 4.828 -15.039 1 26.62 75 GLU B N 1
ATOM 3038 C CA . GLU B 1 75 ? 37.5 3.934 -15.398 1 26.62 75 GLU B CA 1
ATOM 3039 C C . GLU B 1 75 ? 36.281 4.715 -15.922 1 26.62 75 GLU B C 1
ATOM 3041 O O . GLU B 1 75 ? 35.75 5.57 -15.227 1 26.62 75 GLU B O 1
ATOM 3046 N N . GLY B 1 76 ? 36.25 5.137 -17.219 1 27.55 76 GLY B N 1
ATOM 3047 C CA . GLY B 1 76 ? 35.062 5.578 -17.938 1 27.55 76 GLY B CA 1
ATOM 3048 C C . GLY B 1 76 ? 33.781 4.863 -17.516 1 27.55 76 GLY B C 1
ATOM 3049 O O . GLY B 1 76 ? 33.594 3.691 -17.844 1 27.55 76 GLY B O 1
ATOM 3050 N N . THR B 1 77 ? 33.375 5.074 -16.328 1 29.03 77 THR B N 1
ATOM 3051 C CA . THR B 1 77 ? 32.188 4.504 -15.719 1 29.03 77 THR B CA 1
ATOM 3052 C C . THR B 1 77 ? 30.953 4.773 -16.578 1 29.03 77 THR B C 1
ATOM 3054 O O . THR B 1 77 ? 30.656 5.926 -16.891 1 29.03 77 THR B O 1
ATOM 3057 N N . ASP B 1 78 ? 30.734 4.008 -17.703 1 31.66 78 ASP B N 1
ATOM 3058 C CA . ASP B 1 78 ? 29.453 3.936 -18.406 1 31.66 78 ASP B CA 1
ATOM 3059 C C . ASP B 1 78 ? 28.297 4.262 -17.469 1 31.66 78 ASP B C 1
ATOM 3061 O O . ASP B 1 78 ? 27.984 3.486 -16.562 1 31.66 78 ASP B O 1
ATOM 3065 N N . ASN B 1 79 ? 28.125 5.426 -17.109 1 31.53 79 ASN B N 1
ATOM 3066 C CA . ASN B 1 79 ? 27.203 6.18 -16.281 1 31.53 79 ASN B CA 1
ATOM 3067 C C . ASN B 1 79 ? 25.75 5.855 -16.625 1 31.53 79 ASN B C 1
ATOM 3069 O O . ASN B 1 79 ? 24.859 6.676 -16.406 1 31.53 79 ASN B O 1
ATOM 3073 N N . ARG B 1 80 ? 25.531 5.094 -17.766 1 30.19 80 ARG B N 1
ATOM 3074 C CA . ARG B 1 80 ? 24.125 4.73 -17.828 1 30.19 80 ARG B CA 1
ATOM 3075 C C . ARG B 1 80 ? 23.594 4.359 -16.438 1 30.19 80 ARG B C 1
ATOM 3077 O O . ARG B 1 80 ? 23.953 3.312 -15.898 1 30.19 80 ARG B O 1
ATOM 3084 N N . GLU B 1 81 ? 23.562 5.199 -15.531 1 36.06 81 GLU B N 1
ATOM 3085 C CA . GLU B 1 81 ? 22.859 5.031 -14.266 1 36.06 81 GLU B CA 1
ATOM 3086 C C . GLU B 1 81 ? 21.781 3.957 -14.375 1 36.06 81 GLU B C 1
ATOM 3088 O O . GLU B 1 81 ? 20.812 4.125 -15.102 1 36.06 81 GLU B O 1
ATOM 3093 N N . ASN B 1 82 ? 22.016 2.762 -14.719 1 40.22 82 ASN B N 1
ATOM 3094 C CA . ASN B 1 82 ? 21.125 1.608 -14.742 1 40.22 82 ASN B CA 1
ATOM 3095 C C . ASN B 1 82 ? 19.922 1.804 -13.82 1 40.22 82 ASN B C 1
ATOM 3097 O O . ASN B 1 82 ? 20.016 1.557 -12.617 1 40.22 82 ASN B O 1
ATOM 3101 N N . THR B 1 83 ? 19.188 2.789 -14.086 1 45.59 83 THR B N 1
ATOM 3102 C CA . THR B 1 83 ? 18.031 3.447 -13.5 1 45.59 83 THR B CA 1
ATOM 3103 C C . THR B 1 83 ? 17.047 2.42 -12.938 1 45.59 83 THR B C 1
ATOM 3105 O O . THR B 1 83 ? 16.25 2.734 -12.047 1 45.59 83 THR B O 1
ATOM 3108 N N . PHE B 1 84 ? 17.188 1.171 -13.484 1 49.75 84 PHE B N 1
ATOM 3109 C CA . PHE B 1 84 ? 16.156 0.223 -13.07 1 49.75 84 PHE B CA 1
ATOM 3110 C C . PHE B 1 84 ? 16.578 -0.507 -11.797 1 49.75 84 PHE B C 1
ATOM 3112 O O . PHE B 1 84 ? 15.828 -1.335 -11.273 1 49.75 84 PHE B O 1
ATOM 3119 N N . LEU B 1 85 ? 17.781 -0.229 -11.414 1 55.28 85 LEU B N 1
ATOM 3120 C CA . LEU B 1 85 ? 18.234 -1.164 -10.391 1 55.28 85 LEU B CA 1
ATOM 3121 C C . LEU B 1 85 ? 18.125 -0.546 -9 1 55.28 85 LEU B C 1
ATOM 3123 O O . LEU B 1 85 ? 18.703 0.516 -8.742 1 55.28 85 LEU B O 1
ATOM 3127 N N . LEU B 1 86 ? 17.016 -0.929 -8.391 1 63.09 86 LEU B N 1
ATOM 3128 C CA . LEU B 1 86 ? 16.859 -0.542 -6.992 1 63.09 86 LEU B CA 1
ATOM 3129 C C . LEU B 1 86 ? 17.453 -1.6 -6.066 1 63.09 86 LEU B C 1
ATOM 3131 O O . LEU B 1 86 ? 17.391 -2.795 -6.367 1 63.09 86 LEU B O 1
ATOM 3135 N N . HIS B 1 87 ? 18.234 -1.062 -5.18 1 71.12 87 HIS B N 1
ATOM 3136 C CA . HIS B 1 87 ? 18.719 -1.942 -4.121 1 71.12 87 HIS B CA 1
ATOM 3137 C C . HIS B 1 87 ? 17.828 -1.853 -2.885 1 71.12 87 HIS B C 1
ATOM 3139 O O . HIS B 1 87 ? 17.516 -0.755 -2.418 1 71.12 87 HIS B O 1
ATOM 3145 N N . LEU B 1 88 ? 17.312 -3.027 -2.529 1 74.06 88 LEU B N 1
ATOM 3146 C CA . LEU B 1 88 ? 16.594 -3.057 -1.257 1 74.06 88 LEU B CA 1
ATOM 3147 C C . LEU B 1 88 ? 17.531 -2.732 -0.099 1 74.06 88 LEU B C 1
ATOM 3149 O O . LEU B 1 88 ? 18.688 -3.176 -0.083 1 74.06 88 LEU B O 1
ATOM 3153 N N . SER B 1 89 ? 17.078 -1.898 0.755 1 70.25 89 SER B N 1
ATOM 3154 C CA . SER B 1 89 ? 17.875 -1.567 1.938 1 70.25 89 SER B CA 1
ATOM 3155 C C . SER B 1 89 ? 18.016 -2.773 2.861 1 70.25 89 SER B C 1
ATOM 3157 O O . SER B 1 89 ? 17.281 -3.756 2.727 1 70.25 89 SER B O 1
ATOM 3159 N N . ASN B 1 90 ? 18.938 -2.734 3.756 1 70.06 90 ASN B N 1
ATOM 3160 C CA . ASN B 1 90 ? 19.125 -3.791 4.746 1 70.06 90 ASN B CA 1
ATOM 3161 C C . ASN B 1 90 ? 17.875 -3.977 5.602 1 70.06 90 ASN B C 1
ATOM 3163 O O . ASN B 1 90 ? 17.516 -5.102 5.961 1 70.06 90 ASN B O 1
ATOM 3167 N N . PHE B 1 91 ? 17.266 -2.906 5.852 1 67.88 91 PHE B N 1
ATOM 3168 C CA . PHE B 1 91 ? 16.047 -2.965 6.641 1 67.88 91 PHE B CA 1
ATOM 3169 C C . PHE B 1 91 ? 14.953 -3.719 5.891 1 67.88 91 PHE B C 1
ATOM 3171 O O . PHE B 1 91 ? 14.289 -4.582 6.461 1 67.88 91 PHE B O 1
ATOM 3178 N N . GLU B 1 92 ? 14.797 -3.369 4.613 1 75.62 92 GLU B N 1
ATOM 3179 C CA . GLU B 1 92 ? 13.805 -4.035 3.783 1 75.62 92 GLU B CA 1
ATOM 3180 C C . GLU B 1 92 ? 14.094 -5.527 3.662 1 75.62 92 GLU B C 1
ATOM 3182 O O . GLU B 1 92 ? 13.18 -6.352 3.727 1 75.62 92 GLU B O 1
ATOM 3187 N N . LEU B 1 93 ? 15.328 -5.82 3.49 1 80 93 LEU B N 1
ATOM 3188 C CA . LEU B 1 93 ? 15.734 -7.215 3.346 1 80 93 LEU B CA 1
ATOM 3189 C C . LEU B 1 93 ? 15.469 -7.992 4.629 1 80 93 LEU B C 1
ATOM 3191 O O . LEU B 1 93 ? 14.992 -9.133 4.586 1 80 93 LEU B O 1
ATOM 3195 N N . ASN B 1 94 ? 15.727 -7.348 5.766 1 78.56 94 ASN B N 1
ATOM 3196 C CA . ASN B 1 94 ? 15.461 -7.977 7.055 1 78.56 94 ASN B CA 1
ATOM 3197 C C . ASN B 1 94 ? 13.969 -8.203 7.27 1 78.56 94 ASN B C 1
ATOM 3199 O O . ASN B 1 94 ? 13.562 -9.25 7.781 1 78.56 94 ASN B O 1
ATOM 3203 N N . LYS B 1 95 ? 13.234 -7.227 6.914 1 80.44 95 LYS B N 1
ATOM 3204 C CA . LYS B 1 95 ? 11.781 -7.348 7.008 1 80.44 95 LYS B CA 1
ATOM 3205 C C . LYS B 1 95 ? 11.266 -8.492 6.141 1 80.44 95 LYS B C 1
ATOM 3207 O O . LYS B 1 95 ? 10.438 -9.281 6.586 1 80.44 95 LYS B O 1
ATOM 3212 N N . LEU B 1 96 ? 11.789 -8.555 4.961 1 86.81 96 LEU B N 1
ATOM 3213 C CA . LEU B 1 96 ? 11.414 -9.617 4.035 1 86.81 96 LEU B CA 1
ATOM 3214 C C . LEU B 1 96 ? 11.75 -10.984 4.621 1 86.81 96 LEU B C 1
ATOM 3216 O O . LEU B 1 96 ? 10.922 -11.906 4.57 1 86.81 96 LEU B O 1
ATOM 3220 N N . GLN B 1 97 ? 12.898 -11.078 5.141 1 87.5 97 GLN B N 1
ATOM 3221 C CA . GLN B 1 97 ? 13.336 -12.344 5.723 1 87.5 97 GLN B CA 1
ATOM 3222 C C . GLN B 1 97 ? 12.43 -12.758 6.883 1 87.5 97 GLN B C 1
ATOM 3224 O O . GLN B 1 97 ? 12.062 -13.93 7 1 87.5 97 GLN B O 1
ATOM 3229 N N . THR B 1 98 ? 12.078 -11.797 7.664 1 88.19 98 THR B N 1
ATOM 3230 C CA . THR B 1 98 ? 11.188 -12.07 8.789 1 88.19 98 THR B CA 1
ATOM 3231 C C . THR B 1 98 ? 9.82 -12.523 8.297 1 88.19 98 THR B C 1
ATOM 3233 O O . THR B 1 98 ? 9.258 -13.492 8.82 1 88.19 98 THR B O 1
ATOM 3236 N N . GLN B 1 99 ? 9.305 -11.836 7.312 1 90.62 99 GLN B N 1
ATOM 3237 C CA . GLN B 1 99 ? 7.996 -12.18 6.762 1 90.62 99 GLN B CA 1
ATOM 3238 C C . GLN B 1 99 ? 8.008 -13.57 6.141 1 90.62 99 GLN B C 1
ATOM 3240 O O . GLN B 1 99 ? 7.02 -14.305 6.234 1 90.62 99 GLN B O 1
ATOM 3245 N N . VAL B 1 100 ? 9.094 -13.969 5.516 1 93.62 100 VAL B N 1
ATOM 3246 C CA . VAL B 1 100 ? 9.219 -15.289 4.902 1 93.62 100 VAL B CA 1
ATOM 3247 C C . VAL B 1 100 ? 9.266 -16.359 5.988 1 93.62 100 VAL B C 1
ATOM 3249 O O . VAL B 1 100 ? 8.672 -17.438 5.836 1 93.62 100 VAL B O 1
ATOM 3252 N N . LYS B 1 101 ? 9.914 -16.031 7.023 1 91.5 101 LYS B N 1
ATOM 3253 C CA . LYS B 1 101 ? 10.023 -16.969 8.133 1 91.5 101 LYS B CA 1
ATOM 3254 C C . LYS B 1 101 ? 8.688 -17.156 8.828 1 91.5 101 LYS B C 1
ATOM 3256 O O . LYS B 1 101 ? 8.375 -18.266 9.297 1 91.5 101 LYS B O 1
ATOM 3261 N N . ASP B 1 102 ? 7.922 -16.094 8.836 1 94.5 102 ASP B N 1
ATOM 3262 C CA . ASP B 1 102 ? 6.703 -16.094 9.641 1 94.5 102 ASP B CA 1
ATOM 3263 C C . ASP B 1 102 ? 5.469 -16.328 8.773 1 94.5 102 ASP B C 1
ATOM 3265 O O . ASP B 1 102 ? 4.359 -15.945 9.148 1 94.5 102 ASP B O 1
ATOM 3269 N N . PHE B 1 103 ? 5.719 -16.922 7.613 1 97.44 103 PHE B N 1
ATOM 3270 C CA . PHE B 1 103 ? 4.539 -17.141 6.785 1 97.44 103 PHE B CA 1
ATOM 3271 C C . PHE B 1 103 ? 3.521 -18.016 7.5 1 97.44 103 PHE B C 1
ATOM 3273 O O . PHE B 1 103 ? 3.891 -18.859 8.328 1 97.44 103 PHE B O 1
ATOM 3280 N N . VAL B 1 104 ? 2.234 -17.797 7.242 1 97.94 104 VAL B N 1
ATOM 3281 C CA . VAL B 1 104 ? 1.15 -18.562 7.848 1 97.94 104 VAL B CA 1
ATOM 3282 C C . VAL B 1 104 ? 0.683 -19.656 6.883 1 97.94 104 VAL B C 1
ATOM 3284 O O . VAL B 1 104 ? 0.241 -19.359 5.77 1 97.94 104 VAL B O 1
ATOM 3287 N N . TYR B 1 105 ? 0.88 -20.859 7.309 1 98.38 105 TYR B N 1
ATOM 3288 C CA . TYR B 1 105 ? 0.487 -22.016 6.523 1 98.38 105 TYR B CA 1
ATOM 3289 C C . TYR B 1 105 ? -0.929 -22.469 6.871 1 98.38 105 TYR B C 1
ATOM 3291 O O . TYR B 1 105 ? -1.217 -22.797 8.023 1 98.38 105 TYR B O 1
ATOM 3299 N N . ILE B 1 106 ? -1.823 -22.422 5.922 1 98.56 106 ILE B N 1
ATOM 3300 C CA . ILE B 1 106 ? -3.246 -22.641 6.16 1 98.56 106 ILE B CA 1
ATOM 3301 C C . ILE B 1 106 ? -3.676 -23.953 5.508 1 98.56 106 ILE B C 1
ATOM 3303 O O . ILE B 1 106 ? -3.672 -24.078 4.281 1 98.56 106 ILE B O 1
ATOM 3307 N N . ILE B 1 107 ? -4.059 -24.906 6.297 1 98 107 ILE B N 1
ATOM 3308 C CA . ILE B 1 107 ? -4.391 -26.234 5.781 1 98 107 ILE B CA 1
ATOM 3309 C C . ILE B 1 107 ? -5.832 -26.578 6.141 1 98 107 ILE B C 1
ATOM 3311 O O . ILE B 1 107 ? -6.324 -27.656 5.793 1 98 107 ILE B O 1
ATOM 3315 N N . GLN B 1 108 ? -6.508 -25.719 6.895 1 97.25 108 GLN B N 1
ATOM 3316 C CA . GLN B 1 108 ? -7.91 -25.875 7.262 1 97.25 108 GLN B CA 1
ATOM 3317 C C . GLN B 1 108 ? -8.578 -24.531 7.488 1 97.25 108 GLN B C 1
ATOM 3319 O O . GLN B 1 108 ? -7.895 -23.5 7.574 1 97.25 108 GLN B O 1
ATOM 3324 N N . THR B 1 109 ? -9.906 -24.5 7.504 1 96.19 109 THR B N 1
ATOM 3325 C CA . THR B 1 109 ? -10.656 -23.266 7.656 1 96.19 109 THR B CA 1
ATOM 3326 C C . THR B 1 109 ? -10.859 -22.938 9.133 1 96.19 109 THR B C 1
ATOM 3328 O O . THR B 1 109 ? -11.992 -22.781 9.594 1 96.19 109 THR B O 1
ATOM 3331 N N . ASP B 1 110 ? -9.828 -22.812 9.836 1 96.25 110 ASP B N 1
ATOM 3332 C CA . ASP B 1 110 ? -9.859 -22.453 11.25 1 96.25 110 ASP B CA 1
ATOM 3333 C C . ASP B 1 110 ? -9.656 -20.938 11.422 1 96.25 110 ASP B C 1
ATOM 3335 O O . ASP B 1 110 ? -9.875 -20.172 10.492 1 96.25 110 ASP B O 1
ATOM 3339 N N . GLN B 1 111 ? -9.32 -20.547 12.555 1 94.62 111 GLN B N 1
ATOM 3340 C CA . GLN B 1 111 ? -9.18 -19.125 12.875 1 94.62 111 GLN B CA 1
ATOM 3341 C C . GLN B 1 111 ? -8.078 -18.484 12.039 1 94.62 111 GLN B C 1
ATOM 3343 O O . GLN B 1 111 ? -8.195 -17.328 11.633 1 94.62 111 GLN B O 1
ATOM 3348 N N . LYS B 1 112 ? -7.023 -19.234 11.805 1 94.88 112 LYS B N 1
ATOM 3349 C CA . LYS B 1 112 ? -5.941 -18.734 10.969 1 94.88 112 LYS B CA 1
ATOM 3350 C C . LYS B 1 112 ? -6.445 -18.375 9.57 1 94.88 112 LYS B C 1
ATOM 3352 O O . LYS B 1 112 ? -6.055 -17.344 9.008 1 94.88 112 LYS B O 1
ATOM 3357 N N . TYR B 1 113 ? -7.289 -19.266 9.117 1 97.19 113 TYR B N 1
ATOM 3358 C CA . TYR B 1 113 ? -7.887 -19.047 7.805 1 97.19 113 TYR B CA 1
ATOM 3359 C C . TYR B 1 113 ? -8.711 -17.766 7.781 1 97.19 113 TYR B C 1
ATOM 3361 O O . TYR B 1 113 ? -8.523 -16.922 6.902 1 97.19 113 TYR B O 1
ATOM 3369 N N . HIS B 1 114 ? -9.469 -17.562 8.727 1 93.69 114 HIS B N 1
ATOM 3370 C CA . HIS B 1 114 ? -10.367 -16.406 8.742 1 93.69 114 HIS B CA 1
ATOM 3371 C 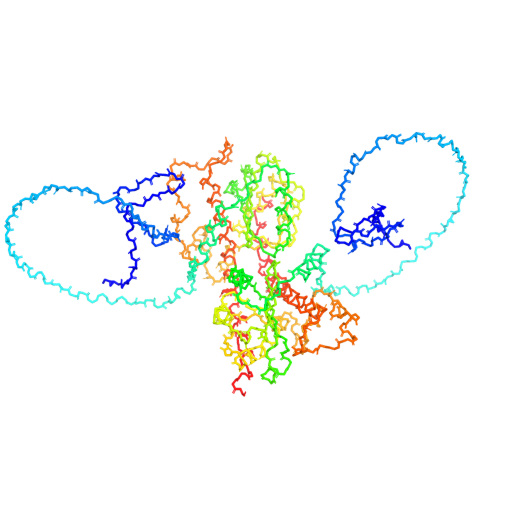C . HIS B 1 114 ? -9.602 -15.125 9.031 1 93.69 114 HIS B C 1
ATOM 3373 O O . HIS B 1 114 ? -9.93 -14.07 8.469 1 93.69 114 HIS B O 1
ATOM 3379 N N . ASN B 1 115 ? -8.648 -15.203 9.859 1 91.62 115 ASN B N 1
ATOM 3380 C CA . ASN B 1 115 ? -7.793 -14.039 10.102 1 91.62 115 ASN B CA 1
ATOM 3381 C C . ASN B 1 115 ? -7.047 -13.617 8.836 1 91.62 115 ASN B C 1
ATOM 3383 O O . ASN B 1 115 ? -6.895 -12.422 8.578 1 91.62 115 ASN B O 1
ATOM 3387 N N . ALA B 1 116 ? -6.598 -14.578 8.125 1 95.88 116 ALA B N 1
ATOM 3388 C CA . ALA B 1 116 ? -5.898 -14.297 6.875 1 95.88 116 ALA B CA 1
ATOM 3389 C C . ALA B 1 116 ? -6.809 -13.57 5.891 1 95.88 116 ALA B C 1
ATOM 3391 O O . ALA B 1 116 ? -6.418 -12.547 5.312 1 95.88 116 ALA B O 1
ATOM 3392 N N . LEU B 1 117 ? -8 -14.086 5.766 1 94.75 117 LEU B N 1
ATOM 3393 C CA . LEU B 1 117 ? -8.93 -13.477 4.824 1 94.75 117 LEU B CA 1
ATOM 3394 C C . LEU B 1 117 ? -9.258 -12.047 5.246 1 94.75 117 LEU B C 1
ATOM 3396 O O . LEU B 1 117 ? -9.383 -11.156 4.398 1 94.75 117 LEU B O 1
ATOM 3400 N N . ALA B 1 118 ? -9.383 -11.844 6.508 1 86.19 118 ALA B N 1
ATOM 3401 C CA . ALA B 1 118 ? -9.656 -10.5 7.016 1 86.19 118 ALA B CA 1
ATOM 3402 C C . ALA B 1 118 ? -8.508 -9.555 6.695 1 86.19 118 ALA B C 1
ATOM 3404 O O . ALA B 1 118 ? -8.727 -8.43 6.234 1 86.19 118 ALA B O 1
ATOM 3405 N N . ASP B 1 119 ? -7.336 -10.008 6.922 1 86.81 119 ASP B N 1
ATOM 3406 C CA . ASP B 1 119 ? -6.156 -9.195 6.633 1 86.81 119 ASP B CA 1
ATOM 3407 C C . ASP B 1 119 ? -6.055 -8.891 5.141 1 86.81 119 ASP B C 1
ATOM 3409 O O . ASP B 1 119 ? -5.871 -7.73 4.754 1 86.81 119 ASP B O 1
ATOM 3413 N N . ILE B 1 120 ? -6.258 -9.883 4.324 1 93.12 120 ILE B N 1
ATOM 3414 C CA . ILE B 1 120 ? -6.141 -9.758 2.877 1 93.12 120 ILE B CA 1
ATOM 3415 C C . ILE B 1 120 ? -7.176 -8.766 2.361 1 93.12 120 ILE B C 1
ATOM 3417 O O . ILE B 1 120 ? -6.859 -7.895 1.545 1 93.12 120 ILE B O 1
ATOM 3421 N N . THR B 1 121 ? -8.359 -8.891 2.879 1 86.75 121 THR B N 1
ATOM 3422 C CA . THR B 1 121 ? -9.477 -8.062 2.432 1 86.75 121 THR B CA 1
ATOM 3423 C C . THR B 1 121 ? -9.203 -6.59 2.719 1 86.75 121 THR B C 1
ATOM 3425 O O . THR B 1 121 ? -9.656 -5.715 1.975 1 86.75 121 THR B O 1
ATOM 3428 N N . ASN B 1 122 ? -8.406 -6.32 3.629 1 75.06 122 ASN B N 1
ATOM 3429 C CA . ASN B 1 122 ? -8.211 -4.949 4.082 1 75.06 122 ASN B CA 1
ATOM 3430 C C . ASN B 1 122 ? -6.988 -4.312 3.426 1 75.06 122 ASN B C 1
ATOM 3432 O O . ASN B 1 122 ? -6.605 -3.189 3.77 1 75.06 122 ASN B O 1
ATOM 3436 N N . GLN B 1 123 ? -6.434 -4.957 2.496 1 83 123 GLN B N 1
ATOM 3437 C CA . GLN B 1 123 ? -5.277 -4.426 1.787 1 83 123 GLN B CA 1
ATOM 3438 C C . GLN B 1 123 ? -5.695 -3.699 0.514 1 83 123 GLN B C 1
ATOM 3440 O O . GLN B 1 123 ? -6.785 -3.939 -0.015 1 83 123 GLN B O 1
ATOM 3445 N N . SER B 1 124 ? -4.902 -2.76 0.089 1 81.62 124 SER B N 1
ATOM 3446 C CA . SER B 1 124 ? -5.121 -2.145 -1.216 1 81.62 124 SER B CA 1
ATOM 3447 C C . SER B 1 124 ? -4.516 -2.984 -2.334 1 81.62 124 SER B C 1
ATOM 3449 O O . SER B 1 124 ? -5.059 -3.049 -3.438 1 81.62 124 SER B O 1
ATOM 3451 N N . LEU B 1 125 ? -3.406 -3.584 -1.955 1 90.44 125 LEU B N 1
ATOM 3452 C CA . LEU B 1 125 ? -2.617 -4.355 -2.908 1 90.44 125 LEU B CA 1
ATOM 3453 C C . LEU B 1 125 ? -2.109 -5.648 -2.275 1 90.44 125 LEU B C 1
ATOM 3455 O O . LEU B 1 125 ? -1.621 -5.641 -1.142 1 90.44 125 LEU B O 1
ATOM 3459 N N . ILE B 1 126 ? -2.289 -6.77 -2.943 1 96.06 126 ILE B N 1
ATOM 3460 C CA . ILE B 1 126 ? -1.782 -8.062 -2.494 1 96.06 126 ILE B CA 1
ATOM 3461 C C . ILE B 1 126 ? -1.075 -8.773 -3.648 1 96.06 126 ILE B C 1
ATOM 3463 O O . ILE B 1 126 ? -1.351 -8.492 -4.816 1 96.06 126 ILE B O 1
ATOM 3467 N N . ALA B 1 127 ? -0.135 -9.625 -3.32 1 98.56 127 ALA B N 1
ATOM 3468 C CA . ALA B 1 127 ? 0.482 -10.469 -4.34 1 98.56 127 ALA B CA 1
ATOM 3469 C C . ALA B 1 127 ? -0.093 -11.883 -4.301 1 98.56 127 ALA B C 1
ATOM 3471 O O . ALA B 1 127 ? -0.377 -12.414 -3.227 1 98.56 127 ALA B O 1
ATOM 3472 N N . LEU B 1 128 ? -0.256 -12.477 -5.41 1 98.75 128 LEU B N 1
ATOM 3473 C CA . LEU B 1 128 ? -0.844 -13.797 -5.566 1 98.75 128 LEU B CA 1
ATOM 3474 C C . LEU B 1 128 ? 0.075 -14.711 -6.371 1 98.75 128 LEU B C 1
ATOM 3476 O O . LEU B 1 128 ? 0.492 -14.359 -7.477 1 98.75 128 LEU B O 1
ATOM 3480 N N . ILE B 1 129 ? 0.418 -15.867 -5.812 1 98.31 129 ILE B N 1
ATOM 3481 C CA . ILE B 1 129 ? 1.208 -16.891 -6.477 1 98.31 129 ILE B CA 1
ATOM 3482 C C . ILE B 1 129 ? 0.46 -18.234 -6.441 1 98.31 129 ILE B C 1
ATOM 3484 O O . ILE B 1 129 ? -0.121 -18.594 -5.414 1 98.31 129 ILE B O 1
ATOM 3488 N N . ILE B 1 130 ? 0.458 -18.906 -7.527 1 98 130 ILE B N 1
ATOM 3489 C CA . ILE B 1 130 ? -0.069 -20.266 -7.605 1 98 130 ILE B CA 1
ATOM 3490 C C . ILE B 1 130 ? 1.048 -21.234 -8 1 98 130 ILE B C 1
ATOM 3492 O O . ILE B 1 130 ? 1.815 -20.953 -8.922 1 98 130 ILE B O 1
ATOM 3496 N N . GLU B 1 131 ? 1.148 -22.297 -7.258 1 96.31 131 GLU B N 1
ATOM 3497 C CA . GLU B 1 131 ? 2.119 -23.328 -7.613 1 96.31 131 GLU B CA 1
ATOM 3498 C C . GLU B 1 131 ? 1.467 -24.703 -7.672 1 96.31 131 GLU B C 1
ATOM 3500 O O . GLU B 1 131 ? 0.756 -25.094 -6.742 1 96.31 131 GLU B O 1
ATOM 3505 N N . PRO B 1 132 ? 1.717 -25.438 -8.672 1 95 132 PRO B N 1
ATOM 3506 C CA . PRO B 1 132 ? 2.361 -25 -9.914 1 95 132 PRO B CA 1
ATOM 3507 C C . PRO B 1 132 ? 1.408 -24.266 -10.852 1 95 132 PRO B C 1
ATOM 3509 O O . PRO B 1 132 ? 0.189 -24.422 -10.742 1 95 132 PRO B O 1
ATOM 3512 N N . VAL B 1 133 ? 2.006 -23.391 -11.711 1 91.44 133 VAL B N 1
ATOM 3513 C CA . VAL B 1 133 ? 1.112 -22.656 -12.602 1 91.44 133 VAL B CA 1
ATOM 3514 C C . VAL B 1 133 ? 1.632 -22.734 -14.031 1 91.44 133 VAL B C 1
ATOM 3516 O O . VAL B 1 133 ? 0.954 -22.297 -14.969 1 91.44 133 VAL B O 1
ATOM 3519 N N . GLU B 1 134 ? 2.777 -23.359 -14.305 1 84.38 134 GLU B N 1
ATOM 3520 C CA . GLU B 1 134 ? 3.451 -23.344 -15.602 1 84.38 134 GLU B CA 1
ATOM 3521 C C . GLU B 1 134 ? 2.582 -23.984 -16.672 1 84.38 134 GLU B C 1
ATOM 3523 O O . GLU B 1 134 ? 2.59 -23.547 -17.828 1 84.38 134 GLU B O 1
ATOM 3528 N N . SER B 1 135 ? 1.846 -24.969 -16.281 1 82.38 135 SER B N 1
ATOM 3529 C CA . SER B 1 135 ? 1.025 -25.672 -17.266 1 82.38 135 SER B CA 1
ATOM 3530 C C . SER B 1 135 ? -0.41 -25.156 -17.25 1 82.38 135 SER B C 1
ATOM 3532 O O . SER B 1 135 ? -1.306 -25.781 -17.828 1 82.38 135 SER B O 1
ATOM 3534 N N . CYS B 1 136 ? -0.583 -24.094 -16.578 1 84.31 136 CYS B N 1
ATOM 3535 C CA . CYS B 1 136 ? -1.877 -23.406 -16.562 1 84.31 136 CYS B CA 1
ATOM 3536 C C . CYS B 1 136 ? -2.977 -24.359 -16.094 1 84.31 136 CYS B C 1
ATOM 3538 O O . CYS B 1 136 ? -2.916 -24.875 -14.969 1 84.31 136 CYS B O 1
ATOM 3540 N N . ARG B 1 137 ? -3.865 -24.609 -17 1 82.88 137 ARG B N 1
ATOM 3541 C CA . ARG B 1 137 ? -5.051 -25.375 -16.609 1 82.88 137 ARG B CA 1
ATOM 3542 C C . ARG B 1 137 ? -4.73 -26.859 -16.484 1 82.88 137 ARG B C 1
ATOM 3544 O O . ARG B 1 137 ? -5.531 -27.625 -15.953 1 82.88 137 ARG B O 1
ATOM 3551 N N . ASN B 1 138 ? -3.564 -27.281 -16.891 1 85.94 138 ASN B N 1
ATOM 3552 C CA . ASN B 1 138 ? -3.258 -28.719 -16.969 1 85.94 138 ASN B CA 1
ATOM 3553 C C . ASN B 1 138 ? -2.738 -29.25 -15.641 1 85.94 138 ASN B C 1
ATOM 3555 O O . ASN B 1 138 ? -2.568 -30.469 -15.484 1 85.94 138 ASN B O 1
ATOM 3559 N N . ASN B 1 139 ? -2.521 -28.422 -14.75 1 89.88 139 ASN B N 1
ATOM 3560 C CA . ASN B 1 139 ? -2.072 -28.844 -13.422 1 89.88 139 ASN B CA 1
ATOM 3561 C C . ASN B 1 139 ? -3.127 -28.547 -12.359 1 89.88 139 ASN B C 1
ATOM 3563 O O . ASN B 1 139 ? -3.828 -27.547 -12.438 1 89.88 139 ASN B O 1
ATOM 3567 N N . LYS B 1 140 ? -3.23 -29.531 -11.43 1 94.31 140 LYS B N 1
ATOM 3568 C CA . LYS B 1 140 ? -4.031 -29.266 -10.242 1 94.31 140 LYS B CA 1
ATOM 3569 C C . LYS B 1 140 ? -3.402 -28.156 -9.398 1 94.31 140 LYS B C 1
ATOM 3571 O O . LYS B 1 140 ? -2.18 -28 -9.375 1 94.31 140 LYS B O 1
ATOM 3576 N N . THR B 1 141 ? -4.289 -27.453 -8.758 1 97.19 141 THR B N 1
ATOM 3577 C CA . THR B 1 141 ? -3.787 -26.422 -7.852 1 97.19 141 THR B CA 1
ATOM 3578 C C . THR B 1 141 ? -3.211 -27.062 -6.586 1 97.19 141 THR B C 1
ATOM 3580 O O . THR B 1 141 ? -3.891 -27.828 -5.91 1 97.19 141 THR B O 1
ATOM 3583 N N . SER B 1 142 ? -2.018 -26.797 -6.312 1 97.88 142 SER B N 1
ATOM 3584 C CA . SER B 1 142 ? -1.419 -27.328 -5.086 1 97.88 142 SER B CA 1
ATOM 3585 C C . SER B 1 142 ? -1.495 -26.297 -3.957 1 97.88 142 SER B C 1
ATOM 3587 O O . SER B 1 142 ? -2.121 -26.562 -2.926 1 97.88 142 SER B O 1
ATOM 3589 N N . VAL B 1 143 ? -0.905 -25.078 -4.152 1 98.25 143 VAL B N 1
ATOM 3590 C CA . VAL B 1 143 ? -0.948 -24.031 -3.129 1 98.25 143 VAL B CA 1
ATOM 3591 C C . VAL B 1 143 ? -1.222 -22.688 -3.779 1 98.25 143 VAL B C 1
ATOM 3593 O O . VAL B 1 143 ? -0.883 -22.469 -4.945 1 98.25 143 VAL B O 1
ATOM 3596 N N . ILE B 1 144 ? -1.858 -21.812 -3.061 1 98.75 144 ILE B N 1
ATOM 3597 C CA . ILE B 1 144 ? -2.031 -20.391 -3.365 1 98.75 144 ILE B CA 1
ATOM 3598 C C . ILE B 1 144 ? -1.412 -19.547 -2.256 1 98.75 144 ILE B C 1
ATOM 3600 O O . ILE B 1 144 ? -1.753 -19.703 -1.081 1 98.75 144 ILE B O 1
ATOM 3604 N N . ALA B 1 145 ? -0.486 -18.734 -2.654 1 98.81 145 ALA B N 1
ATOM 3605 C CA . ALA B 1 145 ? 0.142 -17.859 -1.673 1 98.81 145 ALA B CA 1
ATOM 3606 C C . ALA B 1 145 ? -0.287 -16.406 -1.882 1 98.81 145 ALA B C 1
ATOM 3608 O O . ALA B 1 145 ? -0.378 -15.938 -3.018 1 98.81 145 ALA B O 1
ATOM 3609 N N . ILE B 1 146 ? -0.601 -15.695 -0.801 1 98.81 146 ILE B N 1
ATOM 3610 C CA . ILE B 1 146 ? -0.964 -14.281 -0.805 1 98.81 146 ILE B CA 1
ATOM 3611 C C . ILE B 1 146 ? -0.009 -13.5 0.094 1 98.81 146 ILE B C 1
ATOM 3613 O O . ILE B 1 146 ? 0.162 -13.836 1.269 1 98.81 146 ILE B O 1
ATOM 3617 N N . ALA B 1 147 ? 0.617 -12.516 -0.463 1 97.75 147 ALA B N 1
ATOM 3618 C CA . ALA B 1 147 ? 1.431 -11.609 0.347 1 97.75 147 ALA B CA 1
ATOM 3619 C C . ALA B 1 147 ? 0.726 -10.273 0.548 1 97.75 147 ALA B C 1
ATOM 3621 O O . ALA B 1 147 ? 0.169 -9.711 -0.396 1 97.75 147 ALA B O 1
ATOM 3622 N N . THR B 1 148 ? 0.639 -9.852 1.759 1 92 148 THR B N 1
ATOM 3623 C CA . THR B 1 148 ? 0.25 -8.492 2.117 1 92 148 THR B CA 1
ATOM 3624 C C . THR B 1 148 ? 1.472 -7.664 2.506 1 92 148 THR B C 1
ATOM 3626 O O . THR B 1 148 ? 2.604 -8.141 2.426 1 92 148 THR B O 1
ATOM 3629 N N . ALA B 1 149 ? 1.21 -6.445 2.854 1 81.75 149 ALA B N 1
ATOM 3630 C CA . ALA B 1 149 ? 2.316 -5.578 3.242 1 81.75 149 ALA B CA 1
ATOM 3631 C C . ALA B 1 149 ? 3.059 -6.141 4.453 1 81.75 149 ALA B C 1
ATOM 3633 O O . ALA B 1 149 ? 4.266 -5.926 4.605 1 81.75 149 ALA B O 1
ATOM 3634 N N . THR B 1 150 ? 2.363 -6.977 5.227 1 80.81 150 THR B N 1
ATOM 3635 C CA . THR B 1 150 ? 2.967 -7.348 6.504 1 80.81 150 THR B CA 1
ATOM 3636 C C . THR B 1 150 ? 3.057 -8.867 6.633 1 80.81 150 THR B C 1
ATOM 3638 O O . THR B 1 150 ? 3.895 -9.383 7.375 1 80.81 150 THR B O 1
ATOM 3641 N N . ASN B 1 151 ? 2.234 -9.594 5.91 1 91.06 151 ASN B N 1
ATOM 3642 C CA . ASN B 1 151 ? 2.148 -11.039 6.125 1 91.06 151 ASN B CA 1
ATOM 3643 C C . ASN B 1 151 ? 2.172 -11.805 4.805 1 91.06 151 ASN B C 1
ATOM 3645 O O . ASN B 1 151 ? 1.919 -11.234 3.746 1 91.06 151 ASN B O 1
ATOM 3649 N N . VAL B 1 152 ? 2.527 -13.078 4.906 1 97.62 152 VAL B N 1
ATOM 3650 C CA . VAL B 1 152 ? 2.385 -14.023 3.807 1 97.62 152 VAL B CA 1
ATOM 3651 C C . VAL B 1 152 ? 1.529 -15.211 4.25 1 97.62 152 VAL B C 1
ATOM 3653 O O . VAL B 1 152 ? 1.784 -15.812 5.297 1 97.62 152 VAL B O 1
ATOM 3656 N N . TYR B 1 153 ? 0.534 -15.5 3.486 1 98.62 153 TYR B N 1
ATOM 3657 C CA . TYR B 1 153 ? -0.356 -16.625 3.725 1 98.62 153 TYR B CA 1
ATOM 3658 C C . TYR B 1 153 ? -0.23 -17.672 2.613 1 98.62 153 TYR B C 1
ATOM 3660 O O . TYR B 1 153 ? -0.325 -17.328 1.431 1 98.62 153 TYR B O 1
ATOM 3668 N N . ILE B 1 154 ? 0.026 -18.891 3.004 1 98.81 154 ILE B N 1
ATOM 3669 C CA . ILE B 1 154 ? 0.074 -19.984 2.033 1 98.81 154 ILE B CA 1
ATOM 3670 C C . ILE B 1 154 ? -1.097 -20.938 2.27 1 98.81 154 ILE B C 1
ATOM 3672 O O . ILE B 1 154 ? -1.122 -21.672 3.262 1 98.81 154 ILE B O 1
ATOM 3676 N N . PHE B 1 155 ? -2.016 -20.875 1.352 1 98.81 155 PHE B N 1
ATOM 3677 C CA . PHE B 1 155 ? -3.17 -21.766 1.374 1 98.81 155 PHE B CA 1
ATOM 3678 C C . PHE B 1 155 ? -2.855 -23.078 0.672 1 98.81 155 PHE B C 1
ATOM 3680 O O . PHE B 1 155 ? -2.604 -23.094 -0.535 1 98.81 155 PHE B O 1
ATOM 3687 N N . ASP B 1 156 ? -2.865 -24.172 1.414 1 98.62 156 ASP B N 1
ATOM 3688 C CA . ASP B 1 156 ? -2.662 -25.5 0.828 1 98.62 156 ASP B CA 1
ATOM 3689 C C . ASP B 1 156 ? -3.973 -26.078 0.297 1 98.62 156 ASP B C 1
ATOM 3691 O O . ASP B 1 156 ? -4.766 -26.625 1.059 1 98.62 156 ASP B O 1
ATOM 3695 N N . ILE B 1 157 ? -4.09 -26 -0.946 1 98.25 157 ILE B N 1
ATOM 3696 C CA . ILE B 1 157 ? -5.367 -26.297 -1.585 1 98.25 157 ILE B CA 1
ATOM 3697 C C . ILE B 1 157 ? -5.602 -27.812 -1.569 1 98.25 157 ILE B C 1
ATOM 3699 O O . ILE B 1 157 ? -6.746 -28.266 -1.579 1 98.25 157 ILE B O 1
ATOM 3703 N N . LEU B 1 158 ? -4.555 -28.609 -1.537 1 97.25 158 LEU B N 1
ATOM 3704 C CA . LEU B 1 158 ? -4.742 -30.047 -1.45 1 97.25 158 LEU B CA 1
ATOM 3705 C C . LEU B 1 158 ? -5.383 -30.438 -0.122 1 97.25 158 LEU B C 1
ATOM 3707 O O . LEU B 1 158 ? -6.227 -31.328 -0.074 1 97.25 158 LEU B O 1
ATOM 3711 N N . TYR B 1 159 ? -4.969 -29.781 0.959 1 96.94 159 TYR B N 1
ATOM 3712 C CA . TYR B 1 159 ? -5.57 -30.031 2.264 1 96.94 159 TYR B CA 1
ATOM 3713 C C . TYR B 1 159 ? -6.961 -29.406 2.35 1 96.94 159 TYR B C 1
ATOM 3715 O O . TYR B 1 159 ? -7.871 -29.984 2.947 1 96.94 159 TYR B O 1
ATOM 3723 N N . LEU B 1 160 ? -7.105 -28.25 1.743 1 97.31 160 LEU B N 1
ATOM 3724 C CA . LEU B 1 160 ? -8.375 -27.516 1.803 1 97.31 160 LEU B CA 1
ATOM 3725 C C . LEU B 1 160 ? -9.375 -28.109 0.82 1 97.31 160 LEU B C 1
ATOM 3727 O O . LEU B 1 160 ? -10.578 -27.859 0.936 1 97.31 160 LEU B O 1
ATOM 3731 N N . ASP B 1 161 ? -8.898 -28.828 -0.162 1 95.62 161 ASP B N 1
ATOM 3732 C CA . ASP B 1 161 ? -9.68 -29.484 -1.206 1 95.62 161 ASP B CA 1
ATOM 3733 C C . ASP B 1 161 ? -10.008 -28.516 -2.338 1 95.62 161 ASP B C 1
ATOM 3735 O O . ASP B 1 161 ? -10.016 -28.891 -3.51 1 95.62 161 ASP B O 1
ATOM 3739 N N . LYS B 1 162 ? -10.273 -27.25 -2.018 1 96.25 162 LYS B N 1
ATOM 3740 C CA . LYS B 1 162 ? -10.602 -26.234 -3.014 1 96.25 162 LYS B CA 1
ATOM 3741 C C . LYS B 1 162 ? -10.5 -24.828 -2.424 1 96.25 162 LYS B C 1
ATOM 3743 O O . LYS B 1 162 ? -10.328 -24.672 -1.213 1 96.25 162 LYS B O 1
ATOM 3748 N N . VAL B 1 163 ? -10.609 -23.875 -3.289 1 97.06 163 VAL B N 1
ATOM 3749 C CA . VAL B 1 163 ? -10.781 -22.484 -2.852 1 97.06 163 VAL B CA 1
ATOM 3750 C C . VAL B 1 163 ? -12.219 -22.266 -2.393 1 97.06 163 VAL B C 1
ATOM 3752 O O . VAL B 1 163 ? -13.156 -22.375 -3.191 1 97.06 163 VAL B O 1
ATOM 3755 N N . TYR B 1 164 ? -12.375 -21.938 -1.166 1 96.81 164 TYR B N 1
ATOM 3756 C CA . TYR B 1 164 ? -13.711 -21.719 -0.625 1 96.81 164 TYR B CA 1
ATOM 3757 C C . TYR B 1 164 ? -14.297 -20.406 -1.117 1 96.81 164 TYR B C 1
ATOM 3759 O O . TYR B 1 164 ? -13.555 -19.484 -1.473 1 96.81 164 TYR B O 1
ATOM 3767 N N . PRO B 1 165 ? -15.57 -20.281 -1.125 1 95.75 165 PRO B N 1
ATOM 3768 C CA . PRO B 1 165 ? -16.25 -19.109 -1.704 1 95.75 165 PRO B CA 1
ATOM 3769 C C . PRO B 1 165 ? -15.812 -17.797 -1.076 1 95.75 165 PRO B C 1
ATOM 3771 O O . PRO B 1 165 ? -15.742 -16.781 -1.764 1 95.75 165 PRO B O 1
ATOM 3774 N N . ASP B 1 166 ? -15.609 -17.812 0.217 1 95.56 166 ASP B N 1
ATOM 3775 C CA . ASP B 1 166 ? -15.195 -16.578 0.867 1 95.56 166 ASP B CA 1
ATOM 3776 C C . ASP B 1 166 ? -13.844 -16.109 0.341 1 95.56 166 ASP B C 1
ATOM 3778 O O . ASP B 1 166 ? -13.664 -14.922 0.049 1 95.56 166 ASP B O 1
ATOM 3782 N N . PHE B 1 167 ? -12.914 -17.031 0.196 1 97.88 167 PHE B N 1
ATOM 3783 C CA . PHE B 1 167 ? -11.625 -16.703 -0.407 1 97.88 167 PHE B CA 1
ATOM 3784 C C . PHE B 1 167 ? -11.789 -16.375 -1.885 1 97.88 167 PHE B C 1
ATOM 3786 O O . PHE B 1 167 ? -11.219 -15.391 -2.371 1 97.88 167 PHE B O 1
ATOM 3793 N N . GLY B 1 168 ? -12.594 -17.125 -2.596 1 97.62 168 GLY B N 1
ATOM 3794 C CA . GLY B 1 168 ? -12.891 -16.875 -3.998 1 97.62 168 GLY B CA 1
ATOM 3795 C C . GLY B 1 168 ? -13.453 -15.484 -4.25 1 97.62 168 GLY B C 1
ATOM 3796 O O . GLY B 1 168 ? -13.062 -14.82 -5.211 1 97.62 168 GLY B O 1
ATOM 3797 N N . ARG B 1 169 ? -14.281 -15.047 -3.412 1 95.5 169 ARG B N 1
ATOM 3798 C CA . ARG B 1 169 ? -14.898 -13.734 -3.555 1 95.5 169 ARG B CA 1
ATOM 3799 C C . ARG B 1 169 ? -13.859 -12.625 -3.453 1 95.5 169 ARG B C 1
ATOM 3801 O O . ARG B 1 169 ? -13.961 -11.609 -4.137 1 95.5 169 ARG B O 1
ATOM 3808 N N . ILE B 1 170 ? -12.875 -12.828 -2.572 1 95.56 170 ILE B N 1
ATOM 3809 C CA . ILE B 1 170 ? -11.797 -11.852 -2.443 1 95.56 170 ILE B CA 1
ATOM 3810 C C . ILE B 1 170 ? -11.008 -11.781 -3.748 1 95.56 170 ILE B C 1
ATOM 3812 O O . ILE B 1 170 ? -10.703 -10.695 -4.238 1 95.56 170 ILE B O 1
ATOM 3816 N N . LEU B 1 171 ? -10.75 -12.961 -4.34 1 97.62 171 LEU B N 1
ATOM 3817 C CA . LEU B 1 171 ? -9.977 -13.031 -5.574 1 97.62 171 LEU B CA 1
ATOM 3818 C C . LEU B 1 171 ? -10.773 -12.469 -6.746 1 97.62 171 LEU B C 1
ATOM 3820 O O . LEU B 1 171 ? -10.195 -11.891 -7.676 1 97.62 171 LEU B O 1
ATOM 3824 N N . GLU B 1 172 ? -12.062 -12.539 -6.676 1 95.88 172 GLU B N 1
ATOM 3825 C CA . GLU B 1 172 ? -12.93 -12.094 -7.766 1 95.88 172 GLU B CA 1
ATOM 3826 C C . GLU B 1 172 ? -13.25 -10.602 -7.641 1 95.88 172 GLU B C 1
ATOM 3828 O O . GLU B 1 172 ? -13.703 -9.984 -8.602 1 95.88 172 GLU B O 1
ATOM 3833 N N . ALA B 1 173 ? -13.086 -10.086 -6.469 1 90.94 173 ALA B N 1
ATOM 3834 C CA . ALA B 1 173 ? -13.375 -8.672 -6.25 1 90.94 173 ALA B CA 1
ATOM 3835 C C . ALA B 1 173 ? -12.32 -7.793 -6.91 1 90.94 173 ALA B C 1
ATOM 3837 O O . ALA B 1 173 ? -11.164 -8.203 -7.059 1 90.94 173 ALA B O 1
ATOM 3838 N N . LYS B 1 174 ? -12.742 -6.621 -7.336 1 86.06 174 LYS B N 1
ATOM 3839 C CA . LYS B 1 174 ? -11.805 -5.672 -7.93 1 86.06 174 LYS B CA 1
ATOM 3840 C C . LYS B 1 174 ? -10.711 -5.285 -6.938 1 86.06 174 LYS B C 1
ATOM 3842 O O . LYS B 1 174 ? -9.555 -5.066 -7.324 1 86.06 174 LYS B O 1
ATOM 3847 N N . TYR B 1 175 ? -11.102 -5.133 -5.648 1 84.44 175 TYR B N 1
ATOM 3848 C CA . TYR B 1 175 ? -10.164 -4.797 -4.582 1 84.44 175 TYR B CA 1
ATOM 3849 C C . TYR B 1 175 ? -10.133 -5.891 -3.521 1 84.44 175 TYR B C 1
ATOM 3851 O O . TYR B 1 175 ? -11.164 -6.492 -3.209 1 84.44 175 TYR B O 1
ATOM 3859 N N . PRO B 1 176 ? -9.031 -6.148 -2.9 1 90.12 176 PRO B N 1
ATOM 3860 C CA . PRO B 1 176 ? -7.734 -5.555 -3.221 1 90.12 176 PRO B CA 1
ATOM 3861 C C . PRO B 1 176 ? -7.254 -5.91 -4.625 1 90.12 176 PRO B C 1
ATOM 3863 O O . PRO B 1 176 ? -7.727 -6.887 -5.215 1 90.12 176 PRO B O 1
ATOM 3866 N N . ARG B 1 177 ? -6.367 -5.016 -5.191 1 92.62 177 ARG B N 1
ATOM 3867 C CA . ARG B 1 177 ? -5.715 -5.383 -6.445 1 92.62 177 ARG B CA 1
ATOM 3868 C C . ARG B 1 177 ? -4.801 -6.586 -6.254 1 92.62 177 ARG B C 1
ATOM 3870 O O . ARG B 1 177 ? -4.105 -6.691 -5.238 1 92.62 177 ARG B O 1
ATOM 3877 N N . LYS B 1 178 ? -4.785 -7.512 -7.227 1 97.25 178 LYS B N 1
ATOM 3878 C CA . LYS B 1 178 ? -3.973 -8.719 -7.16 1 97.25 178 LYS B CA 1
ATOM 3879 C C . LYS B 1 178 ? -2.738 -8.602 -8.055 1 97.25 178 LYS B C 1
ATOM 3881 O O . LYS B 1 178 ? -2.854 -8.586 -9.281 1 97.25 178 LYS B O 1
ATOM 3886 N N . VAL B 1 179 ? -1.599 -8.523 -7.406 1 98.19 179 VAL B N 1
ATOM 3887 C CA . VAL B 1 179 ? -0.333 -8.492 -8.133 1 98.19 179 VAL B CA 1
ATOM 3888 C C . VAL B 1 179 ? 0.048 -9.906 -8.57 1 98.19 179 VAL B C 1
ATOM 3890 O O . VAL B 1 179 ? 0.209 -10.797 -7.734 1 98.19 179 VAL B O 1
ATOM 3893 N N . VAL B 1 180 ? 0.138 -10.102 -9.828 1 98.12 180 VAL B N 1
ATOM 3894 C CA . VAL B 1 180 ? 0.562 -11.375 -10.406 1 98.12 180 VAL B CA 1
ATOM 3895 C C . VAL B 1 180 ? 1.621 -11.125 -11.477 1 98.12 180 VAL B C 1
ATOM 3897 O O . VAL B 1 180 ? 1.928 -9.977 -11.805 1 98.12 180 VAL B O 1
ATOM 3900 N N . HIS B 1 181 ? 2.291 -12.164 -11.883 1 97.19 181 HIS B N 1
ATOM 3901 C CA . HIS B 1 181 ? 3.225 -12.148 -13 1 97.19 181 HIS B CA 1
ATOM 3902 C C . HIS B 1 181 ? 2.785 -13.109 -14.102 1 97.19 181 HIS B C 1
ATOM 3904 O O . HIS B 1 181 ? 2.537 -14.289 -13.828 1 97.19 181 HIS B O 1
ATOM 3910 N N . ASN B 1 182 ? 2.631 -12.633 -15.266 1 91.88 182 ASN B N 1
ATOM 3911 C CA . ASN B 1 182 ? 2.086 -13.438 -16.359 1 91.88 182 ASN B CA 1
ATOM 3912 C C . ASN B 1 182 ? 0.657 -13.883 -16.062 1 91.88 182 ASN B C 1
ATOM 3914 O O . ASN B 1 182 ? 0.37 -15.086 -16.031 1 91.88 182 ASN B O 1
ATOM 3918 N N . SER B 1 183 ? -0.204 -12.906 -15.969 1 95.12 183 SER B N 1
ATOM 3919 C CA . SER B 1 183 ? -1.562 -13.062 -15.461 1 95.12 183 SER B CA 1
ATOM 3920 C C . SER B 1 183 ? -2.355 -14.062 -16.281 1 95.12 183 SER B C 1
ATOM 3922 O O . SER B 1 183 ? -3.248 -14.742 -15.766 1 95.12 183 SER B O 1
ATOM 3924 N N . HIS B 1 184 ? -2.039 -14.266 -17.516 1 90 184 HIS B N 1
ATOM 3925 C CA . HIS B 1 184 ? -2.801 -15.172 -18.375 1 90 184 HIS B CA 1
ATOM 3926 C C . HIS B 1 184 ? -2.746 -16.594 -17.844 1 90 184 HIS B C 1
ATOM 3928 O O . HIS B 1 184 ? -3.736 -17.328 -17.906 1 90 184 HIS B O 1
ATOM 3934 N N . LYS B 1 185 ? -1.608 -17.047 -17.281 1 92.69 185 LYS B N 1
ATOM 3935 C CA . LYS B 1 185 ? -1.475 -18.375 -16.719 1 92.69 185 LYS B CA 1
ATOM 3936 C C . LYS B 1 185 ? -2.287 -18.516 -15.43 1 92.69 185 LYS B C 1
ATOM 3938 O O . LYS B 1 185 ? -2.947 -19.531 -15.219 1 92.69 185 LYS B O 1
ATOM 3943 N N . ILE B 1 186 ? -2.26 -17.453 -14.633 1 95.88 186 ILE B N 1
ATOM 3944 C CA . ILE B 1 186 ? -2.936 -17.453 -13.336 1 95.88 186 ILE B CA 1
ATOM 3945 C C . ILE B 1 186 ? -4.449 -17.469 -13.547 1 95.88 186 ILE B C 1
ATOM 3947 O O . ILE B 1 186 ? -5.156 -18.266 -12.922 1 95.88 186 ILE B O 1
ATOM 3951 N N . VAL B 1 187 ? -4.922 -16.609 -14.453 1 95.06 187 VAL B N 1
ATOM 3952 C CA . VAL B 1 187 ? -6.348 -16.484 -14.734 1 95.06 187 VAL B CA 1
ATOM 3953 C C . VAL B 1 187 ? -6.875 -17.797 -15.328 1 95.06 187 VAL B C 1
ATOM 3955 O O . VAL B 1 187 ? -7.91 -18.297 -14.898 1 95.06 187 VAL B O 1
ATOM 3958 N N . ASP B 1 188 ? -6.113 -18.359 -16.281 1 93.31 188 ASP B N 1
ATOM 3959 C CA . ASP B 1 188 ? -6.492 -19.625 -16.891 1 93.31 188 ASP B CA 1
ATOM 3960 C C . ASP B 1 188 ? -6.582 -20.734 -15.844 1 93.31 188 ASP B C 1
ATOM 3962 O O . ASP B 1 188 ? -7.551 -21.5 -15.82 1 93.31 188 ASP B O 1
ATOM 3966 N N . HIS B 1 189 ? -5.633 -20.781 -15.016 1 95.38 189 HIS B N 1
ATOM 3967 C CA . HIS B 1 189 ? -5.574 -21.797 -13.977 1 95.38 189 HIS B CA 1
ATOM 3968 C C . HIS B 1 189 ? -6.738 -21.672 -13 1 95.38 189 HIS B C 1
ATOM 3970 O O . HIS B 1 189 ? -7.457 -22.625 -12.742 1 95.38 189 HIS B O 1
ATOM 3976 N N . LEU B 1 190 ? -6.965 -20.484 -12.477 1 96.5 190 LEU B N 1
ATOM 3977 C CA . LEU B 1 190 ? -7.992 -20.25 -11.461 1 96.5 190 LEU B CA 1
ATOM 3978 C C . LEU B 1 190 ? -9.383 -20.516 -12.031 1 96.5 190 LEU B C 1
ATOM 3980 O O . LEU B 1 190 ? -10.227 -21.109 -11.352 1 96.5 190 LEU B O 1
ATOM 3984 N N . GLN B 1 191 ? -9.578 -20.062 -13.219 1 94.69 191 GLN B N 1
ATOM 3985 C CA . GLN B 1 191 ? -10.891 -20.25 -13.828 1 94.69 191 GLN B CA 1
ATOM 3986 C C . GLN B 1 191 ? -11.211 -21.719 -14.039 1 94.69 191 GLN B C 1
ATOM 3988 O O . GLN B 1 191 ? -12.297 -22.188 -13.688 1 94.69 191 GLN B O 1
ATOM 3993 N N . HIS B 1 192 ? -10.273 -22.516 -14.477 1 94.25 192 HIS B N 1
ATOM 3994 C CA . HIS B 1 192 ? -10.531 -23.891 -14.875 1 94.25 192 HIS B CA 1
ATOM 3995 C C . HIS B 1 192 ? -10.375 -24.859 -13.703 1 94.25 192 HIS B C 1
ATOM 3997 O O . HIS B 1 192 ? -11.078 -25.859 -13.625 1 94.25 192 HIS B O 1
ATOM 4003 N N . ARG B 1 193 ? -9.531 -24.547 -12.812 1 94.62 193 ARG B N 1
ATOM 4004 C CA . ARG B 1 193 ? -9.219 -25.5 -11.75 1 94.62 193 ARG B CA 1
ATOM 4005 C C . ARG B 1 193 ? -9.969 -25.141 -10.469 1 94.62 193 ARG B C 1
ATOM 4007 O O . ARG B 1 193 ? -10.172 -26.016 -9.609 1 94.62 193 ARG B O 1
ATOM 4014 N N . GLN B 1 194 ? -10.383 -23.891 -10.336 1 96.25 194 GLN B N 1
ATOM 4015 C CA . GLN B 1 194 ? -10.992 -23.469 -9.07 1 96.25 194 GLN B CA 1
ATOM 4016 C C . GLN B 1 194 ? -12.305 -22.734 -9.305 1 96.25 194 GLN B C 1
ATOM 4018 O O . GLN B 1 194 ? -12.992 -22.359 -8.352 1 96.25 194 GLN B O 1
ATOM 4023 N N . ASN B 1 195 ? -12.641 -22.5 -10.539 1 95.94 195 ASN B N 1
ATOM 4024 C CA . ASN B 1 195 ? -13.844 -21.766 -10.891 1 95.94 195 ASN B CA 1
ATOM 4025 C C . ASN B 1 195 ? -13.844 -20.375 -10.266 1 95.94 195 ASN B C 1
ATOM 4027 O O . ASN B 1 195 ? -14.844 -19.953 -9.672 1 95.94 195 ASN B O 1
ATOM 4031 N N . VAL B 1 196 ? -12.766 -19.766 -10.312 1 96.81 196 VAL B N 1
ATOM 4032 C CA . VAL B 1 196 ? -12.594 -18.406 -9.797 1 96.81 196 VAL B CA 1
ATOM 4033 C C . VAL B 1 196 ? -12.227 -17.453 -10.938 1 96.81 196 VAL B C 1
ATOM 4035 O O . VAL B 1 196 ? -11.273 -17.703 -11.68 1 96.81 196 VAL B O 1
ATOM 4038 N N . ASN B 1 197 ? -13.008 -16.422 -11.133 1 95.12 197 ASN B N 1
ATOM 4039 C CA . ASN B 1 197 ? -12.703 -15.383 -12.109 1 95.12 197 ASN B CA 1
ATOM 4040 C C . ASN B 1 197 ? -11.922 -14.227 -11.477 1 95.12 197 ASN B C 1
ATOM 4042 O O . ASN B 1 197 ? -12.516 -13.297 -10.938 1 95.12 197 ASN B O 1
ATOM 4046 N N . LEU B 1 198 ? -10.625 -14.297 -11.609 1 96.31 198 LEU B N 1
ATOM 4047 C CA . LEU B 1 198 ? -9.742 -13.312 -10.977 1 96.31 198 LEU B CA 1
ATOM 4048 C C . LEU B 1 198 ? -9.992 -11.922 -11.539 1 96.31 198 LEU B C 1
ATOM 4050 O O . LEU B 1 198 ? -10.141 -11.75 -12.758 1 96.31 198 LEU B O 1
ATOM 4054 N N . SER B 1 199 ? -10.109 -10.898 -10.672 1 92.94 199 SER B N 1
ATOM 4055 C CA . SER B 1 199 ? -10.289 -9.508 -11.07 1 92.94 199 SER B CA 1
ATOM 4056 C C . SER B 1 199 ? -9.312 -8.586 -10.344 1 92.94 199 SER B C 1
ATOM 4058 O O . SER B 1 199 ? -8.625 -9.023 -9.414 1 92.94 199 SER B O 1
ATOM 4060 N N . GLY B 1 200 ? -9.188 -7.312 -10.844 1 93.25 200 GLY B N 1
ATOM 4061 C CA . GLY B 1 200 ? -8.289 -6.363 -10.203 1 93.25 200 GLY B CA 1
ATOM 4062 C C . GLY B 1 200 ? -6.828 -6.707 -10.391 1 93.25 200 GLY B C 1
ATOM 4063 O O . GLY B 1 200 ? -6.035 -6.605 -9.453 1 93.25 200 GLY B O 1
ATOM 4064 N N . ILE B 1 201 ? -6.434 -7.07 -11.578 1 95.75 201 ILE B N 1
ATOM 4065 C CA . ILE B 1 201 ? -5.137 -7.684 -11.836 1 95.75 201 ILE B CA 1
ATOM 4066 C C . ILE B 1 201 ? -4.094 -6.594 -12.086 1 95.75 201 ILE B C 1
ATOM 4068 O O . ILE B 1 201 ? -4.301 -5.703 -12.914 1 95.75 201 ILE B O 1
ATOM 4072 N N . PHE B 1 202 ? -3.07 -6.594 -11.305 1 96.31 202 PHE B N 1
ATOM 4073 C CA . PHE B 1 202 ? -1.816 -5.898 -11.578 1 96.31 202 PHE B CA 1
ATOM 4074 C C . PHE B 1 202 ? -0.749 -6.879 -12.047 1 96.31 202 PHE B C 1
ATOM 4076 O O . PHE B 1 202 ? -0.166 -7.605 -11.242 1 96.31 202 PHE B O 1
ATOM 4083 N N . ASP B 1 203 ? -0.45 -6.906 -13.312 1 96.56 203 ASP B N 1
ATOM 4084 C CA . ASP B 1 203 ? 0.538 -7.824 -13.867 1 96.56 203 ASP B CA 1
ATOM 4085 C C . ASP B 1 203 ? 1.921 -7.18 -13.922 1 96.56 203 ASP B C 1
ATOM 4087 O O . ASP B 1 203 ? 2.156 -6.266 -14.711 1 96.56 203 ASP B O 1
ATOM 4091 N N . THR B 1 204 ? 2.807 -7.672 -13.172 1 96.81 204 THR B N 1
ATOM 4092 C CA . THR B 1 204 ? 4.125 -7.059 -13.047 1 96.81 204 THR B CA 1
ATOM 4093 C C . THR B 1 204 ? 4.895 -7.156 -14.359 1 96.81 204 THR B C 1
ATOM 4095 O O . THR B 1 204 ? 5.734 -6.309 -14.656 1 96.81 204 THR B O 1
ATOM 4098 N N . PHE B 1 205 ? 4.641 -8.227 -15.188 1 94.25 205 PHE B N 1
ATOM 4099 C CA . PHE B 1 205 ? 5.312 -8.305 -16.484 1 94.25 205 PHE B CA 1
ATOM 4100 C C . PHE B 1 205 ? 4.816 -7.211 -17.422 1 94.25 205 PHE B C 1
ATOM 4102 O O . PHE B 1 205 ? 5.613 -6.578 -18.109 1 94.25 205 PHE B O 1
ATOM 4109 N N . VAL B 1 206 ? 3.518 -7 -17.422 1 91.88 206 VAL B N 1
ATOM 4110 C CA . VAL B 1 206 ? 2.945 -5.934 -18.234 1 91.88 206 VAL B CA 1
ATOM 4111 C C . VAL B 1 206 ? 3.512 -4.586 -17.781 1 91.88 206 VAL B C 1
ATOM 4113 O O . VAL B 1 206 ? 3.887 -3.756 -18.609 1 91.88 206 VAL B O 1
ATOM 4116 N N . ALA B 1 207 ? 3.555 -4.387 -16.469 1 93.44 207 ALA B N 1
ATOM 4117 C CA . ALA B 1 207 ? 4.117 -3.15 -15.938 1 93.44 207 ALA B CA 1
ATOM 4118 C C . ALA B 1 207 ? 5.574 -2.98 -16.359 1 93.44 207 ALA B C 1
ATOM 4120 O O . ALA B 1 207 ? 5.988 -1.887 -16.75 1 93.44 207 ALA B O 1
ATOM 4121 N N . TYR B 1 208 ? 6.363 -4.066 -16.25 1 91.38 208 TYR B N 1
ATOM 4122 C CA . TYR B 1 208 ? 7.766 -4.059 -16.656 1 91.38 208 TYR B CA 1
ATOM 4123 C C . TYR B 1 208 ? 7.918 -3.65 -18.109 1 91.38 208 TYR B C 1
ATOM 4125 O O . TYR B 1 208 ? 8.758 -2.811 -18.438 1 91.38 208 TYR B O 1
ATOM 4133 N N . CYS B 1 209 ? 7.094 -4.215 -18.938 1 89.44 209 CYS B N 1
ATOM 4134 C CA . CYS B 1 209 ? 7.129 -3.906 -20.359 1 89.44 209 CYS B CA 1
ATOM 4135 C C . CYS B 1 209 ? 6.828 -2.434 -20.609 1 89.44 209 CYS B C 1
ATOM 4137 O O . CYS B 1 209 ? 7.484 -1.789 -21.422 1 89.44 209 CYS B O 1
ATOM 4139 N N . LEU B 1 210 ? 5.832 -1.924 -19.922 1 86.06 210 LEU B N 1
ATOM 4140 C CA . LEU B 1 210 ? 5.391 -0.544 -20.078 1 86.06 210 LEU B CA 1
ATOM 4141 C C . LEU B 1 210 ? 6.516 0.431 -19.75 1 86.06 210 LEU B C 1
ATOM 4143 O O . LEU B 1 210 ? 6.691 1.438 -20.453 1 86.06 210 LEU B O 1
ATOM 4147 N N . VAL B 1 211 ? 7.34 0.113 -18.734 1 87.19 211 VAL B N 1
ATOM 4148 C CA . VAL B 1 211 ? 8.305 1.093 -18.25 1 87.19 211 VAL B CA 1
ATOM 4149 C C . VAL B 1 211 ? 9.656 0.872 -18.922 1 87.19 211 VAL B C 1
ATOM 4151 O O . VAL B 1 211 ? 10.469 1.797 -19.031 1 87.19 211 VAL B O 1
ATOM 4154 N N . SER B 1 212 ? 9.984 -0.328 -19.359 1 85.69 212 SER B N 1
ATOM 4155 C CA . SER B 1 212 ? 11.281 -0.646 -19.953 1 85.69 212 SER B CA 1
ATOM 4156 C C . SER B 1 212 ? 11.211 -0.624 -21.469 1 85.69 212 SER B C 1
ATOM 4158 O O . SER B 1 212 ? 12.242 -0.607 -22.141 1 85.69 212 SER B O 1
ATOM 4160 N N . ASP B 1 213 ? 10.055 -0.708 -22.031 1 82.94 213 ASP B N 1
ATOM 4161 C CA . ASP B 1 213 ? 9.828 -0.844 -23.453 1 82.94 213 ASP B CA 1
ATOM 4162 C C . ASP B 1 213 ? 10.461 -2.127 -24 1 82.94 213 ASP B C 1
ATOM 4164 O O . ASP B 1 213 ? 10.875 -2.184 -25.156 1 82.94 213 ASP B O 1
ATOM 4168 N N . ASP B 1 214 ? 10.742 -3.129 -23.156 1 84.81 214 ASP B N 1
ATOM 4169 C CA . ASP B 1 214 ? 11.219 -4.469 -23.484 1 84.81 214 ASP B CA 1
ATOM 4170 C C . ASP B 1 214 ? 10.102 -5.5 -23.328 1 84.81 214 ASP B C 1
ATOM 4172 O O . ASP B 1 214 ? 9.625 -5.758 -22.219 1 84.81 214 ASP B O 1
ATOM 4176 N N . LYS B 1 215 ? 9.734 -6.137 -24.406 1 85 215 LYS B N 1
ATOM 4177 C CA . LYS B 1 215 ? 8.602 -7.059 -24.391 1 85 215 LYS B CA 1
ATOM 4178 C C . LYS B 1 215 ? 9.078 -8.508 -24.375 1 85 215 LYS B C 1
ATOM 4180 O O . LYS B 1 215 ? 8.273 -9.438 -24.516 1 85 215 LYS B O 1
ATOM 4185 N N . THR B 1 216 ? 10.406 -8.711 -24.219 1 88.5 216 THR B N 1
ATOM 4186 C CA . THR B 1 216 ? 10.945 -10.062 -24.125 1 88.5 216 THR B CA 1
ATOM 4187 C C . THR B 1 216 ? 10.414 -10.766 -22.875 1 88.5 216 THR B C 1
ATOM 4189 O O . THR B 1 216 ? 10.391 -10.195 -21.797 1 88.5 216 THR B O 1
ATOM 4192 N N . HIS B 1 217 ? 9.961 -11.938 -23.125 1 89.06 217 HIS B N 1
ATOM 4193 C CA . HIS B 1 217 ? 9.422 -12.703 -22.016 1 89.06 217 HIS B CA 1
ATOM 4194 C C . HIS B 1 217 ? 10.453 -12.852 -20.906 1 89.06 217 HIS B C 1
ATOM 4196 O O . HIS B 1 217 ? 11.633 -13.086 -21.172 1 89.06 217 HIS B O 1
ATOM 4202 N N . ARG B 1 218 ? 9.961 -12.703 -19.672 1 92.5 218 ARG B N 1
ATOM 4203 C CA . ARG B 1 218 ? 10.797 -12.852 -18.484 1 92.5 218 ARG B CA 1
ATOM 4204 C C . ARG B 1 218 ? 10.016 -13.508 -17.359 1 92.5 218 ARG B C 1
ATOM 4206 O O . ARG B 1 218 ? 8.836 -13.219 -17.156 1 92.5 218 ARG B O 1
ATOM 4213 N N . SER B 1 219 ? 10.75 -14.367 -16.719 1 95.31 219 SER B N 1
ATOM 4214 C CA . SER B 1 219 ? 10.172 -14.945 -15.508 1 95.31 219 SER B CA 1
ATOM 4215 C C . SER B 1 219 ? 10.102 -13.922 -14.383 1 95.31 219 SER B C 1
ATOM 4217 O O . SER B 1 219 ? 10.703 -12.844 -14.469 1 95.31 219 SER B O 1
ATOM 4219 N N . LEU B 1 220 ? 9.305 -14.227 -13.391 1 96.88 220 LEU B N 1
ATOM 4220 C CA . LEU B 1 220 ? 9.227 -13.367 -12.211 1 96.88 220 LEU B CA 1
ATOM 4221 C C . LEU B 1 220 ? 10.609 -13.133 -11.617 1 96.88 220 LEU B C 1
ATOM 4223 O O . LEU B 1 220 ? 10.984 -12 -11.328 1 96.88 220 LEU B O 1
ATOM 4227 N N . GLU B 1 221 ? 11.406 -14.227 -11.477 1 95.31 221 GLU B N 1
ATOM 4228 C CA . GLU B 1 221 ? 12.734 -14.156 -10.875 1 95.31 221 GLU B CA 1
ATOM 4229 C C . GLU B 1 221 ? 13.664 -13.273 -11.695 1 95.31 221 GLU B C 1
ATOM 4231 O O . GLU B 1 221 ? 14.414 -12.461 -11.141 1 95.31 221 GLU B O 1
ATOM 4236 N N . GLU B 1 222 ? 13.586 -13.391 -12.961 1 94.38 222 GLU B N 1
ATOM 4237 C CA . GLU B 1 222 ? 14.406 -12.555 -13.844 1 94.38 222 GLU B CA 1
ATOM 4238 C C . GLU B 1 222 ? 14.016 -11.086 -13.727 1 94.38 222 GLU B C 1
ATOM 4240 O O . GLU B 1 222 ? 14.883 -10.211 -13.719 1 94.38 222 GLU B O 1
ATOM 4245 N N . THR B 1 223 ? 12.711 -10.867 -13.703 1 95.25 223 THR B N 1
ATOM 4246 C CA . THR B 1 223 ? 12.227 -9.492 -13.602 1 95.25 223 THR B CA 1
ATOM 4247 C C . THR B 1 223 ? 12.656 -8.867 -12.273 1 95.25 223 THR B C 1
ATOM 4249 O O . THR B 1 223 ? 13.039 -7.699 -12.227 1 95.25 223 THR B O 1
ATOM 4252 N N . ILE B 1 224 ? 12.539 -9.656 -11.195 1 95 224 ILE B N 1
ATOM 4253 C CA . ILE B 1 224 ? 12.969 -9.211 -9.875 1 95 224 ILE B CA 1
ATOM 4254 C C . ILE B 1 224 ? 14.461 -8.898 -9.891 1 95 224 ILE B C 1
ATOM 4256 O O . ILE B 1 224 ? 14.898 -7.887 -9.344 1 95 224 ILE B O 1
ATOM 4260 N N . GLN B 1 225 ? 15.25 -9.727 -10.531 1 91.88 225 GLN B N 1
ATOM 4261 C CA . GLN B 1 225 ? 16.688 -9.484 -10.656 1 91.88 225 GLN B CA 1
ATOM 4262 C C . GLN B 1 225 ? 16.969 -8.172 -11.383 1 91.88 225 GLN B C 1
ATOM 4264 O O . GLN B 1 225 ? 17.75 -7.348 -10.914 1 91.88 225 GLN B O 1
ATOM 4269 N N . ASP B 1 226 ? 16.281 -7.953 -12.406 1 89.38 226 ASP B N 1
ATOM 4270 C CA . ASP B 1 226 ? 16.516 -6.793 -13.266 1 89.38 226 ASP B CA 1
ATOM 4271 C C . ASP B 1 226 ? 16.062 -5.508 -12.578 1 89.38 226 ASP B C 1
ATOM 4273 O O . ASP B 1 226 ? 16.625 -4.434 -12.828 1 89.38 226 ASP B O 1
ATOM 4277 N N . THR B 1 227 ? 15.062 -5.641 -11.758 1 89.62 227 THR B N 1
ATOM 4278 C CA . THR B 1 227 ? 14.438 -4.438 -11.227 1 89.62 227 THR B CA 1
ATOM 4279 C C . THR B 1 227 ? 14.898 -4.176 -9.797 1 89.62 227 THR B C 1
ATOM 4281 O O . THR B 1 227 ? 15.18 -3.031 -9.43 1 89.62 227 THR B O 1
ATOM 4284 N N . LEU B 1 228 ? 14.977 -5.199 -9 1 89.75 228 LEU B N 1
ATOM 4285 C CA . LEU B 1 228 ? 15.289 -5.051 -7.582 1 89.75 228 LEU B CA 1
ATOM 4286 C C . LEU B 1 228 ? 16.719 -5.492 -7.289 1 89.75 228 LEU B C 1
ATOM 4288 O O . LEU B 1 228 ? 17.141 -5.508 -6.129 1 89.75 228 LEU B O 1
ATOM 4292 N N . ASN B 1 229 ? 17.438 -5.926 -8.242 1 88.12 229 ASN B N 1
ATOM 4293 C CA . ASN B 1 229 ? 18.828 -6.332 -8.141 1 88.12 229 ASN B CA 1
ATOM 4294 C C . ASN B 1 229 ? 19 -7.484 -7.16 1 88.12 229 ASN B C 1
ATOM 4296 O O . ASN B 1 229 ? 19.953 -7.488 -6.363 1 88.12 229 ASN B O 1
ATOM 4300 N N . MET B 1 230 ? 18.031 -8.297 -7.152 1 89.19 230 MET B N 1
ATOM 4301 C CA . MET B 1 230 ? 18.141 -9.547 -6.402 1 89.19 230 MET B CA 1
ATOM 4302 C C . MET B 1 230 ? 18.641 -10.672 -7.297 1 89.19 230 MET B C 1
ATOM 4304 O O . MET B 1 230 ? 18 -11 -8.305 1 89.19 230 MET B O 1
ATOM 4308 N N . PRO B 1 231 ? 19.781 -11.234 -6.98 1 87.38 231 PRO B N 1
ATOM 4309 C CA . PRO B 1 231 ? 20.312 -12.273 -7.859 1 87.38 231 PRO B CA 1
ATOM 4310 C C . PRO B 1 231 ? 19.422 -13.508 -7.918 1 87.38 231 PRO B C 1
ATOM 4312 O O . PRO B 1 231 ? 18.734 -13.82 -6.945 1 87.38 231 PRO B O 1
ATOM 4315 N N . LEU B 1 232 ? 19.469 -14.242 -9.023 1 90.5 232 LEU B N 1
ATOM 4316 C CA . LEU B 1 232 ? 18.672 -15.453 -9.219 1 90.5 232 LEU B CA 1
ATOM 4317 C C . LEU B 1 232 ? 18.984 -16.484 -8.141 1 90.5 232 LEU B C 1
ATOM 4319 O O . LEU B 1 232 ? 18.125 -17.281 -7.773 1 90.5 232 LEU B O 1
ATOM 4323 N N . THR B 1 233 ? 20.141 -16.453 -7.609 1 88.19 233 THR B N 1
ATOM 4324 C CA . THR B 1 233 ? 20.562 -17.406 -6.586 1 88.19 233 THR B CA 1
ATOM 4325 C C . THR B 1 233 ? 19.766 -17.203 -5.305 1 88.19 233 THR B C 1
ATOM 4327 O O . THR B 1 233 ? 19.719 -18.094 -4.449 1 88.19 233 THR B O 1
ATOM 4330 N N . TYR B 1 234 ? 19.156 -16.016 -5.18 1 89.31 234 TYR B N 1
ATOM 4331 C CA . TYR B 1 234 ? 18.328 -15.719 -4.023 1 89.31 234 TYR B CA 1
ATOM 4332 C C . TYR B 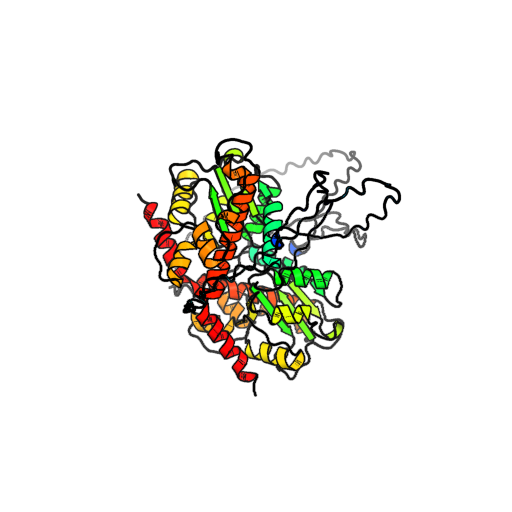1 234 ? 17.078 -16.594 -4.016 1 89.31 234 TYR B C 1
ATOM 4334 O O . TYR B 1 234 ? 16.438 -16.766 -2.975 1 89.31 234 TYR B O 1
ATOM 4342 N N . PHE B 1 235 ? 16.734 -17.172 -5.152 1 92.06 235 PHE B N 1
ATOM 4343 C CA . PHE B 1 235 ? 15.539 -17.984 -5.285 1 92.06 235 PHE B CA 1
ATOM 4344 C C . PHE B 1 235 ? 15.891 -19.469 -5.324 1 92.06 235 PHE B C 1
ATOM 4346 O O . PHE B 1 235 ? 15.078 -20.297 -5.754 1 92.06 235 PHE B O 1
ATOM 4353 N N . GLU B 1 236 ? 17.062 -19.75 -4.973 1 88.19 236 GLU B N 1
ATOM 4354 C CA . GLU B 1 236 ? 17.531 -21.141 -4.926 1 88.19 236 GLU B CA 1
ATOM 4355 C C . GLU B 1 236 ? 18.281 -21.422 -3.633 1 88.19 236 GLU B C 1
ATOM 4357 O O . GLU B 1 236 ? 19.031 -20.562 -3.137 1 88.19 236 GLU B O 1
ATOM 4362 N N . THR B 1 237 ? 17.969 -22.547 -3.025 1 85.94 237 THR B N 1
ATOM 4363 C CA . THR B 1 237 ? 18.75 -23.062 -1.903 1 85.94 237 THR B CA 1
ATOM 4364 C C . THR B 1 237 ? 19.281 -24.453 -2.209 1 85.94 237 THR B C 1
ATOM 4366 O O . THR B 1 237 ? 18.859 -25.094 -3.178 1 85.94 237 THR B O 1
ATOM 4369 N N . GLU B 1 238 ? 20.297 -24.859 -1.401 1 87.44 238 GLU B N 1
ATOM 4370 C CA . GLU B 1 238 ? 20.812 -26.219 -1.56 1 87.44 238 GLU B CA 1
ATOM 4371 C C . GLU B 1 238 ? 19.703 -27.25 -1.453 1 87.44 238 GLU B C 1
ATOM 4373 O O . GLU B 1 238 ? 19.672 -28.219 -2.207 1 87.44 238 GLU B O 1
ATOM 4378 N N . GLU B 1 239 ? 18.812 -27 -0.608 1 90.12 239 GLU B N 1
ATOM 4379 C CA . GLU B 1 239 ? 17.719 -27.938 -0.385 1 90.12 239 GLU B CA 1
ATOM 4380 C C . GLU B 1 239 ? 16.797 -28.016 -1.606 1 90.12 239 GLU B C 1
ATOM 4382 O O . GLU B 1 239 ? 16.391 -29.094 -2.016 1 90.12 239 GLU B O 1
ATOM 4387 N N . THR B 1 240 ? 16.5 -26.875 -2.18 1 90.19 240 THR B N 1
ATOM 4388 C CA . THR B 1 240 ? 15.609 -26.875 -3.33 1 90.19 240 THR B CA 1
ATOM 4389 C C . THR B 1 240 ? 16.328 -27.391 -4.574 1 90.19 240 THR B C 1
ATOM 4391 O O . THR B 1 240 ? 15.695 -27.922 -5.488 1 90.19 240 THR B O 1
ATOM 4394 N N . ARG B 1 241 ? 17.625 -27.328 -4.609 1 89.19 241 ARG B N 1
ATOM 4395 C CA . ARG B 1 241 ? 18.406 -27.844 -5.727 1 89.19 241 ARG B CA 1
ATOM 4396 C C . ARG B 1 241 ? 18.453 -29.359 -5.695 1 89.19 241 ARG B C 1
ATOM 4398 O O . ARG B 1 241 ? 18.359 -30.016 -6.738 1 89.19 241 ARG B O 1
ATOM 4405 N N . THR B 1 242 ? 18.562 -29.859 -4.512 1 92.06 242 THR B N 1
ATOM 4406 C CA . THR B 1 242 ? 18.75 -31.297 -4.359 1 92.06 242 THR B CA 1
ATOM 4407 C C . THR B 1 242 ? 17.406 -32.031 -4.273 1 92.06 242 THR B C 1
ATOM 4409 O O . THR B 1 242 ? 17.328 -33.219 -4.457 1 92.06 242 THR B O 1
ATOM 4412 N N . ASN B 1 243 ? 16.406 -31.281 -3.959 1 92.56 243 ASN B N 1
ATOM 4413 C CA . ASN B 1 243 ? 15.062 -31.828 -3.85 1 92.56 243 ASN B CA 1
ATOM 4414 C C . ASN B 1 243 ? 14.078 -31.078 -4.734 1 92.56 243 ASN B C 1
ATOM 4416 O O . ASN B 1 243 ? 13.492 -30.078 -4.316 1 92.56 243 ASN B O 1
ATOM 4420 N N . PRO B 1 244 ? 13.883 -31.625 -5.863 1 92.31 244 PRO B N 1
ATOM 4421 C CA . PRO B 1 244 ? 12.961 -30.938 -6.773 1 92.31 244 PRO B CA 1
ATOM 4422 C C . PRO B 1 244 ? 11.578 -30.734 -6.164 1 92.31 244 PRO B C 1
ATOM 4424 O O . PRO B 1 244 ? 11.164 -31.5 -5.289 1 92.31 244 PRO B O 1
ATOM 4427 N N . PHE B 1 245 ? 10.875 -29.703 -6.648 1 92.69 245 PHE B N 1
ATOM 4428 C CA . PHE B 1 245 ? 9.539 -29.391 -6.156 1 92.69 245 PHE B CA 1
ATOM 4429 C C . PHE B 1 245 ? 8.555 -30.484 -6.543 1 92.69 245 PHE B C 1
ATOM 4431 O O . PHE B 1 245 ? 8.422 -30.812 -7.723 1 92.69 245 PHE B O 1
ATOM 4438 N N . THR B 1 246 ? 7.953 -31.109 -5.625 1 94.81 246 THR B N 1
ATOM 4439 C CA . THR B 1 246 ? 6.875 -32.062 -5.797 1 94.81 246 THR B CA 1
ATOM 4440 C C . THR B 1 246 ? 5.547 -31.5 -5.312 1 94.81 246 THR B C 1
ATOM 4442 O O . THR B 1 246 ? 5.137 -31.75 -4.176 1 94.81 246 THR B O 1
ATOM 4445 N N . PRO B 1 247 ? 4.82 -30.875 -6.176 1 95.56 247 PRO B N 1
ATOM 4446 C CA . PRO B 1 247 ? 3.684 -30.047 -5.758 1 95.56 247 PRO B CA 1
ATOM 4447 C C . PRO B 1 247 ? 2.561 -30.875 -5.129 1 95.56 247 PRO B C 1
ATOM 4449 O O . PRO B 1 247 ? 1.745 -30.328 -4.375 1 95.56 247 PRO B O 1
ATOM 4452 N N . TYR B 1 248 ? 2.549 -32.188 -5.363 1 96.44 248 TYR B N 1
ATOM 4453 C CA . TYR B 1 248 ? 1.372 -32.969 -4.949 1 96.44 248 TYR B CA 1
ATOM 4454 C C . TYR B 1 248 ? 1.726 -33.969 -3.857 1 96.44 248 TYR B C 1
ATOM 4456 O O . TYR B 1 248 ? 0.865 -34.719 -3.393 1 96.44 248 TYR B O 1
ATOM 4464 N N . LYS B 1 249 ? 2.928 -34 -3.479 1 95.94 249 LYS B N 1
ATOM 4465 C CA . LYS B 1 249 ? 3.342 -34.812 -2.344 1 95.94 249 LYS B CA 1
ATOM 4466 C C . LYS B 1 249 ? 3.268 -34 -1.04 1 95.94 249 LYS B C 1
ATOM 4468 O O . LYS B 1 249 ? 3.641 -32.844 -0.998 1 95.94 249 LYS B O 1
ATOM 4473 N N . ARG B 1 250 ? 2.822 -34.719 0.024 1 96.69 250 ARG B N 1
ATOM 4474 C CA . ARG B 1 250 ? 2.74 -34.094 1.342 1 96.69 250 ARG B CA 1
ATOM 4475 C C . ARG B 1 250 ? 3.475 -34.938 2.389 1 96.69 250 ARG B C 1
ATOM 4477 O O . ARG B 1 250 ? 3.502 -36.156 2.301 1 96.69 250 ARG B O 1
ATOM 4484 N N . PRO B 1 251 ? 4.035 -34.188 3.344 1 96 251 PRO B N 1
ATOM 4485 C CA . PRO B 1 251 ? 4.059 -32.719 3.537 1 96 251 PRO B CA 1
ATOM 4486 C C . PRO B 1 251 ? 5.008 -32.031 2.568 1 96 251 PRO B C 1
ATOM 4488 O O . PRO B 1 251 ? 5.992 -32.625 2.119 1 96 251 PRO B O 1
ATOM 4491 N N . LEU B 1 252 ? 4.656 -30.797 2.195 1 96.81 252 LEU B N 1
ATOM 4492 C CA . LEU B 1 252 ? 5.594 -30 1.413 1 96.81 252 LEU B CA 1
ATOM 4493 C C . LEU B 1 252 ? 6.828 -29.656 2.234 1 96.81 252 LEU B C 1
ATOM 4495 O O . LEU B 1 252 ? 6.727 -29.375 3.43 1 96.81 252 LEU B O 1
ATOM 4499 N N . MET B 1 253 ? 7.902 -29.609 1.5 1 95.38 253 MET B N 1
ATOM 4500 C CA . MET B 1 253 ? 9.141 -29.219 2.172 1 95.38 253 MET B CA 1
ATOM 4501 C C . MET B 1 253 ? 9.102 -27.734 2.551 1 95.38 253 MET B C 1
ATOM 4503 O O . MET B 1 253 ? 8.656 -26.906 1.762 1 95.38 253 MET B O 1
ATOM 4507 N N . ASN B 1 254 ? 9.602 -27.422 3.738 1 95.56 254 ASN B N 1
ATOM 4508 C CA . ASN B 1 254 ? 9.633 -26.047 4.227 1 95.56 254 ASN B CA 1
ATOM 4509 C C . ASN B 1 254 ? 10.422 -25.141 3.289 1 95.56 254 ASN B C 1
ATOM 4511 O O . ASN B 1 254 ? 10.086 -23.969 3.125 1 95.56 254 ASN B O 1
ATOM 4515 N N . ALA B 1 255 ? 11.477 -25.688 2.699 1 94.62 255 ALA B N 1
ATOM 4516 C CA . ALA B 1 255 ? 12.305 -24.906 1.787 1 94.62 255 ALA B CA 1
ATOM 4517 C C . ALA B 1 255 ? 11.484 -24.375 0.619 1 94.62 255 ALA B C 1
ATOM 4519 O O . ALA B 1 255 ? 11.672 -23.219 0.2 1 94.62 255 ALA B O 1
ATOM 4520 N N . TRP B 1 256 ? 10.594 -25.172 0.148 1 96.75 256 TRP B N 1
ATOM 4521 C CA . TRP B 1 256 ? 9.75 -24.75 -0.971 1 96.75 256 TRP B CA 1
ATOM 4522 C C . TRP B 1 256 ? 8.695 -23.75 -0.516 1 96.75 256 TRP B C 1
ATOM 4524 O O . TRP B 1 256 ? 8.406 -22.781 -1.226 1 96.75 256 TRP B O 1
ATOM 4534 N N . LEU B 1 257 ? 8.18 -23.984 0.707 1 97.81 257 LEU B N 1
ATOM 4535 C CA . LEU B 1 257 ? 7.219 -23.031 1.257 1 97.81 257 LEU B CA 1
ATOM 4536 C C . LEU B 1 257 ? 7.863 -21.672 1.454 1 97.81 257 LEU B C 1
ATOM 4538 O O . LEU B 1 257 ? 7.266 -20.641 1.117 1 97.81 257 LEU B O 1
ATOM 4542 N N . SER B 1 258 ? 9.023 -21.672 1.916 1 96.62 258 SER B N 1
ATOM 4543 C CA . SER B 1 258 ? 9.766 -20.422 2.107 1 96.62 258 SER B CA 1
ATOM 4544 C C . SER B 1 258 ? 10.031 -19.734 0.779 1 96.62 258 SER B C 1
ATOM 4546 O O . SER B 1 258 ? 9.945 -18.5 0.686 1 96.62 258 SER B O 1
ATOM 4548 N N . LEU B 1 259 ? 10.391 -20.516 -0.188 1 96.69 259 LEU B N 1
ATOM 4549 C CA . LEU B 1 259 ? 10.656 -19.953 -1.51 1 96.69 259 LEU B CA 1
ATOM 4550 C C . LEU B 1 259 ? 9.398 -19.344 -2.105 1 96.69 259 LEU B C 1
ATOM 4552 O O . LEU B 1 259 ? 9.445 -18.266 -2.713 1 96.69 259 LEU B O 1
ATOM 4556 N N . ILE B 1 260 ? 8.289 -20 -1.93 1 97.81 260 ILE B N 1
ATOM 4557 C CA . ILE B 1 260 ? 7.012 -19.5 -2.418 1 97.81 260 ILE B CA 1
ATOM 4558 C C . ILE B 1 260 ? 6.668 -18.188 -1.705 1 97.81 260 ILE B C 1
ATOM 4560 O O . ILE B 1 260 ? 6.238 -17.219 -2.34 1 97.81 260 ILE B O 1
ATOM 4564 N N . ALA B 1 261 ? 6.863 -18.156 -0.418 1 98 261 ALA B N 1
ATOM 4565 C CA . ALA B 1 261 ? 6.641 -16.953 0.364 1 98 261 ALA B CA 1
ATOM 4566 C C . ALA B 1 261 ? 7.539 -15.812 -0.12 1 98 261 ALA B C 1
ATOM 4568 O O . ALA B 1 261 ? 7.082 -14.68 -0.277 1 98 261 ALA B O 1
ATOM 4569 N N . LYS B 1 262 ? 8.766 -16.141 -0.371 1 96.31 262 LYS B N 1
ATOM 4570 C CA . LYS B 1 262 ? 9.742 -15.18 -0.856 1 96.31 262 LYS B CA 1
ATOM 4571 C C . LYS B 1 262 ? 9.312 -14.586 -2.197 1 96.31 262 LYS B C 1
ATOM 4573 O O . LYS B 1 262 ? 9.375 -13.375 -2.393 1 96.31 262 LYS B O 1
ATOM 4578 N N . LYS B 1 263 ? 8.922 -15.414 -3.039 1 97.31 263 LYS B N 1
ATOM 4579 C CA . LYS B 1 263 ? 8.461 -14.984 -4.355 1 97.31 263 LYS B CA 1
ATOM 4580 C C . LYS B 1 263 ? 7.258 -14.055 -4.242 1 97.31 263 LYS B C 1
ATOM 4582 O O . LYS B 1 263 ? 7.184 -13.039 -4.93 1 97.31 263 LYS B O 1
ATOM 4587 N N . ALA B 1 264 ? 6.328 -14.414 -3.379 1 98.19 264 ALA B N 1
ATOM 4588 C CA . ALA B 1 264 ? 5.125 -13.602 -3.209 1 98.19 264 ALA B CA 1
ATOM 4589 C C . ALA B 1 264 ? 5.473 -12.211 -2.691 1 98.19 264 ALA B C 1
ATOM 4591 O O . ALA B 1 264 ? 4.977 -11.211 -3.215 1 98.19 264 ALA B O 1
ATOM 4592 N N . LEU B 1 265 ? 6.305 -12.164 -1.764 1 96.06 265 LEU B N 1
ATOM 4593 C CA . LEU B 1 265 ? 6.684 -10.891 -1.163 1 96.06 265 LEU B CA 1
ATOM 4594 C C . LEU B 1 265 ? 7.434 -10.023 -2.164 1 96.06 265 LEU B C 1
ATOM 4596 O O . LEU B 1 265 ? 7.16 -8.82 -2.281 1 96.06 265 LEU B O 1
ATOM 4600 N N . LEU B 1 266 ? 8.352 -10.641 -2.859 1 95.88 266 LEU B N 1
ATOM 4601 C CA . LEU B 1 266 ? 9.164 -9.875 -3.805 1 95.88 266 LEU B CA 1
ATOM 4602 C C . LEU B 1 266 ? 8.328 -9.445 -5.008 1 95.88 266 LEU B C 1
ATOM 4604 O O . LEU B 1 266 ? 8.57 -8.383 -5.586 1 95.88 266 LEU B O 1
ATOM 4608 N N . GLN B 1 267 ? 7.363 -10.305 -5.375 1 97.88 267 GLN B N 1
ATOM 4609 C CA . GLN B 1 267 ? 6.422 -9.898 -6.414 1 97.88 267 GLN B CA 1
ATOM 4610 C C . GLN B 1 267 ? 5.66 -8.641 -6.008 1 97.88 267 GLN B C 1
ATOM 4612 O O . GLN B 1 267 ? 5.465 -7.738 -6.824 1 97.88 267 GLN B O 1
ATOM 4617 N N . LEU B 1 268 ? 5.223 -8.578 -4.758 1 95.81 268 LEU B N 1
ATOM 4618 C CA . LEU B 1 268 ? 4.531 -7.402 -4.238 1 95.81 268 LEU B CA 1
ATOM 4619 C C . LEU B 1 268 ? 5.449 -6.184 -4.258 1 95.81 268 LEU B C 1
ATOM 4621 O O . LEU B 1 268 ? 5.051 -5.113 -4.723 1 95.81 268 LEU B O 1
ATOM 4625 N N . LYS B 1 269 ? 6.648 -6.379 -3.791 1 91.5 269 LYS B N 1
ATOM 4626 C CA . LYS B 1 269 ? 7.625 -5.289 -3.764 1 91.5 269 LYS B CA 1
ATOM 4627 C C . LYS B 1 269 ? 7.938 -4.801 -5.176 1 91.5 269 LYS B C 1
ATOM 4629 O O . LYS B 1 269 ? 8.102 -3.598 -5.398 1 91.5 269 LYS B O 1
ATOM 4634 N N . LEU B 1 270 ? 8.102 -5.734 -6.055 1 94.44 270 LEU B N 1
ATOM 4635 C CA . LEU B 1 270 ? 8.352 -5.41 -7.457 1 94.44 270 LEU B CA 1
ATOM 4636 C C . LEU B 1 270 ? 7.27 -4.48 -7.996 1 94.44 270 LEU B C 1
ATOM 4638 O O . LEU B 1 270 ? 7.574 -3.469 -8.633 1 94.44 270 LEU B O 1
ATOM 4642 N N . ALA B 1 271 ? 5.984 -4.859 -7.746 1 94.94 271 ALA B N 1
ATOM 4643 C CA . ALA B 1 271 ? 4.863 -4.039 -8.203 1 94.94 271 ALA B CA 1
ATOM 4644 C C . ALA B 1 271 ? 4.938 -2.635 -7.609 1 94.94 271 ALA B C 1
ATOM 4646 O O . ALA B 1 271 ? 4.766 -1.644 -8.32 1 94.94 271 ALA B O 1
ATOM 4647 N N . GLU B 1 272 ? 5.141 -2.576 -6.324 1 89.12 272 GLU B N 1
ATOM 4648 C CA . GLU B 1 272 ? 5.227 -1.29 -5.641 1 89.12 272 GLU B CA 1
ATOM 4649 C C . GLU B 1 272 ? 6.336 -0.424 -6.23 1 89.12 272 GLU B C 1
ATOM 4651 O O . GLU B 1 272 ? 6.148 0.777 -6.438 1 89.12 272 GLU B O 1
ATOM 4656 N N . TYR B 1 273 ? 7.414 -1.039 -6.512 1 87.06 273 TYR B N 1
ATOM 4657 C CA . TYR B 1 273 ? 8.555 -0.311 -7.055 1 87.06 273 TYR B CA 1
ATOM 4658 C C . TYR B 1 273 ? 8.258 0.191 -8.461 1 87.06 273 TYR B C 1
ATOM 4660 O O . TYR B 1 273 ? 8.492 1.362 -8.773 1 87.06 273 TYR B O 1
ATOM 4668 N N . ILE B 1 274 ? 7.859 -0.749 -9.281 1 90.25 274 ILE B N 1
ATOM 4669 C CA . ILE B 1 274 ? 7.594 -0.347 -10.656 1 90.25 274 ILE B CA 1
ATOM 4670 C C . ILE B 1 274 ? 6.566 0.783 -10.68 1 90.25 274 ILE B C 1
ATOM 4672 O O . ILE B 1 274 ? 6.703 1.739 -11.445 1 90.25 274 ILE B O 1
ATOM 4676 N N . LEU B 1 275 ? 5.586 0.656 -9.812 1 89.81 275 LEU B N 1
ATOM 4677 C CA . LEU B 1 275 ? 4.508 1.634 -9.75 1 89.81 275 LEU B CA 1
ATOM 4678 C C . LEU B 1 275 ? 5.027 2.992 -9.297 1 89.81 275 LEU B C 1
ATOM 4680 O O . LEU B 1 275 ? 4.883 3.988 -10.008 1 89.81 275 LEU B O 1
ATOM 4684 N N . HIS B 1 276 ? 5.645 3.062 -8.125 1 84.56 276 HIS B N 1
ATOM 4685 C CA . HIS B 1 276 ? 5.957 4.328 -7.465 1 84.56 276 HIS B CA 1
ATOM 4686 C C . HIS B 1 276 ? 7.277 4.898 -7.973 1 84.56 276 HIS B C 1
ATOM 4688 O O . HIS B 1 276 ? 7.516 6.105 -7.871 1 84.56 276 HIS B O 1
ATOM 4694 N N . LYS B 1 277 ? 8.086 4.137 -8.578 1 78.25 277 LYS B N 1
ATOM 4695 C CA . LYS B 1 277 ? 9.391 4.641 -8.992 1 78.25 277 LYS B CA 1
ATOM 4696 C C . LYS B 1 277 ? 9.422 4.895 -10.5 1 78.25 277 LYS B C 1
ATOM 4698 O O . LYS B 1 277 ? 10.156 5.766 -10.969 1 78.25 277 LYS B O 1
ATOM 4703 N N . ARG B 1 278 ? 8.609 4.117 -11.156 1 80.5 278 ARG B N 1
ATOM 4704 C CA . ARG B 1 278 ? 8.773 4.207 -12.609 1 80.5 278 ARG B CA 1
ATOM 4705 C C . ARG B 1 278 ? 7.48 4.664 -13.273 1 80.5 278 ARG B C 1
ATOM 4707 O O . ARG B 1 278 ? 7.473 5.66 -14 1 80.5 278 ARG B O 1
ATOM 4714 N N . MET B 1 279 ? 6.457 4.012 -12.977 1 85.56 279 MET B N 1
ATOM 4715 C CA . MET B 1 279 ? 5.203 4.324 -13.656 1 85.56 279 MET B CA 1
ATOM 4716 C C . MET B 1 279 ? 4.734 5.73 -13.312 1 85.56 279 MET B C 1
ATOM 4718 O O . MET B 1 279 ? 4.195 6.438 -14.164 1 85.56 279 MET B O 1
ATOM 4722 N N . LEU B 1 280 ? 4.977 6.121 -12.031 1 87.19 280 LEU B N 1
ATOM 4723 C CA . LEU B 1 280 ? 4.449 7.398 -11.562 1 87.19 280 LEU B CA 1
ATOM 4724 C C . LEU B 1 280 ? 5.559 8.438 -11.461 1 87.19 280 LEU B C 1
ATOM 4726 O O . LEU B 1 280 ? 5.43 9.422 -10.727 1 87.19 280 LEU B O 1
ATOM 4730 N N . LYS B 1 281 ? 6.621 8.219 -12.18 1 83.75 281 LYS B N 1
ATOM 4731 C CA . LYS B 1 281 ? 7.793 9.086 -12.109 1 83.75 281 LYS B CA 1
ATOM 4732 C C . LYS B 1 281 ? 7.426 10.531 -12.422 1 83.75 281 LYS B C 1
ATOM 4734 O O . LYS B 1 281 ? 7.809 11.453 -11.695 1 83.75 281 LYS B O 1
ATOM 4739 N N . ASN B 1 282 ? 6.688 10.742 -13.531 1 82.75 282 ASN B N 1
ATOM 4740 C CA . ASN B 1 282 ? 6.316 12.086 -13.938 1 82.75 282 ASN B CA 1
ATOM 4741 C C . ASN B 1 282 ? 5.375 12.742 -12.93 1 82.75 282 ASN B C 1
ATOM 4743 O O . ASN B 1 282 ? 5.484 13.938 -12.656 1 82.75 282 ASN B O 1
ATOM 4747 N N . PHE B 1 283 ? 4.52 11.953 -12.453 1 88.19 283 PHE B N 1
ATOM 4748 C CA . PHE B 1 283 ? 3.605 12.453 -11.438 1 88.19 283 PHE B CA 1
ATOM 4749 C C . PHE B 1 283 ? 4.371 12.922 -10.203 1 88.19 283 PHE B C 1
ATOM 4751 O O . PHE B 1 283 ? 4.133 14.016 -9.688 1 88.19 283 PHE B O 1
ATOM 4758 N N . TYR B 1 284 ? 5.27 12.164 -9.719 1 86.5 284 TYR B N 1
ATOM 4759 C CA . TYR B 1 284 ? 6.039 12.508 -8.531 1 86.5 284 TYR B CA 1
ATOM 4760 C C . TYR B 1 284 ? 6.914 13.734 -8.781 1 86.5 284 TYR B C 1
ATOM 4762 O O . TYR B 1 284 ? 7.086 14.57 -7.891 1 86.5 284 TYR B O 1
ATOM 4770 N N . HIS B 1 285 ? 7.477 13.797 -9.953 1 86.38 285 HIS B N 1
ATOM 4771 C CA . HIS B 1 285 ? 8.234 14.984 -10.32 1 86.38 285 HIS B CA 1
ATOM 4772 C C . HIS B 1 285 ? 7.359 16.234 -10.281 1 86.38 285 HIS B C 1
ATOM 4774 O O . HIS B 1 285 ? 7.777 17.281 -9.773 1 86.38 285 HIS B O 1
ATOM 4780 N N . HIS B 1 286 ? 6.16 16.125 -10.773 1 87.12 286 HIS B N 1
ATOM 4781 C CA . HIS B 1 286 ? 5.211 17.234 -10.75 1 87.12 286 HIS B CA 1
ATOM 4782 C C . HIS B 1 286 ? 4.859 17.625 -9.32 1 87.12 286 HIS B C 1
ATOM 4784 O O . HIS B 1 286 ? 4.816 18.812 -9 1 87.12 286 HIS B O 1
ATOM 4790 N N . CYS B 1 287 ? 4.621 16.641 -8.477 1 89.38 287 CYS B N 1
ATOM 4791 C CA . CYS B 1 287 ? 4.352 16.922 -7.074 1 89.38 287 CYS B CA 1
ATOM 4792 C C . CYS B 1 287 ? 5.512 17.672 -6.43 1 89.38 287 CYS B C 1
ATOM 4794 O O . CYS B 1 287 ? 5.305 18.609 -5.664 1 89.38 287 CYS B O 1
ATOM 4796 N N . GLU B 1 288 ? 6.695 17.203 -6.742 1 87.88 288 GLU B N 1
ATOM 4797 C CA . GLU B 1 288 ? 7.887 17.844 -6.195 1 87.88 288 GLU B CA 1
ATOM 4798 C C . GLU B 1 288 ? 7.973 19.312 -6.641 1 87.88 288 GLU B C 1
ATOM 4800 O O . GLU B 1 288 ? 8.289 20.188 -5.836 1 87.88 288 GLU B O 1
ATOM 4805 N N . GLN B 1 289 ? 7.699 19.562 -7.867 1 85.38 289 GLN B N 1
ATOM 4806 C CA . GLN B 1 289 ? 7.742 20.922 -8.406 1 85.38 289 GLN B CA 1
ATOM 4807 C C . GLN B 1 289 ? 6.703 21.812 -7.73 1 85.38 289 GLN B C 1
ATOM 4809 O O . GLN B 1 289 ? 7.012 22.938 -7.332 1 85.38 289 GLN B O 1
ATOM 4814 N N . ILE B 1 290 ? 5.531 21.297 -7.547 1 85.12 290 ILE B N 1
ATOM 4815 C CA . ILE B 1 290 ? 4.438 22.062 -6.961 1 85.12 290 ILE B CA 1
ATOM 4816 C C . ILE B 1 290 ? 4.723 22.328 -5.484 1 85.12 290 ILE B C 1
ATOM 4818 O O . ILE B 1 290 ? 4.398 23.391 -4.961 1 85.12 290 ILE B O 1
ATOM 4822 N N . SER B 1 291 ? 5.289 21.328 -4.844 1 87.75 291 SER B N 1
ATOM 4823 C CA . SER B 1 291 ? 5.527 21.406 -3.406 1 87.75 291 SER B CA 1
ATOM 4824 C C . SER B 1 291 ? 6.535 22.5 -3.08 1 87.75 291 SER B C 1
ATOM 4826 O O . SER B 1 291 ? 6.516 23.062 -1.982 1 87.75 291 SER B O 1
ATOM 4828 N N . ASN B 1 292 ? 7.402 22.859 -3.949 1 81.38 292 ASN B N 1
ATOM 4829 C CA . ASN B 1 292 ? 8.492 23.797 -3.686 1 81.38 292 ASN B CA 1
ATOM 4830 C C . ASN B 1 292 ? 8.164 25.188 -4.211 1 81.38 292 ASN B C 1
ATOM 4832 O O . ASN B 1 292 ? 9.023 26.078 -4.191 1 81.38 292 ASN B O 1
ATOM 4836 N N . THR B 1 293 ? 7.012 25.391 -4.707 1 70.06 293 THR B N 1
ATOM 4837 C CA . THR B 1 293 ? 6.645 26.672 -5.297 1 70.06 293 THR B CA 1
ATOM 4838 C C . THR B 1 293 ? 6.707 27.781 -4.254 1 70.06 293 THR B C 1
ATOM 4840 O O . THR B 1 293 ? 7.082 28.906 -4.57 1 70.06 293 THR B O 1
ATOM 4843 N N . TYR B 1 294 ? 6.402 27.562 -2.967 1 59.59 294 TYR B N 1
ATOM 4844 C CA . TYR B 1 294 ? 6.316 28.656 -2.008 1 59.59 294 TYR B CA 1
ATOM 4845 C C . TYR B 1 294 ? 7.477 28.594 -1.019 1 59.59 294 TYR B C 1
ATOM 4847 O O . TYR B 1 294 ? 7.555 29.42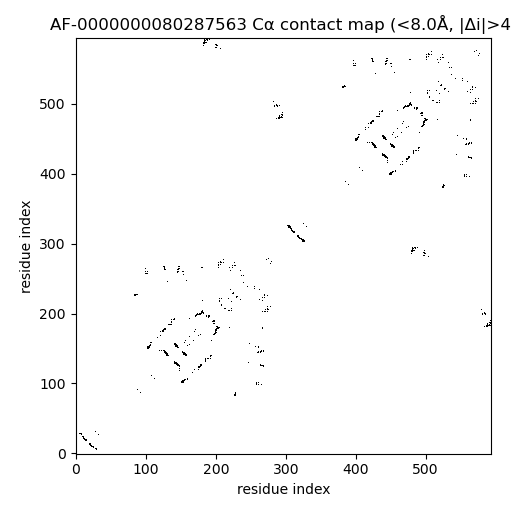2 -0.101 1 59.59 294 TYR B O 1
ATOM 4855 N N . VAL B 1 295 ? 8.336 27.641 -1.1 1 62.47 295 VAL B N 1
ATOM 4856 C CA . VAL B 1 295 ? 9.391 27.5 -0.103 1 62.47 295 VAL B CA 1
ATOM 4857 C C . VAL B 1 295 ? 10.398 28.641 -0.266 1 62.47 295 VAL B C 1
ATOM 4859 O O . VAL B 1 295 ? 10.914 29.172 0.723 1 62.47 295 VAL B O 1
ATOM 4862 N N . ASP B 1 296 ? 10.977 28.906 -1.396 1 53.22 296 ASP B N 1
ATOM 4863 C CA . ASP B 1 296 ? 12.055 29.875 -1.591 1 53.22 296 ASP B CA 1
ATOM 4864 C C . ASP B 1 296 ? 11.562 31.297 -1.312 1 53.22 296 ASP B C 1
ATOM 4866 O O . ASP B 1 296 ? 12.367 32.219 -1.192 1 53.22 296 ASP B O 1
ATOM 4870 N N . LYS B 1 297 ? 10.258 31.516 -1.052 1 49.16 297 LYS B N 1
ATOM 4871 C CA . LYS B 1 297 ? 9.945 32.938 -0.935 1 49.16 297 LYS B CA 1
ATOM 4872 C C . LYS B 1 297 ? 9.859 33.344 0.529 1 49.16 297 LYS B C 1
ATOM 4874 O O . LYS B 1 297 ? 9.422 32.562 1.382 1 49.16 297 LYS B O 1
#

Radius of gyration: 30.82 Å; Cα contacts (8 Å, |Δi|>4): 798; chains: 2; bounding box: 125×68×71 Å

Solvent-accessible surface area (backbone atoms only — not comparable to full-atom values): 34716 Å² total; per-residue (Å²): 132,77,83,85,73,78,76,70,72,51,70,72,47,59,41,81,88,72,67,47,69,40,89,53,72,48,85,53,52,69,88,66,59,82,73,86,76,82,68,78,70,74,65,86,85,70,86,81,81,79,84,74,82,82,76,91,79,89,75,85,71,82,69,81,71,81,77,76,77,75,75,78,75,79,71,75,69,74,67,68,67,66,80,52,52,40,76,73,49,69,67,54,50,50,51,50,52,50,31,34,72,62,43,44,78,33,54,54,89,47,68,68,36,53,52,48,52,53,55,54,61,68,34,71,56,32,9,52,41,58,40,62,37,90,62,19,62,76,42,70,69,23,34,42,35,40,15,49,93,76,47,28,39,37,37,33,25,67,67,50,70,52,72,48,66,74,60,37,48,47,45,40,25,56,63,24,29,34,30,28,64,56,36,29,36,53,38,27,21,33,38,70,66,55,70,29,66,68,30,34,46,42,28,43,51,60,52,47,23,72,72,66,75,49,81,71,87,68,53,67,60,55,48,41,25,57,37,41,60,40,59,67,65,77,77,54,47,74,65,52,68,75,43,70,90,54,69,84,51,80,80,68,58,65,67,57,52,35,48,51,39,44,50,20,45,48,51,36,49,48,43,53,42,48,43,65,63,53,72,36,37,68,57,39,52,49,34,50,55,56,23,52,66,58,48,89,106,136,76,82,87,72,78,74,61,69,47,68,72,46,58,38,80,90,71,65,46,67,41,89,52,72,42,77,39,51,73,86,64,60,83,73,84,75,81,70,77,68,80,63,83,81,69,86,78,83,75,76,86,70,86,71,86,74,89,83,85,75,86,69,83,78,81,82,75,86,77,79,81,79,79,73,81,66,80,67,72,67,64,79,53,52,41,76,74,48,71,65,56,51,51,50,48,53,49,32,33,71,61,44,44,79,33,54,53,90,46,67,68,37,55,51,47,50,54,56,54,61,70,34,71,55,32,8,51,41,60,40,59,37,92,60,18,61,77,40,72,68,23,35,42,34,40,15,47,93,75,46,27,38,37,37,32,27,66,66,50,68,53,72,49,66,74,59,37,49,47,45,37,25,56,62,26,28,33,30,29,64,55,37,29,36,54,38,28,20,33,38,71,69,53,70,30,65,66,31,36,45,42,30,44,53,60,52,47,24,73,73,66,74,50,83,71,87,69,53,67,61,55,48,40,25,57,37,42,59,40,58,69,64,77,78,54,47,75,64,52,70,76,43,70,90,55,70,83,52,80,81,68,56,64,68,57,52,35,48,52,39,45,49,20,46,49,50,35,51,48,43,52,44,47,43,65,62,52,72,35,38,68,57,38,52,50,34,50,56,55,24,50,67,60,48,88,106

InterPro domains:
  IPR002562 3'-5' exonuclease domain [PF01612] (106-264)
  IPR012337 Ribonuclease H-like superfamily [SSF53098] (55-292)
  IPR036397 Ribonuclease H superfamily [G3DSA:3.30.420.10] (25-296)
  IPR052144 piRNA biogenesis EXD1-related protein [PTHR46628] (7-294)

Sequence (594 aa):
MHPTYFRIELDNVCDIKTSFNYTGAQALAYNDIIDVKFVSNKGDKNVDRIKKSTNLSNQHEISERNNSNKEVVNEGTDNRENTFLLHLSNFELNKLQTQVKDFVYIIQTDQKYHNALADITNQSLIALIIEPVESCRNNKTSVIAIATATNVYIFDILYLDKVYPDFGRILEAKYPRKVVHNSHKIVDHLQHRQNVNLSGIFDTFVAYCLVSDDKTHRSLEETIQDTLNMPLTYFETEETRTNPFTPYKRPLMNAWLSLIAKKALLQLKLAEYILHKRMLKNFYHHCEQISNTYVDKMHPTYFRIELDNVCDIKTSFNYTGAQALAYNDIIDVKFVSNKGDKNVDRIKKSTNLSNQHEISERNNSNKEVVNEGTDNRENTFLLHLSNFELNKLQTQVKDFVYIIQTDQKYHNALADITNQSLIALIIEPVESCRNNKTSVIAIATATNVYIFDILYLDKVYPDFGRILEAKYPRKVVHNSHKIVDHLQHRQNVNLSGIFDTFVAYCLVSDDKTHRSLEETIQDTLNMPLTYFETEETRTNPFTPYKRPLMNAWLSLIAKKALLQLKLAEYILHKRMLKNFYHHCEQISNTYVDK

Organism: Glossina morsitans morsitans (NCBI:txid37546)

Secondary structure (DSSP, 8-state):
---------BSS-B-TTT--B--S-B---GGG--------------------------------------------------TT-PPPPHHHHHHHHHHHHTPEEE-SSSHHHHHHHHHHHT-SEEEEEEES-TTGGGS---EEEEE-SS-EEEEEHHHH-S--HHHHHHHHSS-SEEEESSHHHHHHHIIIII-----SEEEHHHHHHHHH---S---HHHHHHHHH---GGGG--HHHHHS---TTSSSPPHHHHHHHHHHHHHHHHHHHHIIIIIITHHHHHHHHHHHTTTT--/--S-----EESS-B-TTT--B--S-EE--GGG--------------------------------------------------TT-PPPPHHHHHHHHHHHHT-EEE-SSSHHHHHHHHHHHT-SEEEEEEES-TTGGGS---EEEEE-SS-EEEEEHHHH-S--HHHHHHHHSS-SEEEESSHHHHHHHHHHHH-----SEEEHHHHHHHHH---S---HHHHHHHHH---GGGG--HHHHHS---TTSSSPPHHHHHHHHHHHHHHHHHHHHIIIIIITHHHHHHHHHHHTTTT--